Protein AF-A0A931IY36-F1 (afdb_monomer)

Structure (mmCIF, N/CA/C/O backbone):
data_AF-A0A931IY36-F1
#
_entry.id   AF-A0A931IY36-F1
#
loop_
_atom_site.group_PDB
_atom_site.id
_atom_site.type_symbol
_atom_site.label_atom_id
_atom_site.label_alt_id
_atom_site.label_comp_id
_atom_site.label_asym_id
_atom_site.label_entity_id
_atom_site.label_seq_id
_atom_site.pdbx_PDB_ins_code
_atom_site.Cartn_x
_atom_site.Cartn_y
_atom_site.Cartn_z
_atom_site.occupancy
_atom_site.B_iso_or_equiv
_atom_site.auth_seq_id
_atom_site.auth_comp_id
_atom_site.auth_asym_id
_atom_site.auth_atom_id
_atom_site.pdbx_PDB_model_num
ATOM 1 N N . MET A 1 1 ? 1.930 -11.551 24.998 1.00 86.06 1 MET A N 1
ATOM 2 C CA . MET A 1 1 ? 1.217 -11.387 26.288 1.00 86.06 1 MET A CA 1
ATOM 3 C C . MET A 1 1 ? 1.631 -10.145 27.059 1.00 86.06 1 MET A C 1
ATOM 5 O O . MET A 1 1 ? 0.762 -9.327 27.312 1.00 86.06 1 MET A O 1
ATOM 9 N N . GLN A 1 2 ? 2.910 -9.960 27.401 1.00 84.38 2 GLN A N 1
ATOM 10 C CA . GLN A 1 2 ? 3.352 -8.804 28.203 1.00 84.38 2 GLN A CA 1
ATOM 11 C C . GLN A 1 2 ? 2.932 -7.448 27.606 1.00 84.38 2 GLN A C 1
ATOM 13 O O . GLN A 1 2 ? 2.372 -6.623 28.321 1.00 84.38 2 GLN A O 1
ATOM 18 N N . ALA A 1 3 ? 3.101 -7.261 26.290 1.00 82.69 3 ALA A N 1
ATOM 19 C CA . ALA A 1 3 ? 2.641 -6.059 25.587 1.00 82.69 3 ALA A CA 1
ATOM 20 C C . ALA A 1 3 ? 1.123 -5.827 25.735 1.00 82.69 3 ALA A C 1
ATOM 22 O O . ALA A 1 3 ? 0.700 -4.741 26.111 1.00 82.69 3 ALA A O 1
ATOM 23 N N . LEU A 1 4 ? 0.304 -6.871 25.544 1.00 90.25 4 LEU A N 1
ATOM 24 C CA . LEU A 1 4 ? -1.153 -6.802 25.729 1.00 90.25 4 LEU A CA 1
ATOM 25 C C . LEU A 1 4 ? -1.534 -6.402 27.160 1.00 90.25 4 LEU A C 1
ATOM 27 O O . LEU A 1 4 ? -2.413 -5.572 27.355 1.00 90.25 4 LEU A O 1
ATOM 31 N N . GLN A 1 5 ? -0.862 -6.960 28.168 1.00 92.50 5 GLN A N 1
ATOM 32 C CA . GLN A 1 5 ? -1.118 -6.607 29.567 1.00 92.50 5 GLN A CA 1
ATOM 33 C C . GLN A 1 5 ? -0.722 -5.158 29.870 1.00 92.50 5 GLN A C 1
ATOM 35 O O . GLN A 1 5 ? -1.440 -4.475 30.594 1.00 92.50 5 GLN A O 1
ATOM 40 N N . ALA A 1 6 ? 0.383 -4.668 29.302 1.00 89.62 6 ALA A N 1
ATOM 41 C CA . ALA A 1 6 ? 0.779 -3.268 29.431 1.00 89.62 6 ALA A CA 1
ATOM 42 C C . ALA A 1 6 ? -0.280 -2.330 28.828 1.00 89.62 6 ALA A C 1
ATOM 44 O O . ALA A 1 6 ? -0.739 -1.418 29.513 1.00 89.62 6 ALA A O 1
ATOM 45 N N . THR A 1 7 ? -0.752 -2.620 27.611 1.00 89.38 7 THR A N 1
ATOM 46 C CA . THR A 1 7 ? -1.846 -1.869 26.978 1.00 89.38 7 THR A CA 1
ATOM 47 C C . THR A 1 7 ? -3.131 -1.930 27.809 1.00 89.38 7 THR A C 1
ATOM 49 O O . THR A 1 7 ? -3.784 -0.908 28.002 1.00 89.38 7 THR A O 1
ATOM 52 N N . ALA A 1 8 ? -3.492 -3.096 28.353 1.00 93.56 8 ALA A N 1
ATOM 53 C CA . ALA A 1 8 ? -4.685 -3.231 29.187 1.00 93.56 8 ALA A CA 1
ATOM 54 C C . ALA A 1 8 ? -4.579 -2.431 30.496 1.00 93.56 8 ALA A C 1
ATOM 56 O O . ALA A 1 8 ? -5.562 -1.819 30.905 1.00 93.56 8 ALA A O 1
ATOM 57 N N . ARG A 1 9 ? -3.397 -2.372 31.121 1.00 92.81 9 ARG A N 1
ATOM 58 C CA . ARG A 1 9 ? -3.153 -1.532 32.305 1.00 92.81 9 ARG A CA 1
ATOM 59 C C . ARG A 1 9 ? -3.235 -0.042 31.989 1.00 92.81 9 ARG A C 1
ATOM 61 O O . ARG A 1 9 ? -3.779 0.717 32.783 1.00 92.81 9 ARG A O 1
ATOM 68 N N . GLU A 1 10 ? -2.721 0.375 30.835 1.00 88.56 10 GLU A N 1
ATOM 69 C CA . GLU A 1 10 ? -2.720 1.785 30.440 1.00 88.56 10 GLU A CA 1
ATOM 70 C C . GLU A 1 10 ? -4.099 2.281 29.973 1.00 88.56 10 GLU A C 1
ATOM 72 O O . GLU A 1 10 ? -4.519 3.387 30.323 1.00 88.56 10 GLU A O 1
ATOM 77 N N . HIS A 1 11 ? -4.826 1.473 29.198 1.00 88.25 11 HIS A N 1
ATOM 78 C CA . HIS A 1 11 ? -6.069 1.892 28.539 1.00 88.25 11 HIS A CA 1
ATOM 79 C C . HIS A 1 11 ? -7.332 1.233 29.120 1.00 88.25 11 HIS A C 1
ATOM 81 O O . HIS A 1 11 ? -8.439 1.503 28.651 1.00 88.25 11 HIS A O 1
ATOM 87 N N . GLY A 1 12 ? -7.199 0.375 30.132 1.00 91.75 12 GLY A N 1
ATOM 88 C CA . GLY A 1 12 ? -8.285 -0.409 30.735 1.00 91.75 12 GLY A CA 1
ATOM 89 C C . GLY A 1 12 ? -8.627 -1.697 29.975 1.00 91.75 12 GLY A C 1
ATOM 90 O O . GLY A 1 12 ? -9.158 -2.633 30.568 1.00 91.75 12 GLY A O 1
ATOM 91 N N . ALA A 1 13 ? -8.308 -1.770 28.682 1.00 94.44 13 ALA A N 1
ATOM 92 C CA . ALA A 1 13 ? -8.359 -2.988 27.881 1.00 94.44 13 ALA A CA 1
ATOM 93 C C . ALA A 1 13 ? -7.389 -2.909 26.700 1.00 94.44 13 ALA A C 1
ATOM 95 O O . ALA A 1 13 ? -7.064 -1.822 26.221 1.00 94.44 13 ALA A O 1
ATOM 96 N N . ALA A 1 14 ? -6.960 -4.069 26.215 1.00 93.56 14 ALA A N 1
ATOM 97 C CA . ALA A 1 14 ? -6.135 -4.198 25.024 1.00 93.56 14 ALA A CA 1
ATOM 98 C C . ALA A 1 14 ? -6.942 -4.804 23.867 1.00 93.56 14 ALA A C 1
ATOM 100 O O . ALA A 1 14 ? -7.705 -5.744 24.105 1.00 93.56 14 ALA A O 1
ATOM 101 N N . PRO A 1 15 ? -6.768 -4.314 22.626 1.00 93.62 15 PRO A N 1
ATOM 102 C CA . PRO A 1 15 ? -7.291 -4.992 21.451 1.00 93.62 15 PRO A CA 1
ATOM 103 C C . PRO A 1 15 ? -6.542 -6.315 21.249 1.00 93.62 15 PRO A C 1
ATOM 105 O O . PRO A 1 15 ? -5.308 -6.360 21.248 1.00 93.62 15 PRO A O 1
ATOM 108 N N . VAL A 1 16 ? -7.285 -7.398 21.058 1.00 93.94 16 VAL A N 1
ATOM 109 C CA . VAL A 1 16 ? -6.766 -8.750 20.857 1.00 93.94 16 VAL A CA 1
ATOM 110 C C . VAL A 1 16 ? -7.484 -9.375 19.678 1.00 93.94 16 VAL A C 1
ATOM 112 O O . VAL A 1 16 ? -8.707 -9.496 19.679 1.00 93.94 16 VAL A O 1
ATOM 115 N N . MET A 1 17 ? -6.714 -9.810 18.690 1.00 93.50 17 MET A N 1
ATOM 116 C CA . MET A 1 17 ? -7.212 -10.661 17.621 1.00 93.50 17 MET A CA 1
ATOM 117 C C . MET A 1 17 ? -7.191 -12.113 18.085 1.00 93.50 17 MET A C 1
ATOM 119 O O . MET A 1 17 ? -6.152 -12.604 18.524 1.00 93.50 17 MET A O 1
ATOM 123 N N . VAL A 1 18 ? -8.327 -12.796 17.972 1.00 95.25 18 VAL A N 1
ATOM 124 C CA . VAL A 1 18 ? -8.530 -14.179 18.404 1.00 95.25 18 VAL A CA 1
ATOM 125 C C . VAL A 1 18 ? -8.911 -15.041 17.208 1.00 95.25 18 VAL A C 1
ATOM 127 O O . VAL A 1 18 ? -9.833 -14.722 16.455 1.00 95.25 18 VAL A O 1
ATOM 130 N N . HIS A 1 19 ? -8.207 -16.157 17.051 1.00 94.38 19 HIS A N 1
ATOM 131 C CA . HIS A 1 19 ? -8.507 -17.193 16.076 1.00 94.38 19 HIS A CA 1
ATOM 132 C C . HIS A 1 19 ? -9.405 -18.263 16.704 1.00 94.38 19 HIS A C 1
ATOM 134 O O . HIS A 1 19 ? -8.989 -18.952 17.638 1.00 94.38 19 HIS A O 1
ATOM 140 N N . LEU A 1 20 ? -10.636 -18.389 16.205 1.00 94.38 20 LEU A N 1
ATOM 141 C CA . LEU A 1 20 ? -11.669 -19.227 16.824 1.00 94.38 20 LEU A CA 1
ATOM 142 C C . LEU A 1 20 ? -11.763 -20.635 16.210 1.00 94.38 20 LEU A C 1
ATOM 144 O O . LEU A 1 20 ? -12.078 -21.596 16.915 1.00 94.38 20 LEU A O 1
ATOM 148 N N . LEU A 1 21 ? -11.511 -20.777 14.908 1.00 88.81 21 LEU A N 1
ATOM 149 C CA . LEU A 1 21 ? -11.613 -22.046 14.181 1.00 88.81 21 LEU A CA 1
ATOM 150 C C . LEU A 1 21 ? -10.526 -22.145 13.111 1.00 88.81 21 LEU A C 1
ATOM 152 O O . LEU A 1 21 ? -10.347 -21.172 12.379 1.00 88.81 21 LEU A O 1
ATOM 156 N N . PRO A 1 22 ? -9.848 -23.301 12.971 1.00 84.62 22 PRO A N 1
ATOM 157 C CA . PRO A 1 22 ? -8.908 -23.480 11.878 1.00 84.62 22 PRO A CA 1
ATOM 158 C C . PRO A 1 22 ? -9.720 -23.461 10.587 1.00 84.62 22 PRO A C 1
ATOM 160 O O . PRO A 1 22 ? -10.681 -24.216 10.455 1.00 84.62 22 PRO A O 1
ATOM 163 N N . THR A 1 23 ? -9.382 -22.553 9.679 1.00 82.06 23 THR A N 1
ATOM 164 C CA . THR A 1 23 ? -10.173 -22.356 8.466 1.00 82.06 23 THR A CA 1
ATOM 165 C C . THR A 1 23 ? -9.251 -22.372 7.264 1.00 82.06 23 THR A C 1
ATOM 167 O O . THR A 1 23 ? -8.383 -21.510 7.111 1.00 82.06 23 THR A O 1
ATOM 170 N N . SER A 1 24 ? -9.445 -23.353 6.391 1.00 77.81 24 SER A N 1
ATOM 171 C CA . SER A 1 24 ? -8.778 -23.383 5.094 1.00 77.81 24 SER A CA 1
ATOM 172 C C . SER A 1 24 ? -9.480 -22.453 4.100 1.00 77.81 24 SER A C 1
ATOM 174 O O . SER A 1 24 ? -10.674 -22.164 4.206 1.00 77.81 24 SER A O 1
ATOM 176 N N . LEU A 1 25 ? -8.750 -22.011 3.076 1.00 74.19 25 LEU A N 1
ATOM 177 C CA . LEU A 1 25 ? -9.370 -21.303 1.955 1.00 74.19 25 LEU A CA 1
ATOM 178 C C . LEU A 1 25 ? -10.415 -22.186 1.233 1.00 74.19 25 LEU A C 1
ATOM 180 O O . LEU A 1 25 ? -11.388 -21.658 0.697 1.00 74.19 25 LEU A O 1
ATOM 184 N N . GLU A 1 26 ? -10.247 -23.518 1.241 1.00 75.50 26 GLU A N 1
ATOM 185 C CA . GLU A 1 26 ? -11.150 -24.456 0.548 1.00 75.50 26 GLU A CA 1
ATOM 186 C C . GLU A 1 26 ? -12.514 -24.503 1.227 1.00 75.50 26 GLU A C 1
ATOM 188 O O . GLU A 1 26 ? -13.553 -24.420 0.571 1.00 75.50 26 GLU A O 1
ATOM 193 N N . GLU A 1 27 ? -12.517 -24.550 2.557 1.00 80.38 27 GLU A N 1
ATOM 194 C CA . GLU A 1 27 ? -13.740 -24.468 3.348 1.00 80.38 27 GLU A CA 1
ATOM 195 C C . GLU A 1 27 ? -14.454 -23.133 3.144 1.00 80.38 27 GLU A C 1
ATOM 197 O O . GLU A 1 27 ? -15.676 -23.123 2.993 1.00 80.38 27 GLU A O 1
ATOM 202 N N . LEU A 1 28 ? -13.704 -22.028 3.065 1.00 80.25 28 LEU A N 1
ATOM 203 C CA . LEU A 1 28 ? -14.266 -20.700 2.809 1.00 80.25 28 LEU A CA 1
ATOM 204 C C . LEU A 1 28 ? -14.925 -20.594 1.438 1.00 80.25 28 LEU A C 1
ATOM 206 O O . LEU A 1 28 ? -16.004 -20.011 1.321 1.00 80.25 28 LEU A O 1
ATOM 210 N N . ARG A 1 29 ? -14.310 -21.189 0.415 1.00 77.44 29 ARG A N 1
ATOM 211 C CA . ARG A 1 29 ? -14.878 -21.249 -0.933 1.00 77.44 29 ARG A CA 1
ATOM 212 C C . ARG A 1 29 ? -16.110 -22.151 -0.991 1.00 77.44 29 ARG A C 1
ATOM 214 O O . ARG A 1 29 ? -17.067 -21.824 -1.688 1.00 77.44 29 ARG A O 1
ATOM 221 N N . ARG A 1 30 ? -16.079 -23.286 -0.287 1.00 84.38 30 ARG A N 1
ATOM 222 C CA . ARG A 1 30 ? -17.150 -24.289 -0.314 1.00 84.38 30 ARG A CA 1
ATOM 223 C C . ARG A 1 30 ? -18.398 -23.833 0.437 1.00 84.38 30 ARG A C 1
ATOM 225 O O . ARG A 1 30 ? -19.494 -23.992 -0.087 1.00 84.38 30 ARG A O 1
ATOM 232 N N . ASP A 1 31 ? -18.246 -23.321 1.660 1.00 87.19 31 ASP A N 1
ATOM 233 C CA . ASP A 1 31 ? -19.378 -22.966 2.525 1.00 87.19 31 ASP A CA 1
ATOM 234 C C . ASP A 1 31 ? -19.022 -21.858 3.533 1.00 87.19 31 ASP A C 1
ATOM 236 O O . ASP A 1 31 ? -18.888 -22.063 4.744 1.00 87.19 31 ASP A O 1
ATOM 240 N N . ARG A 1 32 ? -18.886 -20.634 3.018 1.00 85.38 32 ARG A N 1
ATOM 241 C CA . ARG A 1 32 ? -18.613 -19.430 3.819 1.00 85.38 32 ARG A CA 1
ATOM 242 C C . ARG A 1 32 ? -19.673 -19.168 4.891 1.00 85.38 32 ARG A C 1
ATOM 244 O O . ARG A 1 32 ? -19.354 -18.657 5.964 1.00 85.38 32 ARG A O 1
ATOM 251 N N . ALA A 1 33 ? -20.935 -19.487 4.599 1.00 89.75 33 ALA A N 1
ATOM 252 C CA . ALA A 1 33 ? -22.044 -19.260 5.521 1.00 89.75 33 ALA A CA 1
ATOM 253 C C . ALA A 1 33 ? -21.899 -20.134 6.771 1.00 89.75 33 ALA A C 1
ATOM 255 O O . ALA A 1 33 ? -22.046 -19.630 7.888 1.00 89.75 33 ALA A O 1
ATOM 256 N N . LYS A 1 34 ? -21.523 -21.404 6.590 1.00 91.75 34 LYS A N 1
ATOM 257 C CA . LYS A 1 34 ? -21.212 -22.305 7.698 1.00 91.75 34 LYS A CA 1
ATOM 258 C C . LYS A 1 34 ? -20.018 -21.830 8.517 1.00 91.75 34 LYS A C 1
ATOM 260 O O . LYS A 1 34 ? -20.145 -21.731 9.732 1.00 91.75 34 LYS A O 1
ATOM 265 N N . VAL A 1 35 ? -18.902 -21.460 7.880 1.00 90.12 35 VAL A N 1
ATOM 266 C CA . VAL A 1 35 ? -17.720 -20.933 8.599 1.00 90.12 35 VAL A CA 1
ATOM 267 C C . VAL A 1 35 ? -18.107 -19.737 9.472 1.00 90.12 35 VAL A C 1
ATOM 269 O O . VAL A 1 35 ? -17.724 -19.660 10.639 1.00 90.12 35 VAL A O 1
ATOM 272 N N . LYS A 1 36 ? -18.920 -18.821 8.935 1.00 90.31 36 LYS A N 1
ATOM 273 C CA . LYS A 1 36 ? -19.423 -17.651 9.666 1.00 90.31 36 LYS A CA 1
ATOM 274 C C . LYS A 1 36 ? -20.323 -18.035 10.844 1.00 90.31 36 LYS A C 1
ATOM 276 O O . LYS A 1 36 ? -20.204 -17.433 11.910 1.00 90.31 36 LYS A O 1
ATOM 281 N N . ALA A 1 37 ? -21.205 -19.017 10.667 1.00 92.94 37 ALA A N 1
ATOM 282 C CA . ALA A 1 37 ? -22.076 -19.511 11.732 1.00 92.94 37 ALA A CA 1
ATOM 283 C C . ALA A 1 37 ? -21.271 -20.188 12.856 1.00 92.94 37 ALA A C 1
ATOM 285 O O . ALA A 1 37 ? -21.448 -19.848 14.029 1.00 92.94 37 ALA A O 1
ATOM 286 N N . ASP A 1 38 ? -20.326 -21.058 12.498 1.00 93.88 38 ASP A N 1
ATOM 287 C CA . ASP A 1 38 ? -19.446 -21.753 13.441 1.00 93.88 38 ASP A CA 1
ATOM 288 C C . ASP A 1 38 ? -18.559 -20.752 14.207 1.00 93.88 38 ASP A C 1
ATOM 290 O O . ASP A 1 38 ? -18.387 -20.862 15.426 1.00 93.88 38 ASP A O 1
ATOM 294 N N . ALA A 1 39 ? -18.044 -19.727 13.516 1.00 93.00 39 ALA A N 1
ATOM 295 C CA . ALA A 1 39 ? -17.310 -18.618 14.125 1.00 93.00 39 ALA A CA 1
ATOM 296 C C . ALA A 1 39 ? -18.153 -17.872 15.159 1.00 93.00 39 ALA A C 1
ATOM 298 O O . ALA A 1 39 ? -17.703 -17.672 16.287 1.00 93.00 39 ALA A O 1
ATOM 299 N N . ALA A 1 40 ? -19.384 -17.501 14.798 1.00 93.44 40 ALA A N 1
ATOM 300 C CA . ALA A 1 40 ? -20.288 -16.778 15.683 1.00 93.44 40 ALA A CA 1
ATOM 301 C C . ALA A 1 40 ? -20.650 -17.599 16.931 1.00 93.44 40 ALA A C 1
ATOM 303 O O . ALA A 1 40 ? -20.688 -17.058 18.038 1.00 93.44 40 ALA A O 1
ATOM 304 N N . GLN A 1 41 ? -20.857 -18.912 16.782 1.00 95.19 41 GLN A N 1
ATOM 305 C CA . GLN A 1 41 ? -21.121 -19.803 17.913 1.00 95.19 41 GLN A CA 1
ATOM 306 C C . GLN A 1 41 ? -19.921 -19.878 18.869 1.00 95.19 41 GLN A C 1
ATOM 308 O O . GLN A 1 41 ? -20.085 -19.781 20.089 1.00 95.19 41 GLN A O 1
ATOM 313 N N . ARG A 1 42 ? -18.706 -20.032 18.330 1.00 95.31 42 ARG A N 1
ATOM 314 C CA . ARG A 1 42 ? -17.473 -20.088 19.132 1.00 95.31 42 ARG A CA 1
ATOM 315 C C . ARG A 1 42 ? -17.177 -18.765 19.822 1.00 95.31 42 ARG A C 1
ATOM 317 O O . ARG A 1 42 ? -16.797 -18.768 20.991 1.00 95.31 42 ARG A O 1
ATOM 324 N N . GLU A 1 43 ? -17.403 -17.653 19.132 1.00 95.62 43 GLU A N 1
ATOM 325 C CA . GLU A 1 43 ? -17.293 -16.318 19.710 1.00 95.62 43 GLU A CA 1
ATOM 326 C C . GLU A 1 43 ? -18.266 -16.142 20.877 1.00 95.62 43 GLU A C 1
ATOM 328 O O . GLU A 1 43 ? -17.848 -15.711 21.948 1.00 95.62 43 GLU A O 1
ATOM 333 N N . ALA A 1 44 ? -19.544 -16.499 20.706 1.00 95.88 44 ALA A N 1
ATOM 334 C CA . ALA A 1 44 ? -20.542 -16.377 21.767 1.00 95.88 44 ALA A CA 1
ATOM 335 C C . ALA A 1 44 ? -20.135 -17.168 23.019 1.00 95.88 44 ALA A C 1
ATOM 337 O O . ALA A 1 44 ? -20.262 -16.673 24.140 1.00 95.88 44 ALA A O 1
ATOM 338 N N . ALA A 1 45 ? -19.586 -18.369 22.831 1.00 96.62 45 ALA A N 1
ATOM 339 C CA . ALA A 1 45 ? -19.106 -19.188 23.934 1.00 96.62 45 ALA A CA 1
ATOM 340 C C . ALA A 1 45 ? -17.844 -18.614 24.605 1.00 96.62 45 ALA A C 1
ATOM 342 O O . ALA A 1 45 ? -17.734 -18.662 25.829 1.00 96.62 45 ALA A O 1
ATOM 343 N N . LEU A 1 46 ? -16.915 -18.041 23.831 1.00 97.19 46 LEU A N 1
ATOM 344 C CA . LEU A 1 46 ? -15.745 -17.340 24.369 1.00 97.19 46 LEU A CA 1
ATOM 345 C C . LEU A 1 46 ? -16.153 -16.076 25.143 1.00 97.19 46 LEU A C 1
ATOM 347 O O . LEU A 1 46 ? -15.631 -15.819 26.221 1.00 97.19 46 LEU A O 1
ATOM 351 N N . LEU A 1 47 ? -17.114 -15.302 24.637 1.00 97.06 47 LEU A N 1
ATOM 352 C CA . LEU A 1 47 ? -17.641 -14.125 25.332 1.00 97.06 47 LEU A CA 1
ATOM 353 C C . LEU A 1 47 ? -18.334 -14.499 26.648 1.00 97.06 47 LEU A C 1
ATOM 355 O O . LEU A 1 47 ? -18.191 -13.774 27.629 1.00 97.06 47 LEU A O 1
ATOM 359 N N . ALA A 1 48 ? -19.043 -15.630 26.693 1.00 97.25 48 ALA A N 1
ATOM 360 C CA . ALA A 1 48 ? -19.630 -16.139 27.930 1.00 97.25 48 ALA A CA 1
ATOM 361 C C . ALA A 1 48 ? -18.560 -16.514 28.972 1.00 97.25 48 ALA A C 1
ATOM 363 O O . ALA A 1 48 ? -18.754 -16.260 30.157 1.00 97.25 48 ALA A O 1
ATOM 364 N N . GLU A 1 49 ? -17.427 -17.072 28.533 1.00 97.38 49 GLU A N 1
ATOM 365 C CA . GLU A 1 49 ? -16.278 -17.387 29.394 1.00 97.38 49 GLU A CA 1
ATOM 366 C C . GLU A 1 49 ? -15.570 -16.123 29.907 1.00 97.38 49 GLU A C 1
ATOM 368 O O . GLU A 1 49 ? -15.226 -16.035 31.083 1.00 97.38 49 GLU A O 1
ATOM 373 N N . LEU A 1 50 ? -15.381 -15.125 29.039 1.00 97.94 50 LEU A N 1
ATOM 374 C CA . LEU A 1 50 ? -14.745 -13.851 29.389 1.00 97.94 50 LEU A CA 1
ATOM 375 C C . LEU A 1 50 ? -15.630 -12.976 30.292 1.00 97.94 50 LEU A C 1
ATOM 377 O O . LEU A 1 50 ? -15.116 -12.177 31.076 1.00 97.94 50 LEU A O 1
ATOM 381 N N . GLY A 1 51 ? -16.954 -13.098 30.180 1.00 97.19 51 GLY A N 1
ATOM 382 C CA . GLY A 1 51 ? -17.913 -12.351 30.987 1.00 97.19 51 GLY A CA 1
ATOM 383 C C . GLY A 1 51 ? -17.716 -10.835 30.885 1.00 97.19 51 GLY A C 1
ATOM 384 O O . GLY A 1 51 ? -17.659 -10.267 29.795 1.00 97.19 51 GLY A O 1
ATOM 385 N N . ALA A 1 52 ? -17.617 -10.166 32.037 1.00 95.56 52 ALA A N 1
ATOM 386 C CA . ALA A 1 52 ? -17.438 -8.713 32.120 1.00 95.56 52 ALA A CA 1
ATOM 387 C C . ALA A 1 52 ? -16.036 -8.229 31.699 1.00 95.56 52 ALA A C 1
ATOM 389 O O . ALA A 1 52 ? -15.841 -7.031 31.490 1.00 95.56 52 ALA A O 1
ATOM 390 N N . GLU A 1 53 ? -15.073 -9.142 31.550 1.00 97.62 53 GLU A N 1
ATOM 391 C CA . GLU A 1 53 ? -13.688 -8.806 31.212 1.00 97.62 53 GLU A CA 1
ATOM 392 C C . GLU A 1 53 ? -13.463 -8.570 29.710 1.00 97.62 53 GLU A C 1
ATOM 394 O O . GLU A 1 53 ? -12.387 -8.126 29.299 1.00 97.62 53 GLU A O 1
ATOM 399 N N . ALA A 1 54 ? -14.483 -8.831 28.888 1.00 96.88 54 ALA A N 1
ATOM 400 C CA . ALA A 1 54 ? -14.557 -8.388 27.504 1.00 96.88 54 ALA A CA 1
ATOM 401 C C . ALA A 1 54 ? -15.443 -7.140 27.399 1.00 96.88 54 ALA A C 1
ATOM 403 O O . ALA A 1 54 ? -16.605 -7.136 27.812 1.00 96.88 54 ALA A O 1
ATOM 404 N N . TRP A 1 55 ? -14.914 -6.067 26.810 1.00 94.19 55 TRP A N 1
ATOM 405 C CA . TRP A 1 55 ? -15.711 -4.872 26.543 1.00 94.19 55 TRP A CA 1
ATOM 406 C C . TRP A 1 55 ? -16.859 -5.175 25.570 1.00 94.19 55 TRP A C 1
ATOM 408 O O . TRP A 1 55 ? -16.727 -5.962 24.632 1.00 94.19 55 TRP A O 1
ATOM 418 N N . ARG A 1 56 ? -18.001 -4.503 25.773 1.00 88.88 56 ARG A N 1
ATOM 419 C CA . ARG A 1 56 ? -19.213 -4.695 24.950 1.00 88.88 56 ARG A CA 1
ATOM 420 C C . ARG A 1 56 ? -19.093 -4.095 23.544 1.00 88.88 56 ARG A C 1
ATOM 422 O O . ARG A 1 56 ? -19.766 -4.554 22.621 1.00 88.88 56 ARG A O 1
ATOM 429 N N . SER A 1 57 ? -18.265 -3.058 23.411 1.00 87.38 57 SER A N 1
ATOM 430 C CA . SER A 1 57 ? -17.922 -2.370 22.156 1.00 87.38 57 SER A CA 1
ATOM 431 C C . SER A 1 57 ? -16.466 -2.661 21.801 1.00 87.38 57 SER A C 1
ATOM 433 O O . SER A 1 57 ? -15.700 -3.070 22.674 1.00 87.38 57 SER A O 1
ATOM 435 N N . GLY A 1 58 ? -16.056 -2.411 20.561 1.00 83.31 58 GLY A N 1
ATOM 436 C CA . GLY A 1 58 ? -14.697 -2.737 20.123 1.00 83.31 58 GLY A CA 1
ATOM 437 C C . GLY A 1 58 ? -14.620 -4.006 19.280 1.00 83.31 58 GLY A C 1
ATOM 438 O O . GLY A 1 58 ? -13.517 -4.492 19.051 1.00 83.31 58 GLY A O 1
ATOM 439 N N . ARG A 1 59 ? -15.754 -4.562 18.841 1.00 88.00 59 ARG A N 1
ATOM 440 C CA . ARG A 1 59 ? -15.794 -5.867 18.178 1.00 88.00 59 ARG A CA 1
ATOM 441 C C . ARG A 1 59 ? -15.632 -5.724 16.674 1.00 88.00 59 ARG A C 1
ATOM 443 O O . ARG A 1 59 ? -16.362 -4.984 16.022 1.00 88.00 59 ARG A O 1
ATOM 450 N N . TRP A 1 60 ? -14.717 -6.500 16.110 1.00 89.62 60 TRP A N 1
ATOM 451 C CA . TRP A 1 60 ? -14.580 -6.662 14.666 1.00 89.62 60 TRP A CA 1
ATOM 452 C C . TRP A 1 60 ? -14.519 -8.147 14.328 1.00 89.62 60 TRP A C 1
ATOM 454 O O . TRP A 1 60 ? -13.948 -8.929 15.077 1.00 89.62 60 TRP A O 1
ATOM 464 N N . ARG A 1 61 ? -15.124 -8.552 13.214 1.00 88.62 61 ARG A N 1
ATOM 465 C CA . ARG A 1 61 ? -15.149 -9.945 12.754 1.00 88.62 61 ARG A CA 1
ATOM 466 C C . ARG A 1 61 ? -14.794 -9.962 11.285 1.00 88.62 61 ARG A C 1
ATOM 468 O O . ARG A 1 61 ? -15.309 -9.134 10.531 1.00 88.62 61 ARG A O 1
ATOM 475 N N . ASN A 1 62 ? -13.979 -10.920 10.876 1.00 86.62 62 ASN A N 1
ATOM 476 C CA . ASN A 1 62 ? -13.896 -11.267 9.466 1.00 86.62 62 ASN A CA 1
ATOM 477 C C . ASN A 1 62 ? -14.775 -12.481 9.162 1.00 86.62 62 ASN A C 1
ATOM 479 O O . ASN A 1 62 ? -15.338 -13.120 10.051 1.00 86.62 62 ASN A O 1
ATOM 483 N N . GLU A 1 63 ? -14.894 -12.805 7.881 1.00 83.94 63 GLU A N 1
ATOM 484 C CA . GLU A 1 63 ? -15.686 -13.958 7.444 1.00 83.94 63 GLU A CA 1
ATOM 485 C C . GLU A 1 63 ? -14.871 -15.256 7.414 1.00 83.94 63 GLU A C 1
ATOM 487 O O . GLU A 1 63 ? -15.300 -16.229 6.805 1.00 83.94 63 GLU A O 1
ATOM 492 N N . ALA A 1 64 ? -13.712 -15.265 8.084 1.00 82.88 64 ALA A N 1
ATOM 493 C CA . ALA A 1 64 ? -12.755 -16.364 8.090 1.00 82.88 64 ALA A CA 1
ATOM 494 C C . ALA A 1 64 ? -12.459 -16.935 9.483 1.00 82.88 64 ALA A C 1
ATOM 496 O O . ALA A 1 64 ? -11.487 -17.666 9.659 1.00 82.88 64 ALA A O 1
ATOM 497 N N . GLY A 1 65 ? -13.297 -16.614 10.473 1.00 88.50 65 GLY A N 1
ATOM 498 C CA . GLY A 1 65 ? -13.222 -17.212 11.805 1.00 88.50 65 GLY A CA 1
ATOM 499 C C . GLY A 1 65 ? -12.283 -16.510 12.783 1.00 88.50 65 GLY A C 1
ATOM 500 O O . GLY A 1 65 ? -11.853 -17.119 13.768 1.00 88.50 65 GLY A O 1
ATOM 501 N N . GLN A 1 66 ? -11.953 -15.241 12.535 1.00 92.50 66 GLN A N 1
ATOM 502 C CA . GLN A 1 66 ? -11.222 -14.405 13.480 1.00 92.50 66 GLN A CA 1
ATOM 503 C C . GLN A 1 66 ? -12.095 -13.252 14.003 1.00 92.50 66 GLN A C 1
ATOM 505 O O . GLN A 1 66 ? -12.882 -12.650 13.265 1.00 92.50 66 GLN A O 1
ATOM 510 N N . VAL A 1 67 ? -11.923 -12.932 15.288 1.00 93.75 67 VAL A N 1
ATOM 511 C CA . VAL A 1 67 ? -12.606 -11.829 15.979 1.00 93.75 67 VAL A CA 1
ATOM 512 C C . VAL A 1 67 ? -11.589 -10.940 16.693 1.00 93.75 67 VAL A C 1
ATOM 514 O O . VAL A 1 67 ? -10.641 -11.434 17.295 1.00 93.75 67 VAL A O 1
ATOM 517 N N . GLU A 1 68 ? -11.780 -9.628 16.635 1.00 93.69 68 GLU A N 1
ATOM 518 C CA . GLU A 1 68 ? -11.091 -8.661 17.487 1.00 93.69 68 GLU A CA 1
ATOM 519 C C . GLU A 1 68 ? -11.960 -8.358 18.708 1.00 93.69 68 GLU A C 1
ATOM 521 O O . GLU A 1 68 ? -13.138 -8.017 18.566 1.00 93.69 68 GLU A O 1
ATOM 526 N N . LEU A 1 69 ? -11.372 -8.467 19.896 1.00 94.75 69 LEU A N 1
ATOM 527 C CA . LEU A 1 69 ? -12.000 -8.177 21.183 1.00 94.75 69 LEU A CA 1
ATOM 528 C C . LEU A 1 69 ? -11.146 -7.179 21.968 1.00 94.75 69 LEU A C 1
ATOM 530 O O . LEU A 1 69 ? -9.926 -7.168 21.835 1.00 94.75 69 LEU A O 1
ATOM 534 N N . TYR A 1 70 ? -11.769 -6.382 22.835 1.00 95.44 70 TYR A N 1
ATOM 535 C CA . TYR A 1 70 ? -11.054 -5.548 23.805 1.00 95.44 70 TYR A CA 1
ATOM 536 C C . TYR A 1 70 ? -11.150 -6.194 25.181 1.00 95.44 70 TYR A C 1
ATOM 538 O O . TYR A 1 70 ? -12.242 -6.283 25.744 1.00 95.44 70 TYR A O 1
ATOM 546 N N . LEU A 1 71 ? -10.016 -6.663 25.704 1.00 97.19 71 LEU A N 1
ATOM 547 C CA . LEU A 1 71 ? -9.953 -7.445 26.940 1.00 97.19 71 LEU A CA 1
ATOM 548 C C . LEU A 1 71 ? -9.190 -6.705 28.037 1.00 97.19 71 LEU A C 1
ATOM 550 O O . LEU A 1 71 ? -8.125 -6.136 27.784 1.00 97.19 71 LEU A O 1
ATOM 554 N N . THR A 1 72 ? -9.709 -6.749 29.261 1.00 97.38 72 THR A N 1
ATOM 555 C CA . THR A 1 72 ? -8.988 -6.282 30.455 1.00 97.38 72 THR A CA 1
ATOM 556 C C . THR A 1 72 ? -7.784 -7.186 30.756 1.00 97.38 72 THR A C 1
ATOM 558 O O . THR A 1 72 ? -7.607 -8.254 30.167 1.00 97.38 72 THR A O 1
ATOM 561 N N . GLU A 1 73 ? -6.956 -6.816 31.735 1.00 96.75 73 GLU A N 1
ATOM 562 C CA . GLU A 1 73 ? -5.865 -7.685 32.197 1.00 96.75 73 GLU A CA 1
ATOM 563 C C . GLU A 1 73 ? -6.366 -9.021 32.786 1.00 96.75 73 GLU A C 1
ATOM 565 O O . GLU A 1 73 ? -5.704 -10.053 32.651 1.00 96.75 73 GLU A O 1
ATOM 570 N N . ALA A 1 74 ? -7.544 -9.040 33.417 1.00 97.44 74 ALA A N 1
ATOM 571 C CA . ALA A 1 74 ? -8.186 -10.283 33.844 1.00 97.44 74 ALA A CA 1
ATOM 572 C C . ALA A 1 74 ? -8.700 -11.092 32.645 1.00 97.44 74 ALA A C 1
ATOM 574 O O . ALA A 1 74 ? -8.422 -12.288 32.568 1.00 97.44 74 ALA A O 1
ATOM 575 N N . GLY A 1 75 ? -9.323 -10.440 31.662 1.00 97.69 75 GLY A N 1
ATOM 576 C CA . GLY A 1 75 ? -9.781 -11.080 30.425 1.00 97.69 75 GLY A CA 1
ATOM 577 C C . GLY A 1 75 ? -8.642 -11.720 29.633 1.00 97.69 75 GLY A C 1
ATOM 578 O O . GLY A 1 75 ? -8.786 -12.830 29.133 1.00 97.69 75 GLY A O 1
ATOM 579 N N . LEU A 1 76 ? -7.471 -11.080 29.592 1.00 97.56 76 LEU A N 1
ATOM 580 C CA . LEU A 1 76 ? -6.259 -11.641 28.987 1.00 97.56 76 LEU A CA 1
ATOM 581 C C . LEU A 1 76 ? -5.775 -12.918 29.693 1.00 97.56 76 LEU A C 1
ATOM 583 O O . LEU A 1 76 ? -5.304 -13.835 29.023 1.00 97.56 76 LEU A O 1
ATOM 587 N N . ARG A 1 77 ? -5.895 -12.990 31.027 1.00 95.88 77 ARG A N 1
ATOM 588 C CA . ARG A 1 77 ? -5.560 -14.196 31.808 1.00 95.88 77 ARG A CA 1
ATOM 589 C C . ARG A 1 77 ? -6.572 -15.320 31.588 1.00 95.88 77 ARG A C 1
ATOM 591 O O . ARG A 1 77 ? -6.177 -16.483 31.540 1.00 95.88 77 ARG A O 1
ATOM 598 N N . ILE A 1 78 ? -7.854 -14.984 31.438 1.00 97.25 78 ILE A N 1
ATOM 599 C CA . ILE A 1 78 ? -8.894 -15.951 31.061 1.00 97.25 78 ILE A CA 1
ATOM 600 C C . ILE A 1 78 ? -8.588 -16.491 29.659 1.00 97.25 78 ILE A C 1
ATOM 602 O O . ILE A 1 78 ? -8.414 -17.694 29.493 1.00 97.25 78 ILE A O 1
ATOM 606 N N . LEU A 1 79 ? -8.390 -15.603 28.676 1.00 97.31 79 LEU A N 1
ATOM 607 C CA . LEU A 1 79 ? -8.093 -15.976 27.292 1.00 97.31 79 LEU A CA 1
ATOM 608 C C . LEU A 1 79 ? -6.858 -16.880 27.179 1.00 97.31 79 LEU A C 1
ATOM 610 O O . LEU A 1 79 ? -6.895 -17.850 26.429 1.00 97.31 79 LEU A O 1
ATOM 614 N N . SER A 1 80 ? -5.781 -16.604 27.926 1.00 95.00 80 SER A N 1
ATOM 615 C CA . SER A 1 80 ? -4.559 -17.422 27.873 1.00 95.00 80 SER A CA 1
ATOM 616 C C . SER A 1 80 ? -4.744 -18.862 28.354 1.00 95.00 80 SER A C 1
ATOM 618 O O . SER A 1 80 ? -3.932 -19.713 28.004 1.00 95.00 80 SER A O 1
ATOM 620 N N . ASN A 1 81 ? -5.783 -19.123 29.150 1.00 94.56 81 ASN A N 1
ATOM 621 C CA . ASN A 1 81 ? -6.124 -20.455 29.649 1.00 94.56 81 ASN A CA 1
ATOM 622 C C . ASN A 1 81 ? -7.334 -21.064 28.919 1.00 94.56 81 ASN A C 1
ATOM 624 O O . ASN A 1 81 ? -7.700 -22.207 29.192 1.00 94.56 81 ASN A O 1
ATOM 628 N N . SER A 1 82 ? -7.962 -20.316 28.009 1.00 94.44 82 SER A N 1
ATOM 629 C CA . SER A 1 82 ? -9.148 -20.763 27.289 1.00 94.44 82 SER A CA 1
ATOM 630 C C . SER A 1 82 ? -8.770 -21.757 26.197 1.00 94.44 82 SER A C 1
ATOM 632 O O . SER A 1 82 ? -7.908 -21.493 25.361 1.00 94.44 82 SER A O 1
ATOM 634 N N . ASN A 1 83 ? -9.486 -22.877 26.133 1.00 93.12 83 ASN A N 1
ATOM 635 C CA . ASN A 1 83 ? -9.408 -23.816 25.011 1.00 93.12 83 ASN A CA 1
ATOM 636 C C . ASN A 1 83 ? -10.287 -23.397 23.815 1.00 93.12 83 ASN A C 1
ATOM 638 O O . ASN A 1 83 ? -10.357 -24.115 22.816 1.00 93.12 83 ASN A O 1
ATOM 642 N N . ARG A 1 84 ? -10.985 -22.256 23.916 1.00 92.31 84 ARG A N 1
ATOM 643 C CA . ARG A 1 84 ? -11.861 -21.724 22.861 1.00 92.31 84 ARG A CA 1
ATOM 644 C C . ARG A 1 84 ? -11.128 -20.812 21.883 1.00 92.31 84 ARG A C 1
ATOM 646 O O . ARG A 1 84 ? -11.627 -20.589 20.782 1.00 92.31 84 ARG A O 1
ATOM 653 N N . ALA A 1 85 ? -9.963 -20.302 22.272 1.00 92.75 85 ALA A N 1
ATOM 654 C CA . ALA A 1 85 ? -9.057 -19.563 21.406 1.00 92.75 85 ALA A CA 1
ATOM 655 C C . ALA A 1 85 ? -7.927 -20.490 20.949 1.00 92.75 85 ALA A C 1
ATOM 657 O O . ALA A 1 85 ? -7.169 -20.995 21.771 1.00 92.75 85 ALA A O 1
ATOM 658 N N . LEU A 1 86 ? -7.792 -20.703 19.640 1.00 91.56 86 LEU A N 1
ATOM 659 C CA . LEU A 1 86 ? -6.703 -21.526 19.099 1.00 91.56 86 LEU A CA 1
ATOM 660 C C . LEU A 1 86 ? -5.372 -20.794 19.231 1.00 91.56 86 LEU A C 1
ATOM 662 O O . LEU A 1 86 ? -4.389 -21.330 19.733 1.00 91.56 86 LEU A O 1
ATOM 666 N N . HIS A 1 87 ? -5.376 -19.539 18.789 1.00 89.31 87 HIS A N 1
ATOM 667 C CA . HIS A 1 87 ? -4.260 -18.611 18.857 1.00 89.31 87 HIS A CA 1
ATOM 668 C C . HIS A 1 87 ? -4.810 -17.194 19.007 1.00 89.31 87 HIS A C 1
ATOM 670 O O . HIS A 1 87 ? -5.937 -16.903 18.601 1.00 89.31 87 HIS A O 1
ATOM 676 N N . PHE A 1 88 ? -4.003 -16.292 19.549 1.00 92.00 88 PHE A N 1
ATOM 677 C CA . PHE A 1 88 ? -4.336 -14.877 19.601 1.00 92.00 88 PHE A CA 1
ATOM 678 C C . PHE A 1 88 ? -3.067 -14.028 19.513 1.00 92.00 88 PHE A C 1
ATOM 680 O O . PHE A 1 88 ? -1.966 -14.476 19.841 1.00 92.00 88 PHE A O 1
ATOM 687 N N . TRP A 1 89 ? -3.216 -12.789 19.063 1.00 89.19 89 TRP A N 1
ATOM 688 C CA . TRP A 1 89 ? -2.123 -11.826 18.924 1.00 89.19 89 TRP A CA 1
ATOM 689 C C . TRP A 1 89 ? -2.638 -10.404 19.185 1.00 89.19 89 TRP A C 1
ATOM 691 O O . TRP A 1 89 ? -3.854 -10.200 19.267 1.00 89.19 89 TRP A O 1
ATOM 701 N N . PRO A 1 90 ? -1.745 -9.408 19.350 1.00 88.56 90 PRO A N 1
ATOM 702 C CA . PRO A 1 90 ? -2.163 -8.018 19.466 1.00 88.56 90 PRO A CA 1
ATOM 703 C C . PRO A 1 90 ? -3.093 -7.603 18.328 1.00 88.56 90 PRO A C 1
ATOM 705 O O . PRO A 1 90 ? -2.774 -7.801 17.154 1.00 88.56 90 PRO A O 1
ATOM 708 N N . GLY A 1 91 ? -4.256 -7.067 18.690 1.00 87.44 91 GLY A N 1
ATOM 709 C CA . GLY A 1 91 ? -5.186 -6.485 17.735 1.00 87.44 91 GLY A CA 1
ATOM 710 C C . GLY A 1 91 ? -4.708 -5.129 17.240 1.00 87.44 91 GLY A C 1
ATOM 711 O O . GLY A 1 91 ? -3.644 -4.632 17.623 1.00 87.44 91 GLY A O 1
ATOM 712 N N . ARG A 1 92 ? -5.491 -4.529 16.352 1.00 82.62 92 ARG A N 1
ATOM 713 C CA . ARG A 1 92 ? -5.127 -3.250 15.751 1.00 82.62 92 ARG A CA 1
ATOM 714 C C . ARG A 1 92 ? -5.389 -2.114 16.723 1.00 82.62 92 ARG A C 1
ATOM 716 O O . ARG A 1 92 ? -6.302 -2.151 17.549 1.00 82.62 92 ARG A O 1
ATOM 723 N N . HIS A 1 93 ? -4.603 -1.053 16.583 1.00 85.81 93 HIS A N 1
ATOM 724 C CA . HIS A 1 93 ? -4.936 0.201 17.233 1.00 85.81 93 HIS A CA 1
ATOM 725 C C . HIS A 1 93 ? -6.293 0.701 16.713 1.00 85.81 93 HIS A C 1
ATOM 727 O O . HIS A 1 93 ? -6.604 0.557 15.529 1.00 85.81 93 HIS A O 1
ATOM 733 N N . TRP A 1 94 ? -7.114 1.306 17.576 1.00 86.75 94 TRP A N 1
ATOM 734 C CA . TRP A 1 94 ? -8.473 1.723 17.200 1.00 86.75 94 TRP A CA 1
ATOM 735 C C . TRP A 1 94 ? -8.483 2.702 16.015 1.00 86.75 94 TRP A C 1
ATOM 737 O O . TRP A 1 94 ? -9.438 2.716 15.242 1.00 86.75 94 TRP A O 1
ATOM 747 N N . SER A 1 95 ? -7.417 3.497 15.860 1.00 87.38 95 SER A N 1
ATOM 748 C CA . SER A 1 95 ? -7.261 4.473 14.776 1.00 87.38 95 SER A CA 1
ATOM 749 C C . SER A 1 95 ? -7.221 3.820 13.395 1.00 87.38 95 SER A C 1
ATOM 751 O O . SER A 1 95 ? -7.626 4.441 12.412 1.00 87.38 95 SER A O 1
ATOM 753 N N . ALA A 1 96 ? -6.830 2.543 13.312 1.00 81.38 96 ALA A N 1
ATOM 754 C CA . ALA A 1 96 ? -6.832 1.792 12.064 1.00 81.38 96 ALA A CA 1
ATOM 755 C C . ALA A 1 96 ? -8.242 1.693 11.458 1.00 81.38 96 ALA A C 1
ATOM 757 O O . ALA A 1 96 ? -8.363 1.728 10.232 1.00 81.38 96 ALA A O 1
ATOM 758 N N . LYS A 1 97 ? -9.300 1.672 12.293 1.00 80.94 97 LYS A N 1
ATOM 759 C CA . LYS A 1 97 ? -10.716 1.701 11.864 1.00 80.94 97 LYS A CA 1
ATOM 760 C C . LYS A 1 97 ? -11.085 2.981 11.097 1.00 80.94 97 LYS A C 1
ATOM 762 O O . LYS A 1 97 ? -12.072 2.986 10.377 1.00 80.94 97 LYS A O 1
ATOM 767 N N . LEU A 1 98 ? -10.288 4.040 11.246 1.00 82.00 98 LEU A N 1
ATOM 768 C CA . LEU A 1 98 ? -10.433 5.331 10.566 1.00 82.00 98 LEU A CA 1
ATOM 769 C C . LEU A 1 98 ? -9.372 5.584 9.491 1.00 82.00 98 LEU A C 1
ATOM 771 O O . LEU A 1 98 ? -9.271 6.700 8.987 1.00 82.00 98 LEU A O 1
ATOM 775 N N . SER A 1 99 ? -8.533 4.590 9.196 1.00 81.06 99 SER A N 1
ATOM 776 C CA . SER A 1 99 ? -7.411 4.765 8.257 1.00 81.06 99 SER A CA 1
ATOM 777 C C . SER A 1 99 ? -6.355 5.746 8.748 1.00 81.06 99 SER A C 1
ATOM 779 O O . SER A 1 99 ? -5.567 6.267 7.962 1.00 81.06 99 SER A O 1
ATOM 781 N N . LEU A 1 100 ? -6.309 5.962 10.065 1.00 85.62 100 LEU A N 1
ATOM 782 C CA . LEU A 1 100 ? -5.372 6.867 10.706 1.00 85.62 100 LEU A CA 1
ATOM 783 C C . LEU A 1 100 ? -4.199 6.111 11.307 1.00 85.62 100 LEU A C 1
ATOM 785 O O . LEU A 1 100 ? -4.375 5.144 12.059 1.00 85.62 100 LEU A O 1
ATOM 789 N N . ASP A 1 101 ? -3.008 6.618 11.008 1.00 84.19 101 ASP A N 1
ATOM 790 C CA . ASP A 1 101 ? -1.788 6.209 11.684 1.00 84.19 101 ASP A CA 1
ATOM 791 C C . ASP A 1 101 ? -1.899 6.508 13.195 1.00 84.19 101 ASP A C 1
ATOM 793 O O . ASP A 1 101 ? -2.465 7.542 13.570 1.00 84.19 101 ASP A O 1
ATOM 797 N N . PRO A 1 102 ? -1.398 5.633 14.084 1.00 85.19 102 PRO A N 1
ATOM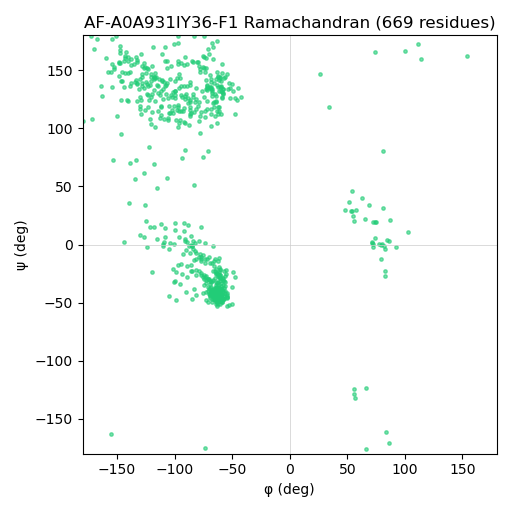 798 C CA . PRO A 1 102 ? -1.387 5.889 15.524 1.00 85.19 102 PRO A CA 1
ATOM 799 C C . PRO A 1 102 ? -0.701 7.205 15.931 1.00 85.19 102 PRO A C 1
ATOM 801 O O . PRO A 1 102 ? -1.043 7.768 16.971 1.00 85.19 102 PRO A O 1
ATOM 804 N N . SER A 1 103 ? 0.224 7.718 15.115 1.00 84.75 103 SER A N 1
ATOM 805 C CA . SER A 1 103 ? 0.904 8.998 15.312 1.00 84.75 103 SER A CA 1
ATOM 806 C C . SER A 1 103 ? 0.127 10.207 14.765 1.00 84.75 103 SER A C 1
ATOM 808 O O . SER A 1 103 ? 0.622 11.333 14.867 1.00 84.75 103 SER A O 1
ATOM 810 N N . ASP A 1 104 ? -1.052 10.027 14.154 1.00 86.69 104 ASP A N 1
ATOM 811 C CA . ASP A 1 104 ? -1.885 11.144 13.694 1.00 86.69 104 ASP A CA 1
ATOM 812 C C . ASP A 1 104 ? -2.255 12.042 14.886 1.00 86.69 104 ASP A C 1
ATOM 814 O O . ASP A 1 104 ? -2.647 11.575 15.958 1.00 86.69 104 ASP A O 1
ATOM 818 N N . TYR A 1 105 ? -2.149 13.358 14.703 1.00 86.69 105 TYR A N 1
ATOM 819 C CA . TYR A 1 105 ? -2.353 14.327 15.782 1.00 86.69 105 TYR A CA 1
ATOM 820 C C . TYR A 1 105 ? -3.735 14.211 16.449 1.00 86.69 105 TYR A C 1
ATOM 822 O O . TYR A 1 105 ? -3.852 14.450 17.652 1.00 86.69 105 TYR A O 1
ATOM 830 N N . ARG A 1 106 ? -4.778 13.811 15.703 1.00 88.88 106 ARG A N 1
ATOM 831 C CA . ARG A 1 106 ? -6.130 13.591 16.245 1.00 88.88 106 ARG A CA 1
ATOM 832 C C . ARG A 1 106 ? -6.150 12.385 17.168 1.00 88.88 106 ARG A C 1
ATOM 834 O O . ARG A 1 106 ? -6.768 12.431 18.228 1.00 88.88 106 ARG A O 1
ATOM 841 N N . VAL A 1 107 ? -5.455 11.321 16.773 1.00 91.31 107 VAL A N 1
ATOM 842 C CA . VAL A 1 107 ? -5.330 10.084 17.546 1.00 91.31 107 VAL A CA 1
ATOM 843 C C . VAL A 1 107 ? -4.589 10.364 18.849 1.00 91.31 107 VAL A C 1
ATOM 845 O O . VAL A 1 107 ? -5.104 10.049 19.922 1.00 91.31 107 VAL A O 1
ATOM 848 N N . VAL A 1 108 ? -3.445 11.048 18.764 1.00 91.62 108 VAL A N 1
ATOM 849 C CA . VAL A 1 108 ? -2.645 11.457 19.927 1.00 91.62 108 VAL A CA 1
ATOM 850 C C . VAL A 1 108 ? -3.453 12.355 20.869 1.00 91.62 108 VAL A C 1
ATOM 852 O O . VAL A 1 108 ? -3.433 12.149 22.083 1.00 91.62 108 VAL A O 1
ATOM 855 N N . ALA A 1 109 ? -4.200 13.328 20.336 1.00 92.44 109 ALA A N 1
ATOM 856 C CA . ALA A 1 109 ? -5.038 14.217 21.140 1.00 92.44 109 ALA A CA 1
ATOM 857 C C . ALA A 1 109 ? -6.175 13.464 21.855 1.00 92.44 109 ALA A C 1
ATOM 859 O O . ALA A 1 109 ? -6.421 13.714 23.037 1.00 92.44 109 ALA A O 1
ATOM 860 N N . ILE A 1 110 ? -6.820 12.507 21.178 1.00 92.81 110 ILE A N 1
ATOM 861 C CA . ILE A 1 110 ? -7.857 11.649 21.768 1.00 92.81 110 ILE A CA 1
ATOM 862 C C . ILE A 1 110 ? -7.284 10.784 22.888 1.00 92.81 110 ILE A C 1
ATOM 864 O O . ILE A 1 110 ? -7.852 10.753 23.980 1.00 92.81 110 ILE A O 1
ATOM 868 N N . GLU A 1 111 ? -6.165 10.099 22.646 1.00 92.19 111 GLU A N 1
ATOM 869 C CA . GLU A 1 111 ? -5.530 9.255 23.665 1.00 92.19 111 GLU A CA 1
ATOM 870 C C . GLU A 1 111 ? -5.091 10.076 24.877 1.00 92.19 111 GLU A C 1
ATOM 872 O O . GLU A 1 111 ? -5.357 9.691 26.017 1.00 92.19 111 GLU A O 1
ATOM 877 N N . LYS A 1 112 ? -4.503 11.255 24.647 1.00 92.75 112 LYS A N 1
ATOM 878 C CA . LYS A 1 112 ? -4.119 12.176 25.720 1.00 92.75 112 LYS A CA 1
ATOM 879 C C . LYS A 1 112 ? -5.324 12.595 26.565 1.00 92.75 112 LYS A C 1
ATOM 881 O O . LYS A 1 112 ? -5.255 12.493 27.788 1.00 92.75 112 LYS A O 1
ATOM 886 N N . ALA A 1 113 ? -6.419 13.026 25.938 1.00 92.81 113 ALA A N 1
ATOM 887 C CA . ALA A 1 113 ? -7.626 13.444 26.650 1.00 92.81 113 ALA A CA 1
ATOM 888 C C . ALA A 1 113 ? -8.238 12.287 27.461 1.00 92.81 113 ALA A C 1
ATOM 890 O O . ALA A 1 113 ? -8.461 12.418 28.664 1.00 92.81 113 ALA A O 1
ATOM 891 N N . LEU A 1 114 ? -8.393 11.109 26.846 1.00 91.62 114 LEU A N 1
ATOM 892 C CA . LEU A 1 114 ? -8.925 9.918 27.516 1.00 91.62 114 LEU A CA 1
ATOM 893 C C . LEU A 1 114 ? -8.033 9.438 28.670 1.00 91.62 114 LEU A C 1
ATOM 895 O O . LEU A 1 114 ? -8.547 8.933 29.671 1.00 91.62 114 LEU A O 1
ATOM 899 N N . LYS A 1 115 ? -6.710 9.595 28.560 1.00 91.12 115 LYS A N 1
ATOM 900 C CA . LYS A 1 115 ? -5.763 9.300 29.644 1.00 91.12 115 LYS A CA 1
ATOM 901 C C . LYS A 1 115 ? -5.889 10.285 30.806 1.00 91.12 115 LYS A C 1
ATOM 903 O O . LYS A 1 115 ? -5.784 9.862 31.950 1.00 91.12 115 LYS A O 1
ATOM 908 N N . GLN A 1 116 ? -6.131 11.565 30.525 1.00 91.88 116 GLN A N 1
ATOM 909 C CA . GLN A 1 116 ? -6.176 12.626 31.536 1.00 91.88 116 GLN A CA 1
ATOM 910 C C . GLN A 1 116 ? -7.511 12.715 32.283 1.00 91.88 116 GLN A C 1
ATOM 912 O O . GLN A 1 116 ? -7.510 12.886 33.498 1.00 91.88 116 GLN A O 1
ATOM 917 N N . SER A 1 117 ? -8.641 12.613 31.582 1.00 90.31 117 SER A N 1
ATOM 918 C CA . SER A 1 117 ? -9.974 12.861 32.159 1.00 90.31 117 SER A CA 1
ATOM 919 C C . SER A 1 117 ? -10.948 11.690 31.995 1.00 90.31 117 SER A C 1
ATOM 921 O O . SER A 1 117 ? -12.091 11.768 32.439 1.00 90.31 117 SER A O 1
ATOM 923 N N . GLY A 1 118 ? -10.536 10.606 31.327 1.00 89.75 118 GLY A N 1
ATOM 924 C CA . GLY A 1 118 ? -11.421 9.489 30.979 1.00 89.75 118 GLY A CA 1
ATOM 925 C C . GLY A 1 118 ? -12.422 9.808 29.862 1.00 89.75 118 GLY A C 1
ATOM 926 O O . GLY A 1 118 ? -13.168 8.915 29.447 1.00 89.75 118 GLY A O 1
ATOM 927 N N . GLN A 1 119 ? -12.433 11.048 29.361 1.00 90.06 119 GLN A N 1
ATOM 928 C CA . GLN A 1 119 ? -13.359 11.535 28.344 1.00 90.06 119 GLN A CA 1
ATOM 929 C C . GLN A 1 119 ? -12.661 12.459 27.337 1.00 90.06 119 GLN A C 1
ATOM 931 O O . GLN A 1 119 ? -11.622 13.049 27.616 1.00 90.06 119 GLN A O 1
ATOM 936 N N . VAL A 1 120 ? -13.239 12.601 26.150 1.00 89.75 120 VAL A N 1
ATOM 937 C CA . VAL A 1 120 ? -12.769 13.525 25.115 1.00 89.75 120 VAL A CA 1
ATOM 938 C C . VAL A 1 120 ? -13.956 14.211 24.459 1.00 89.75 120 VAL A C 1
ATOM 940 O O . VAL A 1 120 ? -14.949 13.554 24.149 1.00 89.75 120 VAL A O 1
ATOM 943 N N . SER A 1 121 ? -13.848 15.519 24.243 1.00 88.25 121 SER A N 1
ATOM 944 C CA . SER A 1 121 ? -14.799 16.266 23.422 1.00 88.25 121 SER A CA 1
ATOM 945 C C . SER A 1 121 ? -14.284 16.333 21.988 1.00 88.25 121 SER A C 1
ATOM 947 O O . SER A 1 121 ? -13.124 16.679 21.742 1.00 88.25 121 SER A O 1
ATOM 949 N N . ILE A 1 122 ? -15.131 15.931 21.050 1.00 86.44 122 ILE A N 1
ATOM 950 C CA . ILE A 1 122 ? -14.823 15.876 19.625 1.00 86.44 122 ILE A CA 1
ATOM 951 C C . ILE A 1 122 ? -15.944 16.521 18.817 1.00 86.44 122 ILE A C 1
ATOM 953 O O . ILE A 1 122 ? -17.095 16.505 19.238 1.00 86.44 122 ILE A O 1
ATOM 957 N N . ALA A 1 123 ? -15.632 16.969 17.606 1.00 82.94 123 ALA A N 1
ATOM 958 C CA . ALA A 1 123 ? -16.613 17.126 16.544 1.00 82.94 123 ALA A CA 1
ATOM 959 C C . ALA A 1 123 ? -16.512 15.919 15.600 1.00 82.94 123 ALA A C 1
ATOM 961 O O . ALA A 1 123 ? -15.424 15.577 15.128 1.00 82.94 123 ALA A O 1
ATOM 962 N N . ALA A 1 124 ? -17.639 15.267 15.328 1.00 83.31 124 ALA A N 1
ATOM 963 C CA . ALA A 1 124 ? -17.722 14.080 14.485 1.00 83.31 124 ALA A CA 1
ATOM 964 C C . ALA A 1 124 ? -18.668 14.315 13.304 1.00 83.31 124 ALA A C 1
ATOM 966 O O . ALA A 1 124 ? -19.762 14.855 13.464 1.00 83.31 124 ALA A O 1
ATOM 967 N N . LEU A 1 125 ? -18.272 13.875 12.115 1.00 82.12 125 LEU A N 1
ATOM 968 C CA . LEU A 1 125 ? -19.136 13.830 10.939 1.00 82.12 125 LEU A CA 1
ATOM 969 C C . LEU A 1 125 ? -19.242 12.371 10.480 1.00 82.12 125 LEU A C 1
ATOM 971 O O . LEU A 1 125 ? -18.223 11.807 10.072 1.00 82.12 125 LEU A O 1
ATOM 975 N N . PRO A 1 126 ? -20.420 11.727 10.554 1.00 82.06 126 PRO A N 1
ATOM 976 C CA . PRO A 1 126 ? -20.589 10.370 10.052 1.00 82.06 126 PRO A CA 1
ATOM 977 C C . PRO A 1 126 ? -20.631 10.365 8.518 1.00 82.06 126 PRO A C 1
ATOM 979 O O . PRO A 1 126 ? -20.927 11.378 7.889 1.00 82.06 126 PRO A O 1
ATOM 982 N N . HIS A 1 127 ? -20.399 9.210 7.896 1.00 77.94 127 HIS A N 1
ATOM 983 C CA . HIS A 1 127 ? -20.729 9.039 6.479 1.00 77.94 127 HIS A CA 1
ATOM 984 C C . HIS A 1 127 ? -22.233 9.220 6.242 1.00 77.94 127 HIS A C 1
ATOM 986 O O . HIS A 1 127 ? -23.047 8.589 6.926 1.00 77.94 127 HIS A O 1
ATOM 992 N N . LEU A 1 128 ? -22.587 10.016 5.234 1.00 74.69 128 LEU A N 1
ATOM 993 C CA . LEU A 1 128 ? -23.956 10.279 4.798 1.00 74.69 128 LEU A CA 1
ATOM 994 C C . LEU A 1 128 ? -24.107 9.940 3.312 1.00 74.69 128 LEU A C 1
ATOM 996 O O . LEU A 1 128 ? -23.141 10.012 2.555 1.00 74.69 128 LEU A O 1
ATOM 1000 N N . ASP A 1 129 ? -25.320 9.571 2.906 1.00 65.62 129 ASP A N 1
ATOM 1001 C CA . ASP A 1 129 ? -25.618 9.161 1.527 1.00 65.62 129 ASP A CA 1
ATOM 1002 C C . ASP A 1 129 ? -26.019 10.342 0.611 1.00 65.62 129 ASP A C 1
ATOM 1004 O O . ASP A 1 129 ? -26.306 10.126 -0.561 1.00 65.62 129 ASP A O 1
ATOM 1008 N N . GLN A 1 130 ? -26.021 11.582 1.120 1.00 64.25 130 GLN A N 1
ATOM 1009 C CA . GLN A 1 130 ? -26.518 12.788 0.433 1.00 64.25 130 GLN A CA 1
ATOM 1010 C C . GLN A 1 130 ? -25.397 13.608 -0.249 1.00 64.25 130 GLN A C 1
ATOM 1012 O O . GLN A 1 130 ? -24.232 13.514 0.131 1.00 64.25 130 GLN A O 1
ATOM 1017 N N . ASP A 1 131 ? -25.750 14.433 -1.245 1.00 51.53 131 ASP A N 1
ATOM 1018 C CA . ASP A 1 131 ? -24.828 14.966 -2.272 1.00 51.53 131 ASP A CA 1
ATOM 1019 C C . ASP A 1 131 ? -24.024 16.245 -1.942 1.00 51.53 131 ASP A C 1
ATOM 1021 O O . ASP A 1 131 ? -23.288 16.754 -2.798 1.00 51.53 131 ASP A O 1
ATOM 1025 N N . ALA A 1 132 ? -24.055 16.759 -0.713 1.00 53.31 132 ALA A N 1
ATOM 1026 C CA . ALA A 1 132 ? -23.203 17.889 -0.336 1.00 53.31 132 ALA A CA 1
ATOM 1027 C C . ALA A 1 132 ? -22.835 17.865 1.150 1.00 53.31 132 ALA A C 1
ATOM 1029 O O . ALA A 1 132 ? -23.668 18.131 2.014 1.00 53.31 132 ALA A O 1
ATOM 1030 N N . ASP A 1 133 ? -21.563 17.595 1.453 1.00 55.94 133 ASP A N 1
ATOM 1031 C CA . ASP A 1 133 ? -21.086 17.664 2.836 1.00 55.94 133 ASP A CA 1
ATOM 1032 C C . ASP A 1 133 ? -20.909 19.119 3.304 1.00 55.94 133 ASP A C 1
ATOM 1034 O O . ASP A 1 133 ? -21.065 19.384 4.490 1.00 55.94 133 ASP A O 1
ATOM 1038 N N . TYR A 1 134 ? -20.624 20.072 2.399 1.00 57.47 134 TYR A N 1
ATOM 1039 C CA . TYR A 1 134 ? -20.269 21.449 2.767 1.00 57.47 134 TYR A CA 1
ATOM 1040 C C . TYR A 1 134 ? -20.765 22.520 1.783 1.00 57.47 134 TYR A C 1
ATOM 1042 O O . TYR A 1 134 ? -20.775 22.305 0.572 1.00 57.47 134 TYR A O 1
ATOM 1050 N N . GLU A 1 135 ? -21.074 23.706 2.311 1.00 57.50 135 GLU A N 1
ATOM 1051 C CA . GLU A 1 135 ? -21.367 24.939 1.569 1.00 57.50 135 GLU A CA 1
ATOM 1052 C C . GLU A 1 1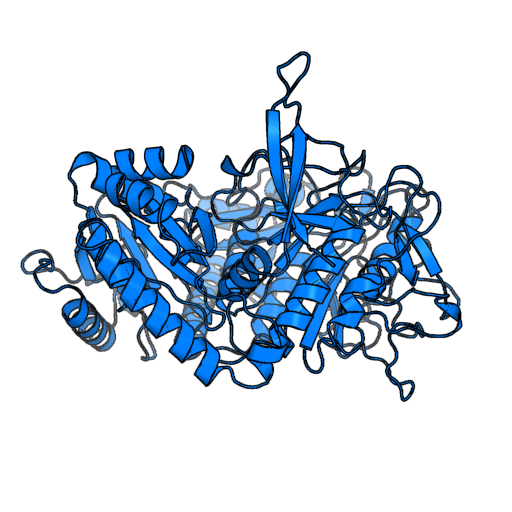35 ? -20.377 26.053 1.949 1.00 57.50 135 GLU A C 1
ATOM 1054 O O . GLU A 1 135 ? -19.949 26.146 3.107 1.00 57.50 135 GLU A O 1
ATOM 1059 N N . LEU A 1 136 ? -20.049 26.926 0.987 1.00 48.94 136 LEU A N 1
ATOM 1060 C CA . LEU A 1 136 ? -19.288 28.150 1.242 1.00 48.94 136 LEU A CA 1
ATOM 1061 C C . LEU A 1 136 ? -20.228 29.205 1.848 1.00 48.94 136 LEU A C 1
ATOM 1063 O O . LEU A 1 136 ? -21.117 29.731 1.182 1.00 48.94 136 LEU A O 1
ATOM 1067 N N . ALA A 1 137 ? -20.031 29.512 3.123 1.00 52.12 137 ALA A N 1
ATOM 1068 C CA . ALA A 1 137 ? -20.696 30.597 3.825 1.00 52.12 137 ALA A CA 1
ATOM 1069 C C . ALA A 1 137 ? -19.953 31.936 3.606 1.00 52.12 137 ALA A C 1
ATOM 1071 O O . ALA A 1 137 ? -18.751 31.945 3.307 1.00 52.12 137 ALA A O 1
ATOM 1072 N N . PRO A 1 138 ? -20.629 33.089 3.788 1.00 44.97 138 PRO A N 1
ATOM 1073 C CA . PRO A 1 138 ? -20.001 34.405 3.686 1.00 44.97 138 PRO A CA 1
ATOM 1074 C C . PRO A 1 138 ? -18.713 34.525 4.522 1.00 44.97 138 PRO A C 1
ATOM 1076 O O . PRO A 1 138 ? -18.652 34.070 5.667 1.00 44.97 138 PRO A O 1
ATOM 1079 N N . GLY A 1 139 ? -17.681 35.156 3.949 1.00 52.53 139 GLY A N 1
ATOM 1080 C CA . GLY A 1 139 ? -16.380 35.354 4.601 1.00 52.53 139 GLY A CA 1
ATOM 1081 C C . GLY A 1 139 ? -15.434 34.147 4.546 1.00 52.53 139 GLY A C 1
ATOM 1082 O O . GLY A 1 139 ? -14.660 33.957 5.482 1.00 52.53 139 GLY A O 1
ATOM 1083 N N . ASN A 1 140 ? -15.500 33.329 3.484 1.00 52.03 140 ASN A N 1
ATOM 1084 C CA . ASN A 1 140 ? -14.691 32.110 3.293 1.00 52.03 140 ASN A CA 1
ATOM 1085 C C . ASN A 1 140 ? -14.851 31.074 4.420 1.00 52.03 140 ASN A C 1
ATOM 1087 O O . ASN A 1 140 ? -13.929 30.316 4.726 1.00 52.03 140 ASN A O 1
ATOM 1091 N N . LYS A 1 141 ? -16.026 31.048 5.053 1.00 55.50 141 LYS A N 1
ATOM 1092 C CA . LYS A 1 141 ? -16.360 30.061 6.079 1.00 55.50 141 LYS A CA 1
ATOM 1093 C C . LYS A 1 141 ? -17.045 28.867 5.432 1.00 55.50 141 LYS A C 1
ATOM 1095 O O . LYS A 1 141 ? -17.670 29.006 4.390 1.00 55.50 141 LYS A O 1
ATOM 1100 N N . TRP A 1 142 ? -16.962 27.706 6.060 1.00 57.88 142 TRP A N 1
ATOM 1101 C CA . TRP A 1 142 ? -17.635 26.500 5.583 1.00 57.88 142 TRP A CA 1
ATOM 1102 C C . TRP A 1 142 ? -18.653 26.028 6.615 1.00 57.88 142 TRP A C 1
ATOM 1104 O O . TRP A 1 142 ? -18.412 26.136 7.824 1.00 57.88 142 TRP A O 1
ATOM 1114 N N . LYS A 1 143 ? -19.794 25.527 6.135 1.00 65.94 143 LYS A N 1
ATOM 1115 C CA . LYS A 1 143 ? -20.866 24.953 6.960 1.00 65.94 143 LYS A CA 1
ATOM 1116 C C . LYS A 1 143 ? -21.375 23.646 6.359 1.00 65.94 143 LYS A C 1
ATOM 1118 O O . LYS A 1 143 ? -21.251 23.460 5.151 1.00 65.94 143 LYS A O 1
ATOM 1123 N N . LEU A 1 144 ? -21.951 22.763 7.179 1.00 69.44 144 LEU A N 1
ATOM 1124 C CA . LEU A 1 144 ? -22.766 21.661 6.652 1.00 69.44 144 LEU A CA 1
ATOM 1125 C C . LEU A 1 144 ? -24.039 22.256 6.044 1.00 69.44 144 LEU A C 1
ATOM 1127 O O . LEU A 1 144 ? -24.623 23.165 6.635 1.00 69.44 144 LEU A O 1
ATOM 1131 N N . ALA A 1 145 ? -24.480 21.732 4.902 1.00 72.44 145 ALA A N 1
ATOM 1132 C CA . ALA A 1 145 ? -25.835 21.991 4.424 1.00 72.44 145 ALA A CA 1
ATOM 1133 C C . ALA A 1 145 ? -26.859 21.511 5.473 1.00 72.44 145 ALA A C 1
ATOM 1135 O O . ALA A 1 145 ? -26.615 20.520 6.168 1.00 72.44 145 ALA A O 1
ATOM 1136 N N . ASP A 1 146 ? -28.009 22.178 5.587 1.00 74.00 146 ASP A N 1
ATOM 1137 C CA . ASP A 1 146 ? -28.974 21.911 6.668 1.00 74.00 146 ASP A CA 1
ATOM 1138 C C . ASP A 1 146 ? -29.484 20.457 6.649 1.00 74.00 146 ASP A C 1
ATOM 1140 O O . ASP A 1 146 ? -29.561 19.802 7.689 1.00 74.00 146 ASP A O 1
ATOM 1144 N N . ALA A 1 147 ? -29.732 19.902 5.458 1.00 75.81 147 ALA A N 1
ATOM 1145 C CA . ALA A 1 147 ? -30.122 18.500 5.289 1.00 75.81 147 ALA A CA 1
ATOM 1146 C C . ALA A 1 147 ? -29.035 17.521 5.779 1.00 75.81 147 ALA A C 1
ATOM 1148 O O . ALA A 1 147 ? -29.326 16.538 6.467 1.00 75.81 147 ALA A O 1
ATOM 1149 N N . THR A 1 148 ? -27.771 17.825 5.477 1.00 76.19 148 THR A N 1
ATOM 1150 C CA . THR A 1 148 ? -26.593 17.064 5.915 1.00 76.19 148 THR A CA 1
ATOM 1151 C C . THR A 1 148 ? -26.442 17.121 7.434 1.00 76.19 148 THR A C 1
ATOM 1153 O O . THR A 1 148 ? -26.178 16.098 8.068 1.00 76.19 148 THR A O 1
ATOM 1156 N N . LEU A 1 149 ? -26.667 18.291 8.038 1.00 77.00 149 LEU A N 1
ATOM 1157 C CA . LEU A 1 149 ? -26.640 18.473 9.488 1.00 77.00 149 LEU A CA 1
ATOM 1158 C C . LEU A 1 149 ? -27.693 17.598 10.182 1.00 77.00 149 LEU A C 1
ATOM 1160 O O . LEU A 1 149 ? -27.346 16.838 11.089 1.00 77.00 149 LEU A O 1
ATOM 1164 N N . SER A 1 150 ? -28.954 17.659 9.742 1.00 78.94 150 SER A N 1
ATOM 1165 C CA . SER A 1 150 ? -30.036 16.855 10.328 1.00 78.94 150 SER A CA 1
ATOM 1166 C C . SER A 1 150 ? -29.770 15.353 10.200 1.00 78.94 150 SER A C 1
ATOM 1168 O O . SER A 1 150 ? -29.943 14.606 11.167 1.00 78.94 150 SER A O 1
ATOM 1170 N N . ALA A 1 151 ? -29.278 14.903 9.043 1.00 81.44 151 ALA A N 1
ATOM 1171 C CA . ALA A 1 151 ? -28.936 13.500 8.828 1.00 81.44 151 ALA A CA 1
ATOM 1172 C C . ALA A 1 151 ? -27.760 13.038 9.712 1.00 81.44 151 ALA A C 1
ATOM 1174 O O . ALA A 1 151 ? -27.802 11.941 10.278 1.00 81.44 151 ALA A O 1
ATOM 1175 N N . ALA A 1 152 ? -26.729 13.876 9.884 1.00 81.75 152 ALA A N 1
ATOM 1176 C CA . ALA A 1 152 ? -25.609 13.596 10.783 1.00 81.75 152 ALA A CA 1
ATOM 1177 C C . ALA A 1 152 ? -26.066 13.458 12.241 1.00 81.75 152 ALA A C 1
ATOM 1179 O O . ALA A 1 152 ? -25.675 12.505 12.919 1.00 81.75 152 ALA A O 1
ATOM 1180 N N . GLN A 1 153 ? -26.914 14.381 12.707 1.00 81.06 153 GLN A N 1
ATOM 1181 C CA . GLN A 1 153 ? -27.466 14.361 14.063 1.00 81.06 153 GLN A CA 1
ATOM 1182 C C . GLN A 1 153 ? -28.272 13.088 14.320 1.00 81.06 153 GLN A C 1
ATOM 1184 O O . GLN A 1 153 ? -28.026 12.405 15.313 1.00 81.06 153 GLN A O 1
ATOM 1189 N N . GLN A 1 154 ? -29.178 12.728 13.406 1.00 81.56 154 GLN A N 1
ATOM 1190 C CA . GLN A 1 154 ? -30.001 11.526 13.538 1.00 81.56 154 GLN A CA 1
ATOM 1191 C C . GLN A 1 154 ? -29.143 10.254 13.608 1.00 81.56 154 GLN A C 1
ATOM 1193 O O . GLN A 1 154 ? -29.367 9.398 14.467 1.00 81.56 154 GLN A O 1
ATOM 1198 N N . LYS A 1 155 ? -28.132 10.141 12.738 1.00 83.69 155 LYS A N 1
ATOM 1199 C CA . LYS A 1 155 ? -27.250 8.970 12.688 1.00 83.69 155 LYS A CA 1
ATOM 1200 C C . LYS A 1 155 ? -26.390 8.824 13.945 1.00 83.69 155 LYS A C 1
ATOM 1202 O O . LYS A 1 155 ? -26.239 7.713 14.444 1.00 83.69 155 LYS A O 1
ATOM 1207 N N . LEU A 1 156 ? -25.845 9.922 14.472 1.00 82.75 156 LEU A N 1
ATOM 1208 C CA . LEU A 1 156 ? -25.027 9.884 15.689 1.00 82.75 156 LEU A CA 1
ATOM 1209 C C . LEU A 1 156 ? -25.866 9.693 16.960 1.00 82.75 156 LEU A C 1
ATOM 1211 O O . LEU A 1 156 ? -25.430 8.974 17.860 1.00 82.75 156 LEU A O 1
ATOM 1215 N N . ALA A 1 157 ? -27.076 10.258 17.025 1.00 77.44 157 ALA A N 1
ATOM 1216 C CA . ALA A 1 157 ? -27.986 10.079 18.160 1.00 77.44 157 ALA A CA 1
ATOM 1217 C C . ALA A 1 157 ? -28.363 8.603 18.380 1.00 77.44 157 ALA A C 1
ATOM 1219 O O . ALA A 1 157 ? -28.402 8.143 19.520 1.00 77.44 157 ALA A O 1
ATOM 1220 N N . ALA A 1 158 ? -28.557 7.838 17.298 1.00 73.44 158 ALA A N 1
ATOM 1221 C CA . ALA A 1 158 ? -28.850 6.404 17.372 1.00 73.44 158 ALA A CA 1
ATOM 1222 C C . ALA A 1 158 ? -27.725 5.582 18.037 1.00 73.44 158 ALA A C 1
ATOM 1224 O O . ALA A 1 158 ? -27.991 4.543 18.641 1.00 73.44 158 ALA A O 1
ATOM 1225 N N . VAL A 1 159 ? -26.475 6.051 17.957 1.00 73.81 159 VAL A N 1
ATOM 1226 C CA . VAL A 1 159 ? -25.293 5.324 18.448 1.00 73.81 159 VAL A CA 1
ATOM 1227 C C . VAL A 1 159 ? -24.831 5.822 19.824 1.00 73.81 159 VAL A C 1
ATOM 1229 O O . VAL A 1 159 ? -24.346 5.025 20.635 1.00 73.81 159 VAL A O 1
ATOM 1232 N N . ALA A 1 160 ? -25.024 7.111 20.124 1.00 65.19 160 ALA A N 1
ATOM 1233 C CA . ALA A 1 160 ? -24.513 7.773 21.326 1.00 65.19 160 ALA A CA 1
ATOM 1234 C C . ALA A 1 160 ? -25.175 7.322 22.650 1.00 65.19 160 ALA A C 1
ATOM 1236 O O . ALA A 1 160 ? -24.492 7.260 23.671 1.00 65.19 160 ALA A O 1
ATOM 1237 N N . GLY A 1 161 ? -26.458 6.938 22.666 1.00 64.94 161 GLY A N 1
ATOM 1238 C CA . GLY A 1 161 ? -27.145 6.528 23.908 1.00 64.94 161 GLY A CA 1
ATOM 1239 C C . GLY A 1 161 ? -27.106 7.610 25.007 1.00 64.94 161 GLY A C 1
ATOM 1240 O O . GLY A 1 161 ? -27.371 8.770 24.720 1.00 64.94 161 GLY A O 1
ATOM 1241 N N . GLU A 1 162 ? -26.739 7.249 26.250 1.00 51.50 162 GLU A N 1
ATOM 1242 C CA . GLU A 1 162 ? -26.544 8.173 27.399 1.00 51.50 162 GLU A CA 1
ATOM 1243 C C . GLU A 1 162 ? -25.354 9.146 27.240 1.00 51.50 162 GLU A C 1
ATOM 1245 O O . GLU A 1 162 ? -25.078 9.961 28.124 1.00 51.50 162 GLU A O 1
ATOM 1250 N N . GLN A 1 163 ? -24.604 9.069 26.137 1.00 55.88 163 GLN A N 1
ATOM 1251 C CA . GLN A 1 163 ? -23.547 10.033 25.861 1.00 55.88 163 GLN A CA 1
ATOM 1252 C C . GLN A 1 163 ? -24.146 11.334 25.358 1.00 55.88 163 GLN A C 1
ATOM 1254 O O . GLN A 1 163 ? -24.734 11.409 24.283 1.00 55.88 163 GLN A O 1
ATOM 1259 N N . VAL A 1 164 ? -23.975 12.362 26.179 1.00 53.50 164 VAL A N 1
ATOM 1260 C CA . VAL A 1 164 ? -24.525 13.692 25.959 1.00 53.50 164 VAL A CA 1
ATOM 1261 C C . VAL A 1 164 ? -23.884 14.283 24.699 1.00 53.50 164 VAL A C 1
ATOM 1263 O O . VAL A 1 164 ? -22.689 14.599 24.691 1.00 53.50 164 VAL A O 1
ATOM 1266 N N . LEU A 1 165 ? -24.681 14.433 23.630 1.00 57.03 165 LEU A N 1
ATOM 1267 C CA . LEU A 1 165 ? -24.483 15.520 22.667 1.00 57.03 165 LEU A CA 1
ATOM 1268 C C . LEU A 1 165 ? -24.323 16.770 23.525 1.00 57.03 165 LEU A C 1
ATOM 1270 O O . LEU A 1 165 ? -25.264 17.088 24.247 1.00 57.03 165 LEU A O 1
ATOM 1274 N N . ALA A 1 166 ? -23.126 17.367 23.549 1.00 55.44 166 ALA A N 1
ATOM 1275 C CA . ALA A 1 166 ? -22.808 18.453 24.475 1.00 55.44 166 ALA A CA 1
ATOM 1276 C C . ALA A 1 166 ? -23.965 19.463 24.485 1.00 55.44 166 ALA A C 1
ATOM 1278 O O . ALA A 1 166 ? -24.406 19.875 23.411 1.00 55.44 166 ALA A O 1
ATOM 1279 N N . ASP A 1 167 ? -24.503 19.731 25.682 1.00 44.72 167 ASP A N 1
ATOM 1280 C CA . ASP A 1 167 ? -25.785 20.404 25.890 1.00 44.72 167 ASP A CA 1
ATOM 1281 C C . ASP A 1 167 ? -25.965 21.593 24.943 1.00 44.72 167 ASP A C 1
ATOM 1283 O O . ASP A 1 167 ? -25.102 22.460 24.876 1.00 44.72 167 ASP A O 1
ATOM 1287 N N . GLY A 1 168 ? -27.092 21.587 24.220 1.00 46.09 168 GLY A N 1
ATOM 1288 C CA . GLY A 1 168 ? -27.737 22.722 23.560 1.00 46.09 168 GLY A CA 1
ATOM 1289 C C . GLY A 1 168 ? -26.847 23.827 22.973 1.00 46.09 168 GLY A C 1
ATOM 1290 O O . GLY A 1 168 ? -26.276 24.630 23.693 1.00 46.09 168 GLY A O 1
ATOM 1291 N N . GLN A 1 169 ? -26.947 24.008 21.652 1.00 43.84 169 GLN A N 1
ATOM 1292 C CA . GLN A 1 169 ? -26.500 25.199 20.911 1.00 43.84 169 GLN A CA 1
ATOM 1293 C C . GLN A 1 169 ? -25.000 25.274 20.587 1.00 43.84 169 GLN A C 1
ATOM 1295 O O . GLN A 1 169 ? -24.242 26.042 21.161 1.00 43.84 169 GLN A O 1
ATOM 1300 N N . ALA A 1 170 ? -24.603 24.562 19.536 1.00 41.59 170 ALA A N 1
ATOM 1301 C CA . ALA A 1 170 ? -24.062 25.182 18.325 1.00 41.59 170 ALA A CA 1
ATOM 1302 C C . ALA A 1 170 ? -23.721 24.062 17.339 1.00 41.59 170 ALA A C 1
ATOM 1304 O O . ALA A 1 170 ? -22.708 23.377 17.462 1.00 41.59 170 ALA A O 1
ATOM 1305 N N . SER A 1 171 ? -24.538 23.914 16.295 1.00 45.25 171 SER A N 1
ATOM 1306 C CA . SER A 1 171 ? -23.970 23.551 15.000 1.00 45.25 171 SER A CA 1
ATOM 1307 C C . SER A 1 171 ? -22.744 24.434 14.788 1.00 45.25 171 SER A C 1
ATOM 1309 O O . SER A 1 171 ? -22.837 25.649 15.000 1.00 45.25 171 SER A O 1
ATOM 1311 N N .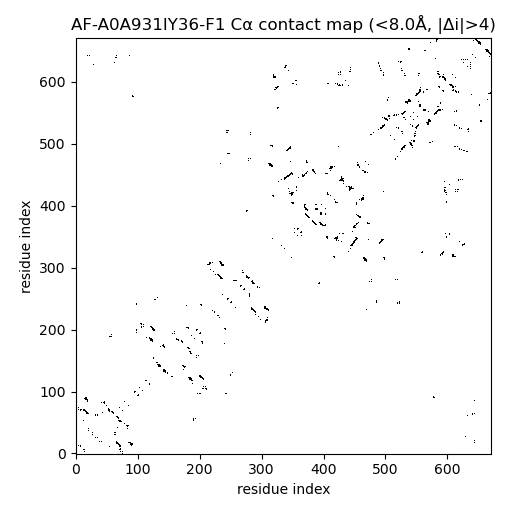 ILE A 1 172 ? -21.622 23.887 14.339 1.00 49.81 172 ILE A N 1
ATOM 1312 C CA . ILE A 1 172 ? -20.574 24.738 13.778 1.00 49.81 172 ILE A CA 1
ATOM 1313 C C . ILE A 1 172 ? -21.131 25.230 12.431 1.00 49.81 172 ILE A C 1
ATOM 1315 O O . ILE A 1 172 ? -20.910 24.641 11.379 1.00 49.81 172 ILE A O 1
ATOM 1319 N N . ALA A 1 173 ? -21.985 26.257 12.517 1.00 46.59 173 ALA A N 1
ATOM 1320 C CA . ALA A 1 173 ? -22.849 26.775 11.456 1.00 46.59 173 ALA A CA 1
ATOM 1321 C C . ALA A 1 173 ? -22.078 27.633 10.448 1.00 46.59 173 ALA A C 1
ATOM 1323 O O . ALA A 1 173 ? -22.605 27.975 9.397 1.00 46.59 173 ALA A O 1
ATOM 1324 N N . ALA A 1 174 ? -20.842 28.006 10.786 1.00 48.28 174 ALA A N 1
ATOM 1325 C CA . ALA A 1 174 ? -19.871 28.644 9.912 1.00 48.28 174 ALA A CA 1
ATOM 1326 C C . ALA A 1 174 ? -18.525 28.697 10.652 1.00 48.28 174 ALA A C 1
ATOM 1328 O O . ALA A 1 174 ? -18.358 29.484 11.586 1.00 48.28 174 ALA A O 1
ATOM 1329 N N . SER A 1 175 ? -17.552 27.888 10.239 1.00 53.34 175 SER A N 1
ATOM 1330 C CA . SER A 1 175 ? -16.171 27.994 10.728 1.00 53.34 175 SER A CA 1
ATOM 1331 C C . SER A 1 175 ? -15.280 28.571 9.634 1.00 53.34 175 SER A C 1
ATOM 1333 O O . SER A 1 175 ? -15.388 28.169 8.478 1.00 53.34 175 SER A O 1
ATOM 1335 N N . SER A 1 176 ? -14.384 29.498 9.989 1.00 50.50 176 SER A N 1
ATOM 1336 C CA . SER A 1 176 ? -13.267 29.891 9.109 1.00 50.50 176 SER A CA 1
ATOM 1337 C C . SER A 1 176 ? -12.256 28.757 8.935 1.00 50.50 176 SER A C 1
ATOM 1339 O O . SER A 1 176 ? -11.446 28.773 8.016 1.00 50.50 176 SER A O 1
ATOM 1341 N N . ASP A 1 177 ? -12.327 27.759 9.812 1.00 55.31 177 ASP A N 1
ATOM 1342 C CA . ASP A 1 177 ? -11.555 26.539 9.747 1.00 55.31 177 ASP A CA 1
ATOM 1343 C C . ASP A 1 177 ? -12.444 25.372 9.292 1.00 55.31 177 ASP A C 1
ATOM 1345 O O . ASP A 1 177 ? -13.266 24.871 10.069 1.00 55.31 177 ASP A O 1
ATOM 1349 N N . LEU A 1 178 ? -12.251 24.915 8.049 1.00 50.91 178 LEU A N 1
ATOM 1350 C CA . LEU A 1 178 ? -12.849 23.682 7.504 1.00 50.91 178 LEU A CA 1
ATOM 1351 C C . LEU A 1 178 ? -12.699 22.486 8.457 1.00 50.91 178 LEU A C 1
ATOM 1353 O O . LEU A 1 178 ? -13.540 21.590 8.473 1.00 50.91 178 LEU A O 1
ATOM 1357 N N . ARG A 1 179 ? -11.649 22.491 9.287 1.00 53.00 179 ARG A N 1
ATOM 1358 C CA . ARG A 1 179 ? -11.318 21.448 10.260 1.00 53.00 179 ARG A CA 1
ATOM 1359 C C . ARG A 1 179 ? -12.185 21.483 11.524 1.00 53.00 179 ARG A C 1
ATOM 1361 O O . ARG A 1 179 ? -11.787 20.921 12.531 1.00 53.00 179 ARG A O 1
ATOM 1368 N N . LYS A 1 180 ? -13.313 22.188 11.560 1.00 59.94 180 LYS A N 1
ATOM 1369 C CA . LYS A 1 180 ? -14.193 22.183 12.744 1.00 59.94 180 LYS A CA 1
ATOM 1370 C C . LYS A 1 180 ? -15.632 21.824 12.419 1.00 59.94 180 LYS A C 1
ATOM 1372 O O . LYS A 1 180 ? -16.488 21.914 13.277 1.00 59.94 180 LYS A O 1
ATOM 1377 N N . VAL A 1 181 ? -15.945 21.426 11.195 1.00 66.88 181 VAL A N 1
ATOM 1378 C CA . VAL A 1 181 ? -17.339 21.221 10.805 1.00 66.88 181 VAL A CA 1
ATOM 1379 C C . VAL A 1 181 ? -17.794 19.794 11.150 1.00 66.88 181 VAL A C 1
ATOM 1381 O O . VAL A 1 181 ? -17.479 18.852 10.430 1.00 66.88 181 VAL A O 1
ATOM 1384 N N . GLY A 1 182 ? -18.554 19.630 12.238 1.00 76.75 182 GLY A N 1
ATOM 1385 C CA . GLY A 1 182 ? -19.113 18.345 12.679 1.00 76.75 182 GLY A CA 1
ATOM 1386 C C . GLY A 1 182 ? -20.095 18.489 13.848 1.00 76.75 182 GLY A C 1
ATOM 1387 O O . GLY A 1 182 ? -20.339 19.596 14.329 1.00 76.75 182 GLY A O 1
ATOM 1388 N N . ILE A 1 183 ? -20.664 17.370 14.300 1.00 79.75 183 ILE A N 1
ATOM 1389 C CA . ILE A 1 183 ? -21.550 17.302 15.468 1.00 79.75 183 ILE A CA 1
ATOM 1390 C C . ILE A 1 183 ? -20.697 17.136 16.733 1.00 79.75 183 ILE A C 1
ATOM 1392 O O . ILE A 1 183 ? -19.931 16.171 16.804 1.00 79.75 183 ILE A O 1
ATOM 1396 N N . PRO A 1 184 ? -20.801 18.040 17.722 1.00 81.25 184 PRO A N 1
ATOM 1397 C CA . PRO A 1 184 ? -20.046 17.929 18.961 1.00 81.25 184 PRO A CA 1
ATOM 1398 C C . PRO A 1 184 ? -20.535 16.752 19.814 1.00 81.25 184 PRO A C 1
ATOM 1400 O O . PRO A 1 184 ? -21.736 16.542 19.997 1.00 81.25 184 PRO A O 1
ATOM 1403 N N . MET A 1 185 ? -19.594 15.978 20.347 1.00 82.44 185 MET A N 1
ATOM 1404 C CA . MET A 1 185 ? -19.840 14.788 21.160 1.00 82.44 185 MET A CA 1
ATOM 1405 C C . MET A 1 185 ? -18.808 14.686 22.279 1.00 82.44 185 MET A C 1
ATOM 1407 O O . MET A 1 185 ? -17.641 15.023 22.085 1.00 82.44 185 MET A O 1
ATOM 1411 N N . ARG A 1 186 ? -19.211 14.137 23.429 1.00 87.00 186 ARG A N 1
ATOM 1412 C CA . ARG A 1 186 ? -18.294 13.806 24.525 1.00 87.00 186 ARG A CA 1
ATOM 1413 C C . ARG A 1 186 ? -18.243 12.300 24.736 1.00 87.00 186 ARG A C 1
ATOM 1415 O O . ARG A 1 186 ? -19.238 11.691 25.118 1.00 87.00 186 ARG A O 1
ATOM 1422 N N . LEU A 1 187 ? -17.077 11.709 24.489 1.00 87.12 187 LEU A N 1
ATOM 1423 C CA . LEU A 1 187 ? -16.896 10.262 24.418 1.00 87.12 187 LEU A CA 1
ATOM 1424 C C . LEU A 1 187 ? -15.956 9.746 25.502 1.00 87.12 187 LEU A C 1
ATOM 1426 O O . LEU A 1 187 ? -14.933 10.357 25.793 1.00 87.12 187 LEU A O 1
ATOM 1430 N N . ASN A 1 188 ? -16.257 8.566 26.038 1.00 88.69 188 ASN A N 1
ATOM 1431 C CA . ASN A 1 188 ? -15.302 7.749 26.792 1.00 88.69 188 ASN A CA 1
ATOM 1432 C C . ASN A 1 188 ? -14.676 6.671 25.879 1.00 88.69 188 ASN A C 1
ATOM 1434 O O . ASN A 1 188 ? -15.019 6.556 24.699 1.00 88.69 188 ASN A O 1
ATOM 1438 N N . ARG A 1 189 ? -13.772 5.843 26.423 1.00 88.62 189 ARG A N 1
ATOM 1439 C CA . ARG A 1 189 ? -13.042 4.820 25.645 1.00 88.62 189 ARG A CA 1
ATOM 1440 C C . ARG A 1 189 ? -13.952 3.824 24.911 1.00 88.62 189 ARG A C 1
ATOM 1442 O O . ARG A 1 189 ? -13.721 3.563 23.732 1.00 88.62 189 ARG A O 1
ATOM 1449 N N . GLN A 1 190 ? -14.970 3.274 25.579 1.00 88.00 190 GLN A N 1
ATOM 1450 C CA . GLN A 1 190 ? -15.858 2.269 24.974 1.00 88.00 190 GLN A CA 1
ATOM 1451 C C . GLN A 1 190 ? -16.801 2.880 23.939 1.00 88.00 190 GLN A C 1
ATOM 1453 O O . GLN A 1 190 ? -16.990 2.309 22.868 1.00 88.00 190 GLN A O 1
ATOM 1458 N N . ALA A 1 191 ? -17.356 4.058 24.209 1.00 86.56 191 ALA A N 1
ATOM 1459 C CA . ALA A 1 191 ? -18.285 4.675 23.275 1.00 86.56 191 ALA A CA 1
ATOM 1460 C C . ALA A 1 191 ? -17.612 5.252 22.032 1.00 86.56 191 ALA A C 1
ATOM 1462 O O . ALA A 1 191 ? -18.214 5.229 20.961 1.00 86.56 191 ALA A O 1
ATOM 1463 N N . ARG A 1 192 ? -16.340 5.666 22.130 1.00 89.94 192 ARG A N 1
ATOM 1464 C CA . ARG A 1 192 ? -15.513 5.897 20.941 1.00 89.94 192 ARG A CA 1
ATOM 1465 C C . ARG A 1 192 ? -15.537 4.670 20.036 1.00 89.94 192 ARG A C 1
ATOM 1467 O O . ARG A 1 192 ? -15.835 4.803 18.860 1.00 89.94 192 ARG A O 1
ATOM 1474 N N . LEU A 1 193 ? -15.258 3.481 20.573 1.00 88.06 193 LEU A N 1
ATOM 1475 C CA . LEU A 1 193 ? -15.262 2.251 19.775 1.00 88.06 193 LEU A CA 1
ATOM 1476 C C . LEU A 1 193 ? -16.647 1.949 19.191 1.00 88.06 193 LEU A C 1
ATOM 1478 O O . LEU A 1 193 ? -16.734 1.598 18.019 1.00 88.06 193 LEU A O 1
ATOM 1482 N N . LYS A 1 194 ? -17.712 2.162 19.972 1.00 86.00 194 LYS A N 1
ATOM 1483 C CA . LYS A 1 194 ? -19.094 1.988 19.511 1.00 86.00 194 LYS A CA 1
ATOM 1484 C C . LYS A 1 194 ? -19.426 2.884 18.312 1.00 86.00 194 LYS A C 1
ATOM 1486 O O . LYS A 1 194 ? -19.964 2.405 17.321 1.00 86.00 194 LYS A O 1
ATOM 1491 N N . ILE A 1 195 ? -19.056 4.166 18.367 1.00 86.00 195 ILE A N 1
ATOM 1492 C CA . ILE A 1 195 ? -19.261 5.104 17.251 1.00 86.00 195 ILE A CA 1
ATOM 1493 C C . ILE A 1 195 ? -18.491 4.664 16.013 1.00 86.00 195 ILE A C 1
ATOM 1495 O O . ILE A 1 195 ? -19.052 4.661 14.924 1.00 86.00 195 ILE A O 1
ATOM 1499 N N . LEU A 1 196 ? -17.240 4.235 16.172 1.00 84.81 196 LEU A N 1
ATOM 1500 C CA . LEU A 1 196 ? -16.438 3.738 15.051 1.00 84.81 196 LEU A CA 1
ATOM 1501 C C . LEU A 1 196 ? -17.034 2.486 14.392 1.00 84.81 196 LEU A C 1
ATOM 1503 O O . LEU A 1 196 ? -16.796 2.255 13.210 1.00 84.81 196 LEU A O 1
ATOM 1507 N N . GLU A 1 197 ? -17.789 1.686 15.144 1.00 82.19 197 GLU A N 1
ATOM 1508 C CA . GLU A 1 197 ? -18.447 0.467 14.666 1.00 82.19 197 GLU A CA 1
ATOM 1509 C C . GLU A 1 197 ? -19.802 0.732 14.006 1.00 82.19 197 GLU A C 1
ATOM 1511 O O . GLU A 1 197 ? -20.071 0.209 12.926 1.00 82.19 197 GLU A O 1
ATOM 1516 N N . GLU A 1 198 ? -20.656 1.535 14.638 1.00 84.00 198 GLU A N 1
ATOM 1517 C CA . GLU A 1 198 ? -22.059 1.696 14.233 1.00 84.00 198 GLU A CA 1
ATOM 1518 C C . GLU A 1 198 ? -22.300 2.960 13.387 1.00 84.00 198 GLU A C 1
ATOM 1520 O O . GLU A 1 198 ? -23.233 3.009 12.583 1.00 84.00 198 GLU A O 1
ATOM 1525 N N . ALA A 1 199 ? -21.440 3.975 13.508 1.00 81.88 199 ALA A N 1
ATOM 1526 C CA . ALA A 1 199 ? -21.499 5.213 12.731 1.00 81.88 199 ALA A CA 1
ATOM 1527 C C . ALA A 1 199 ? -20.111 5.590 12.178 1.00 81.88 199 ALA A C 1
ATOM 1529 O O . ALA A 1 199 ? -19.516 6.565 12.643 1.00 81.88 199 ALA A O 1
ATOM 1530 N N . PRO A 1 200 ? -19.605 4.865 11.156 1.00 79.38 200 PRO A N 1
ATOM 1531 C CA . PRO A 1 200 ? -18.315 5.150 10.538 1.00 79.38 200 PRO A CA 1
ATOM 1532 C C . PRO A 1 200 ? -18.158 6.637 10.224 1.00 79.38 200 PRO A C 1
ATOM 1534 O O . PRO A 1 200 ? -19.020 7.248 9.575 1.00 79.38 200 PRO A O 1
ATOM 1537 N N . LEU A 1 201 ? -17.067 7.212 10.722 1.00 83.19 201 LEU A N 1
ATOM 1538 C CA . LEU A 1 201 ? -16.817 8.641 10.651 1.00 83.19 201 LEU A CA 1
ATOM 1539 C C . LEU A 1 201 ? -16.076 8.995 9.372 1.00 83.19 201 LEU A C 1
ATOM 1541 O O . LEU A 1 201 ? -15.089 8.359 9.013 1.00 83.19 201 LEU A O 1
ATOM 1545 N N . ARG A 1 202 ? -16.538 10.069 8.744 1.00 79.75 202 ARG A N 1
ATOM 1546 C CA . ARG A 1 202 ? -15.898 10.720 7.608 1.00 79.75 202 ARG A CA 1
ATOM 1547 C C . ARG A 1 202 ? -15.134 11.977 8.021 1.00 79.75 202 ARG A C 1
ATOM 1549 O O . ARG A 1 202 ? -14.222 12.386 7.320 1.00 79.75 202 ARG A O 1
ATOM 1556 N N . GLY A 1 203 ? -15.463 12.572 9.163 1.00 81.31 203 GLY A N 1
ATOM 1557 C CA . GLY A 1 203 ? -14.730 13.689 9.753 1.00 81.31 203 GLY A CA 1
ATOM 1558 C C . GLY A 1 203 ? -14.598 13.509 11.259 1.00 81.31 203 GLY A C 1
ATOM 1559 O O . GLY A 1 203 ? -15.535 13.057 11.920 1.00 81.31 203 GLY A O 1
ATOM 1560 N N . LEU A 1 204 ? -13.423 13.832 11.793 1.00 84.06 204 LEU A N 1
ATOM 1561 C CA . LEU A 1 204 ? -13.122 13.717 13.215 1.00 84.06 204 LEU A CA 1
ATOM 1562 C C . LEU A 1 204 ? -12.162 14.825 13.635 1.00 84.06 204 LEU A C 1
ATOM 1564 O O . LEU A 1 204 ? -11.058 14.931 13.095 1.00 84.06 204 LEU A O 1
ATOM 1568 N N . TRP A 1 205 ? -12.568 15.596 14.638 1.00 83.19 205 TRP A N 1
ATOM 1569 C CA . TRP A 1 205 ? -11.788 16.693 15.200 1.00 83.19 205 TRP A CA 1
ATOM 1570 C C . TRP A 1 205 ? -11.892 16.699 16.711 1.00 83.19 205 TRP A C 1
ATOM 1572 O O . TRP A 1 205 ? -12.912 16.306 17.260 1.00 83.19 205 TRP A O 1
ATOM 1582 N N . VAL A 1 206 ? -10.832 17.135 17.381 1.00 86.38 206 VAL A N 1
ATOM 1583 C CA . VAL A 1 206 ? -10.757 17.157 18.844 1.00 86.38 206 VAL A CA 1
ATOM 1584 C C . VAL A 1 206 ? -10.867 18.600 19.306 1.00 86.38 206 VAL A C 1
ATOM 1586 O O . VAL A 1 206 ? -10.140 19.460 18.803 1.00 86.38 206 VAL A O 1
ATOM 1589 N N . ASP A 1 207 ? -11.762 18.874 20.251 1.00 80.75 207 ASP A N 1
ATOM 1590 C CA . ASP A 1 207 ? -11.978 20.235 20.736 1.00 80.75 207 ASP A CA 1
ATOM 1591 C C . ASP A 1 207 ? -10.699 20.803 21.359 1.00 80.75 207 ASP A C 1
ATOM 1593 O O . ASP A 1 207 ? -9.976 20.130 22.093 1.00 80.75 207 ASP A O 1
ATOM 1597 N N . GLY A 1 208 ? -10.386 22.056 21.018 1.00 76.50 208 GLY A N 1
ATOM 1598 C CA . GLY A 1 208 ? -9.148 22.714 21.448 1.00 76.50 208 GLY A CA 1
ATOM 1599 C C . GLY A 1 208 ? -7.867 22.193 20.778 1.00 76.50 208 GLY A C 1
ATOM 1600 O O . GLY A 1 208 ? -6.791 22.710 21.070 1.00 76.50 208 GLY A O 1
ATOM 1601 N N . SER A 1 209 ? -7.954 21.222 19.862 1.00 78.75 209 SER A N 1
ATOM 1602 C CA . SER A 1 209 ? -6.815 20.721 19.086 1.00 78.75 209 SER A CA 1
ATOM 1603 C C . SER A 1 209 ? -6.809 21.312 17.674 1.00 78.75 209 SER A C 1
ATOM 1605 O O . SER A 1 209 ? -7.820 21.301 16.972 1.00 78.75 209 SER A O 1
ATOM 1607 N N . ALA A 1 210 ? -5.658 21.821 17.241 1.00 74.00 210 ALA A N 1
ATOM 1608 C CA . ALA A 1 210 ? -5.413 22.207 15.855 1.00 74.00 210 ALA A CA 1
ATOM 1609 C C . ALA A 1 210 ? -4.486 21.181 15.192 1.00 74.00 210 ALA A C 1
ATOM 1611 O O . ALA A 1 210 ? -3.666 20.574 15.878 1.00 74.00 210 ALA A O 1
ATOM 1612 N N . ASP A 1 211 ? -4.588 21.015 13.867 1.00 78.50 211 ASP A N 1
ATOM 1613 C CA . ASP A 1 211 ? -3.567 20.282 13.104 1.00 78.50 211 ASP A CA 1
ATOM 1614 C C . ASP A 1 211 ? -2.220 20.998 13.296 1.00 78.50 211 ASP A C 1
ATOM 1616 O O . ASP A 1 211 ? -2.089 22.140 12.842 1.00 78.50 211 ASP A O 1
ATOM 1620 N N . PRO A 1 212 ? -1.246 20.378 13.987 1.00 81.56 212 PRO A N 1
ATOM 1621 C CA . PRO A 1 212 ? -0.001 21.038 14.355 1.00 81.56 212 PRO A CA 1
ATOM 1622 C C . PRO A 1 212 ? 0.966 21.140 13.175 1.00 81.56 212 PRO A C 1
ATOM 1624 O O . PRO A 1 212 ? 1.991 21.807 13.288 1.00 81.56 212 PRO A O 1
ATOM 1627 N N . ARG A 1 213 ? 0.684 20.461 12.055 1.00 83.69 213 ARG A N 1
ATOM 1628 C CA . ARG A 1 213 ? 1.583 20.431 10.901 1.00 83.69 213 ARG A CA 1
ATOM 1629 C C . ARG A 1 213 ? 1.543 21.798 10.215 1.00 83.69 213 ARG A C 1
ATOM 1631 O O . ARG A 1 213 ? 0.481 22.148 9.696 1.00 83.69 213 ARG A O 1
ATOM 1638 N N . PRO A 1 214 ? 2.640 22.569 10.154 1.00 84.75 214 PRO A N 1
ATOM 1639 C CA . PRO A 1 214 ? 2.678 23.782 9.341 1.00 84.75 214 PRO A CA 1
ATOM 1640 C C . PRO A 1 214 ? 2.584 23.433 7.848 1.00 84.75 214 PRO A C 1
ATOM 1642 O O . PRO A 1 214 ? 2.647 22.262 7.471 1.00 84.75 214 PRO A O 1
ATOM 1645 N N . LEU A 1 215 ? 2.394 24.438 6.989 1.00 88.75 215 LEU A N 1
ATOM 1646 C CA . LEU A 1 215 ? 2.639 24.261 5.557 1.00 88.75 215 LEU A CA 1
ATOM 1647 C C . LEU A 1 215 ? 4.126 23.932 5.372 1.00 88.75 215 LEU A C 1
ATOM 1649 O O . LEU A 1 215 ? 4.979 24.741 5.735 1.00 88.75 215 LEU A O 1
ATOM 1653 N N . HIS A 1 216 ? 4.431 22.752 4.839 1.00 91.56 216 HIS A N 1
ATOM 1654 C CA . HIS A 1 216 ? 5.803 22.371 4.517 1.00 91.56 216 HIS A CA 1
ATOM 1655 C C . HIS A 1 216 ? 6.136 22.764 3.078 1.00 91.56 216 HIS A C 1
ATOM 1657 O O . HIS A 1 216 ? 5.410 22.412 2.154 1.00 91.56 216 HIS A O 1
ATOM 1663 N N . ILE A 1 217 ? 7.233 23.484 2.878 1.00 92.06 217 ILE A N 1
ATOM 1664 C CA . ILE A 1 217 ? 7.712 23.858 1.548 1.00 92.06 217 ILE A CA 1
ATOM 1665 C C . ILE A 1 217 ? 9.120 23.312 1.429 1.00 92.06 217 ILE A C 1
ATOM 1667 O O . ILE A 1 217 ? 9.972 23.625 2.262 1.00 92.06 217 ILE A O 1
ATOM 1671 N N . ASP A 1 218 ? 9.348 22.508 0.402 1.00 93.06 218 ASP A N 1
ATOM 1672 C CA . ASP A 1 218 ? 10.673 22.007 0.092 1.00 93.06 218 ASP A CA 1
ATOM 1673 C C . ASP A 1 218 ? 11.564 23.172 -0.388 1.00 93.06 218 ASP A C 1
ATOM 1675 O O . ASP A 1 218 ? 11.256 23.799 -1.411 1.00 93.06 218 ASP A O 1
ATOM 1679 N N . PRO A 1 219 ? 12.651 23.510 0.331 1.00 90.19 219 PRO A N 1
ATOM 1680 C CA . PRO A 1 219 ? 13.537 24.604 -0.064 1.00 90.19 219 PRO A CA 1
ATOM 1681 C C . PRO A 1 219 ? 14.243 24.343 -1.405 1.00 90.19 219 PRO A C 1
ATOM 1683 O O . PRO A 1 219 ? 14.604 25.296 -2.109 1.00 90.19 219 PRO A O 1
ATOM 1686 N N . GLU A 1 220 ? 14.410 23.078 -1.799 1.00 91.38 220 GLU A N 1
ATOM 1687 C CA . GLU A 1 220 ? 15.019 22.718 -3.081 1.00 91.38 220 GLU A CA 1
ATOM 1688 C C . GLU A 1 220 ? 14.096 23.069 -4.252 1.00 91.38 220 GLU A C 1
ATOM 1690 O O . GLU A 1 220 ? 14.590 23.456 -5.309 1.00 91.38 220 GLU A O 1
ATOM 1695 N N . ALA A 1 221 ? 12.770 23.050 -4.061 1.00 92.81 221 ALA A N 1
ATOM 1696 C CA . ALA A 1 221 ? 11.816 23.415 -5.109 1.00 92.81 221 ALA A CA 1
ATOM 1697 C C . ALA A 1 221 ? 11.994 24.868 -5.574 1.00 92.81 221 ALA A C 1
ATOM 1699 O O . ALA A 1 221 ? 12.034 25.147 -6.773 1.00 92.81 221 ALA A O 1
ATOM 1700 N N . LEU A 1 222 ? 12.141 25.801 -4.627 1.00 91.44 222 LEU A N 1
ATOM 1701 C CA . LEU A 1 222 ? 12.396 27.211 -4.938 1.00 91.44 222 LEU A CA 1
ATOM 1702 C C . LEU A 1 222 ? 13.771 27.398 -5.582 1.00 91.44 222 LEU A C 1
ATOM 1704 O O . LEU A 1 222 ? 13.884 28.087 -6.593 1.00 91.44 222 LEU A O 1
ATOM 1708 N N . THR A 1 223 ? 14.789 26.736 -5.028 1.00 91.38 223 THR A N 1
ATOM 1709 C CA . THR A 1 223 ? 16.161 26.789 -5.547 1.00 91.38 223 THR A CA 1
ATOM 1710 C C . THR A 1 223 ? 16.221 26.319 -7.000 1.00 91.38 223 THR A C 1
ATOM 1712 O O . THR A 1 223 ? 16.790 27.004 -7.850 1.00 91.38 223 THR A O 1
ATOM 1715 N N . GLN A 1 224 ? 15.585 25.188 -7.309 1.00 90.00 224 GLN A N 1
ATOM 1716 C CA . GLN A 1 224 ? 15.531 24.650 -8.662 1.00 90.00 224 GLN A CA 1
ATOM 1717 C C . GLN A 1 224 ? 14.772 25.581 -9.608 1.00 90.00 224 GLN A C 1
ATOM 1719 O O . GLN A 1 224 ? 15.259 25.852 -10.703 1.00 90.00 224 GLN A O 1
ATOM 1724 N N . ALA A 1 225 ? 13.620 26.114 -9.195 1.00 92.50 225 ALA A N 1
ATOM 1725 C CA . ALA A 1 225 ? 12.843 27.008 -10.046 1.00 92.50 225 ALA A CA 1
ATOM 1726 C C . ALA A 1 225 ? 13.583 28.317 -10.359 1.00 92.50 225 ALA A C 1
ATOM 1728 O O . ALA A 1 225 ? 13.467 28.828 -11.471 1.00 92.50 225 ALA A O 1
ATOM 1729 N N . ASP A 1 226 ? 14.363 28.846 -9.413 1.00 90.88 226 ASP A N 1
ATOM 1730 C CA . ASP A 1 226 ? 15.172 30.049 -9.630 1.00 90.88 226 ASP A CA 1
ATOM 1731 C C . ASP A 1 226 ? 16.394 29.775 -10.529 1.00 90.88 226 ASP A C 1
ATOM 1733 O O . ASP A 1 226 ? 16.778 30.638 -11.316 1.00 90.88 226 ASP A O 1
ATOM 1737 N N . GLN A 1 227 ? 16.985 28.575 -10.463 1.00 89.62 227 GLN A N 1
ATOM 1738 C CA . GLN A 1 227 ? 18.151 28.199 -11.278 1.00 89.62 227 GLN A CA 1
ATOM 1739 C C . GLN A 1 227 ? 17.792 27.722 -12.692 1.00 89.62 227 GLN A C 1
ATOM 1741 O O . GLN A 1 227 ? 18.522 28.002 -13.641 1.00 89.62 227 GLN A O 1
ATOM 1746 N N . GLN A 1 228 ? 16.695 26.977 -12.835 1.00 88.25 228 GLN A N 1
ATOM 1747 C CA . GLN A 1 228 ? 16.303 26.288 -14.073 1.00 88.25 228 GLN A CA 1
ATOM 1748 C C . GLN A 1 228 ? 15.058 26.910 -14.731 1.00 88.25 228 GLN A C 1
ATOM 1750 O O . GLN A 1 228 ? 14.601 26.442 -15.771 1.00 88.25 228 GLN A O 1
ATOM 1755 N N . GLY A 1 229 ? 14.479 27.951 -14.127 1.00 91.06 229 GLY A N 1
ATOM 1756 C CA . GLY A 1 229 ? 13.267 28.638 -14.585 1.00 91.06 229 GLY A CA 1
ATOM 1757 C C . GLY A 1 229 ? 11.957 27.956 -14.172 1.00 91.06 229 GLY A C 1
ATOM 1758 O O . GLY A 1 229 ? 10.941 28.635 -14.000 1.00 91.06 229 GLY A O 1
ATOM 1759 N N . LEU A 1 230 ? 11.970 26.635 -13.975 1.00 92.06 230 LEU A N 1
ATOM 1760 C CA . LEU A 1 230 ? 10.829 25.829 -13.540 1.00 92.06 230 LEU A CA 1
ATOM 1761 C C . LEU A 1 230 ? 11.276 24.759 -12.534 1.00 92.06 230 LEU A C 1
ATOM 1763 O O . LEU A 1 230 ? 12.369 24.210 -12.654 1.00 92.06 230 LEU A O 1
ATOM 1767 N N . ALA A 1 231 ? 10.402 24.414 -11.591 1.00 92.25 231 ALA A N 1
ATOM 1768 C CA . ALA A 1 231 ? 10.509 23.195 -10.794 1.00 92.25 231 ALA A CA 1
ATOM 1769 C C . ALA A 1 231 ? 9.203 22.408 -10.870 1.00 92.25 231 ALA A C 1
ATOM 1771 O O . ALA A 1 231 ? 8.113 22.972 -10.754 1.00 92.25 231 ALA A O 1
ATOM 1772 N N . GLU A 1 232 ? 9.314 21.102 -11.075 1.00 93.19 232 GLU A N 1
ATOM 1773 C CA . GLU A 1 232 ? 8.179 20.195 -10.975 1.00 93.19 232 GLU A CA 1
ATOM 1774 C C . GLU A 1 232 ? 7.906 19.901 -9.504 1.00 93.19 232 GLU A C 1
ATOM 1776 O O . GLU A 1 232 ? 8.798 19.467 -8.779 1.00 93.19 232 GLU A O 1
ATOM 1781 N N . VAL A 1 233 ? 6.690 20.180 -9.046 1.00 95.00 233 VAL A N 1
ATOM 1782 C CA . VAL A 1 233 ? 6.317 20.047 -7.638 1.00 95.00 233 VAL A CA 1
ATOM 1783 C C . VAL A 1 233 ? 5.058 19.221 -7.459 1.00 95.00 233 VAL A C 1
ATOM 1785 O O . VAL A 1 233 ? 4.185 19.186 -8.326 1.00 95.00 233 VAL A O 1
ATOM 1788 N N . VAL A 1 234 ? 4.954 18.611 -6.283 1.00 96.00 234 VAL A N 1
ATOM 1789 C CA . VAL A 1 234 ? 3.766 17.937 -5.769 1.00 96.00 234 VAL A CA 1
ATOM 1790 C C . VAL A 1 234 ? 3.145 18.830 -4.696 1.00 96.00 234 VAL A C 1
ATOM 1792 O O . VAL A 1 234 ? 3.688 18.979 -3.597 1.00 96.00 234 VAL A O 1
ATOM 1795 N N . VAL A 1 235 ? 1.994 19.430 -4.997 1.00 95.25 235 VAL A N 1
ATOM 1796 C CA . VAL A 1 235 ? 1.233 20.241 -4.039 1.00 95.25 235 VAL A CA 1
ATOM 1797 C C . VAL A 1 235 ? 0.142 19.380 -3.420 1.00 95.25 235 VAL A C 1
ATOM 1799 O O . VAL A 1 235 ? -0.722 18.856 -4.118 1.00 95.25 235 VAL A O 1
ATOM 1802 N N . THR A 1 236 ? 0.180 19.230 -2.099 1.00 94.25 236 THR A N 1
ATOM 1803 C CA . THR A 1 236 ? -0.737 18.373 -1.336 1.00 94.25 236 THR A CA 1
ATOM 1804 C C . THR A 1 236 ? -1.652 19.219 -0.462 1.00 94.25 236 THR A C 1
ATOM 1806 O O . THR A 1 236 ? -1.186 20.051 0.324 1.00 94.25 236 THR A O 1
ATOM 1809 N N . LEU A 1 237 ? -2.958 18.987 -0.561 1.00 88.31 237 LEU A N 1
ATOM 1810 C CA . LEU A 1 237 ? -3.953 19.562 0.336 1.00 88.31 237 LEU A CA 1
ATOM 1811 C C . LEU A 1 237 ? -3.993 18.804 1.663 1.00 88.31 237 LEU A C 1
ATOM 1813 O O . LEU A 1 237 ? -3.735 17.605 1.753 1.00 88.31 237 LEU A O 1
ATOM 1817 N N . ARG A 1 238 ? -4.412 19.500 2.713 1.00 84.31 238 ARG A N 1
ATOM 1818 C CA . ARG A 1 238 ? -4.908 18.870 3.930 1.00 84.31 238 ARG A CA 1
ATOM 1819 C C . ARG A 1 238 ? -6.228 18.207 3.583 1.00 84.31 238 ARG A C 1
ATOM 1821 O O . ARG A 1 238 ? -7.205 18.904 3.327 1.00 84.31 238 ARG A O 1
ATOM 1828 N N . ASN A 1 239 ? -6.262 16.879 3.604 1.00 74.25 239 ASN A N 1
ATOM 1829 C CA . ASN A 1 239 ? -7.510 16.141 3.494 1.00 74.25 239 ASN A CA 1
ATOM 1830 C C . ASN A 1 239 ? -8.068 15.864 4.903 1.00 74.25 239 ASN A C 1
ATOM 1832 O O . ASN A 1 239 ? -7.519 15.022 5.619 1.00 74.25 239 ASN A O 1
ATOM 1836 N N . PRO A 1 240 ? -9.122 16.574 5.351 1.00 63.72 240 PRO A N 1
ATOM 1837 C CA . PRO A 1 240 ? -9.734 16.299 6.645 1.00 63.72 240 PRO A CA 1
ATOM 1838 C C . PRO A 1 240 ? -10.634 15.055 6.616 1.00 63.72 240 PRO A C 1
ATOM 1840 O O . PRO A 1 240 ? -11.017 14.574 7.685 1.00 63.72 240 PRO A O 1
ATOM 1843 N N . MET A 1 241 ? -10.996 14.561 5.425 1.00 71.62 241 MET A N 1
ATOM 1844 C CA . MET A 1 241 ? -11.972 13.493 5.244 1.00 71.62 241 MET A CA 1
ATOM 1845 C C . MET A 1 241 ? -11.336 12.105 5.348 1.00 71.62 241 MET A C 1
ATOM 1847 O O . MET A 1 241 ? -10.250 11.852 4.833 1.00 71.62 241 MET A O 1
ATOM 1851 N N . LEU A 1 242 ? -12.053 11.196 6.001 1.00 75.62 242 LEU A N 1
ATOM 1852 C CA . LEU A 1 242 ? -11.680 9.803 6.240 1.00 75.62 242 LEU A CA 1
ATOM 1853 C C . LEU A 1 242 ? -12.515 8.893 5.338 1.00 75.62 242 LEU A C 1
ATOM 1855 O O . LEU A 1 242 ? -13.705 9.146 5.161 1.00 75.62 242 LEU A O 1
ATOM 1859 N N . GLY A 1 243 ? -11.913 7.857 4.745 1.00 74.00 243 GLY A N 1
ATOM 1860 C CA . GLY A 1 243 ? -12.643 6.798 4.032 1.00 74.00 243 GLY A CA 1
ATOM 1861 C C . GLY A 1 243 ? -13.568 7.259 2.896 1.00 74.00 243 GLY A C 1
ATOM 1862 O O . GLY A 1 243 ? -14.478 6.524 2.510 1.00 74.00 243 GLY A O 1
ATOM 1863 N N . ALA A 1 244 ? -13.384 8.465 2.346 1.00 73.69 244 ALA A N 1
ATOM 1864 C CA . ALA A 1 244 ? -14.335 9.073 1.409 1.00 73.69 244 ALA A CA 1
ATOM 1865 C C . ALA A 1 244 ? -14.547 8.254 0.128 1.00 73.69 244 ALA A C 1
ATOM 1867 O O . ALA A 1 244 ? -15.605 8.338 -0.486 1.00 73.69 244 ALA A O 1
ATOM 1868 N N . LEU A 1 245 ? -13.560 7.450 -0.267 1.00 81.69 245 LEU A N 1
ATOM 1869 C CA . LEU A 1 245 ? -13.615 6.657 -1.493 1.00 81.69 245 LEU A CA 1
ATOM 1870 C C . LEU A 1 245 ? -14.394 5.346 -1.335 1.00 81.69 245 LEU A C 1
ATOM 1872 O O . LEU A 1 245 ? -14.645 4.667 -2.321 1.00 81.69 245 LEU A O 1
ATOM 1876 N N . THR A 1 246 ? -14.831 5.000 -0.122 1.00 80.62 246 THR A N 1
ATOM 1877 C CA . THR A 1 246 ? -15.617 3.780 0.131 1.00 80.62 246 THR A CA 1
ATOM 1878 C C . THR A 1 246 ? -17.065 3.876 -0.364 1.00 80.62 246 THR A C 1
ATOM 1880 O O . THR A 1 246 ? -17.728 2.850 -0.517 1.00 80.62 246 THR A O 1
ATOM 1883 N N . ARG A 1 247 ? -17.561 5.091 -0.654 1.00 79.81 247 ARG A N 1
ATOM 1884 C CA . ARG A 1 247 ? -18.913 5.359 -1.182 1.00 79.81 247 ARG A CA 1
ATOM 1885 C C . ARG A 1 247 ? -18.870 6.329 -2.355 1.00 79.81 247 ARG A C 1
ATOM 1887 O O . ARG A 1 247 ? -18.102 7.286 -2.343 1.00 79.81 247 ARG A O 1
ATOM 1894 N N . LYS A 1 248 ? -19.712 6.101 -3.369 1.00 81.50 248 LYS A N 1
ATOM 1895 C CA . LYS A 1 248 ? -19.651 6.843 -4.639 1.00 81.50 248 LYS A CA 1
ATOM 1896 C C . LYS A 1 248 ? -19.946 8.335 -4.457 1.00 81.50 248 LYS A C 1
ATOM 1898 O O . LYS A 1 248 ? -19.135 9.158 -4.872 1.00 81.50 248 LYS A O 1
ATOM 1903 N N . SER A 1 249 ? -21.050 8.672 -3.787 1.00 76.38 249 SER A N 1
ATOM 1904 C CA . SER A 1 249 ? -21.433 10.062 -3.489 1.00 76.38 249 SER A CA 1
ATOM 1905 C C . SER A 1 249 ? -20.362 10.777 -2.661 1.00 76.38 249 SER A C 1
ATOM 1907 O O . SER A 1 249 ? -19.960 11.896 -2.979 1.00 76.38 249 SER A O 1
ATOM 1909 N N . SER A 1 250 ? -19.804 10.088 -1.660 1.00 76.06 250 SER A N 1
ATOM 1910 C CA . SER A 1 250 ? -18.684 10.596 -0.867 1.00 76.06 250 SER A CA 1
ATOM 1911 C C . SER A 1 250 ? -17.447 10.883 -1.730 1.00 76.06 250 SER A C 1
ATOM 1913 O O . SER A 1 250 ? -16.882 11.979 -1.661 1.00 76.06 250 SER A O 1
ATOM 1915 N N . ALA A 1 251 ? -17.053 9.951 -2.597 1.00 81.00 251 ALA A N 1
ATOM 1916 C CA . ALA A 1 251 ? -15.908 10.123 -3.483 1.00 81.00 251 ALA A CA 1
ATOM 1917 C C . ALA A 1 251 ? -16.097 11.325 -4.426 1.00 81.00 251 ALA A C 1
ATOM 1919 O O . ALA A 1 251 ? -15.184 12.130 -4.613 1.00 81.00 251 ALA A O 1
ATOM 1920 N N . GLU A 1 252 ? -17.297 11.495 -4.982 1.00 80.00 252 GLU A N 1
ATOM 1921 C CA . GLU A 1 252 ? -17.630 12.626 -5.851 1.00 80.00 252 GLU A CA 1
ATOM 1922 C C . GLU A 1 252 ? -17.601 13.968 -5.112 1.00 80.00 252 GLU A C 1
ATOM 1924 O O . GLU A 1 252 ? -17.041 14.935 -5.639 1.00 80.00 252 GLU A O 1
ATOM 1929 N N . ALA A 1 253 ? -18.134 14.025 -3.888 1.00 74.62 253 ALA A N 1
ATOM 1930 C CA . ALA A 1 253 ? -18.076 15.214 -3.043 1.00 74.62 253 ALA A CA 1
ATOM 1931 C C . ALA A 1 253 ? -16.626 15.615 -2.724 1.00 74.62 253 ALA A C 1
ATOM 1933 O O . ALA A 1 253 ? -16.264 16.783 -2.878 1.00 74.62 253 ALA A O 1
ATOM 1934 N N . GLN A 1 254 ? -15.764 14.646 -2.387 1.00 79.94 254 GLN A N 1
ATOM 1935 C CA . GLN A 1 254 ? -14.337 14.903 -2.159 1.00 79.94 254 GLN A CA 1
ATOM 1936 C C . GLN A 1 254 ? -13.657 15.450 -3.421 1.00 79.94 254 GLN A C 1
ATOM 1938 O O . GLN A 1 254 ? -12.976 16.475 -3.364 1.00 79.94 254 GLN A O 1
ATOM 1943 N N . ARG A 1 255 ? -13.892 14.827 -4.584 1.00 84.75 255 ARG A N 1
ATOM 1944 C CA . ARG A 1 255 ? -13.329 15.304 -5.856 1.00 84.75 255 ARG A CA 1
ATOM 1945 C C . ARG A 1 255 ? -13.795 16.714 -6.213 1.00 84.75 255 ARG A C 1
ATOM 1947 O O . ARG A 1 255 ? -13.028 17.468 -6.806 1.00 84.75 255 ARG A O 1
ATOM 1954 N N . ARG A 1 256 ? -15.052 17.077 -5.922 1.00 81.50 256 ARG A N 1
ATOM 1955 C CA . ARG A 1 256 ? -15.559 18.448 -6.129 1.00 81.50 256 ARG A CA 1
ATOM 1956 C C . ARG A 1 256 ? -14.833 19.446 -5.224 1.00 81.50 256 ARG A C 1
ATOM 1958 O O . ARG A 1 256 ? -14.347 20.454 -5.730 1.00 81.50 256 ARG A O 1
ATOM 1965 N N . ALA A 1 257 ? -14.701 19.134 -3.935 1.00 76.44 257 ALA A N 1
ATOM 1966 C CA . ALA A 1 257 ? -14.022 19.997 -2.970 1.00 76.44 257 ALA A CA 1
ATOM 1967 C C . ALA A 1 257 ? -12.541 20.218 -3.327 1.00 76.44 257 ALA A C 1
ATOM 1969 O O . ALA A 1 257 ? -12.065 21.354 -3.311 1.00 76.44 257 ALA A O 1
ATOM 1970 N N . HIS A 1 258 ? -11.823 19.159 -3.718 1.00 85.50 258 HIS A N 1
ATOM 1971 C CA . HIS A 1 258 ? -10.428 19.274 -4.148 1.00 85.50 258 HIS A CA 1
ATOM 1972 C C . HIS A 1 258 ? -10.279 20.135 -5.410 1.00 85.50 258 HIS A C 1
ATOM 1974 O O . HIS A 1 258 ? -9.453 21.042 -5.412 1.00 85.50 258 HIS A O 1
ATOM 1980 N N . ARG A 1 259 ? -11.125 19.944 -6.434 1.00 87.25 259 ARG A N 1
ATOM 1981 C CA . ARG A 1 259 ? -11.105 20.783 -7.651 1.00 87.25 259 ARG A CA 1
ATOM 1982 C C . ARG A 1 259 ? -11.326 22.262 -7.351 1.00 87.25 259 ARG A C 1
ATOM 1984 O O . ARG A 1 259 ? -10.576 23.103 -7.830 1.00 87.25 259 ARG A O 1
ATOM 1991 N N . GLN A 1 260 ? -12.316 22.582 -6.519 1.00 82.75 260 GLN A N 1
ATOM 1992 C CA . GLN A 1 260 ? -12.570 23.966 -6.107 1.00 82.75 260 GLN A CA 1
ATOM 1993 C C . GLN A 1 260 ? -11.378 24.563 -5.344 1.00 82.75 260 GLN A C 1
ATOM 1995 O O . GLN A 1 260 ? -11.039 25.734 -5.528 1.00 82.75 260 GLN A O 1
ATOM 2000 N N . ALA A 1 261 ? -10.718 23.765 -4.499 1.00 83.38 261 ALA A N 1
ATOM 2001 C CA . ALA A 1 261 ? -9.520 24.202 -3.796 1.00 83.38 261 ALA A CA 1
ATOM 2002 C C . ALA A 1 261 ? -8.353 24.471 -4.754 1.00 83.38 261 ALA A C 1
ATOM 2004 O O . ALA A 1 261 ? -7.717 25.520 -4.643 1.00 83.38 261 ALA A O 1
ATOM 2005 N N . PHE A 1 262 ? -8.116 23.585 -5.723 1.00 89.25 262 PHE A N 1
ATOM 2006 C CA . PHE A 1 262 ? -7.084 23.773 -6.740 1.00 89.25 262 PHE A CA 1
ATOM 2007 C C . PHE A 1 262 ? -7.336 25.014 -7.587 1.00 89.25 262 PHE A C 1
ATOM 2009 O O . PHE A 1 262 ? -6.442 25.847 -7.692 1.00 89.25 262 PHE A O 1
ATOM 2016 N N . GLN A 1 263 ? -8.554 25.207 -8.095 1.00 88.38 263 GLN A N 1
ATOM 2017 C CA . GLN A 1 263 ? -8.921 26.398 -8.867 1.00 88.38 263 GLN A CA 1
ATOM 2018 C C . GLN A 1 263 ? -8.621 27.694 -8.099 1.00 88.38 263 GLN A C 1
ATOM 2020 O O . GLN A 1 263 ? -8.014 28.615 -8.642 1.00 88.38 263 GLN A O 1
ATOM 2025 N N . ALA A 1 264 ? -8.973 27.752 -6.810 1.00 85.81 264 ALA A N 1
ATOM 2026 C CA . ALA A 1 264 ? -8.702 28.919 -5.973 1.00 85.81 264 ALA A CA 1
ATOM 2027 C C . ALA A 1 264 ? -7.195 29.166 -5.758 1.00 85.81 264 ALA A C 1
ATOM 2029 O O . ALA A 1 264 ? -6.735 30.302 -5.879 1.00 85.81 264 ALA A O 1
ATOM 2030 N N . LEU A 1 265 ? -6.422 28.114 -5.462 1.00 90.06 265 LEU A N 1
ATOM 2031 C CA . LEU A 1 265 ? -4.968 28.211 -5.268 1.00 90.06 265 LEU A CA 1
ATOM 2032 C C . LEU A 1 265 ? -4.251 28.627 -6.558 1.00 90.06 265 LEU A C 1
ATOM 2034 O O . LEU A 1 265 ? -3.384 29.502 -6.543 1.00 90.06 265 LEU A O 1
ATOM 2038 N N . ARG A 1 266 ? -4.645 28.031 -7.684 1.00 93.50 266 ARG A N 1
ATOM 2039 C CA . ARG A 1 266 ? -4.091 28.312 -9.011 1.00 93.50 266 ARG A CA 1
ATOM 2040 C C . ARG A 1 266 ? -4.390 29.738 -9.447 1.00 93.50 266 ARG A C 1
ATOM 2042 O O . ARG A 1 266 ? -3.474 30.427 -9.890 1.00 93.50 266 ARG A O 1
ATOM 2049 N N . ALA A 1 267 ? -5.617 30.216 -9.242 1.00 91.56 267 ALA A N 1
ATOM 2050 C CA . ALA A 1 267 ? -5.983 31.602 -9.516 1.00 91.56 267 ALA A CA 1
ATOM 2051 C C . ALA A 1 267 ? -5.136 32.586 -8.690 1.00 91.56 267 ALA A C 1
ATOM 2053 O O . ALA A 1 267 ? -4.571 33.529 -9.248 1.00 91.56 267 ALA A O 1
ATOM 2054 N N . ALA A 1 268 ? -4.976 32.333 -7.385 1.00 89.56 268 ALA A N 1
ATOM 2055 C CA . ALA A 1 268 ? -4.163 33.172 -6.504 1.00 89.56 268 ALA A CA 1
ATOM 2056 C C . ALA A 1 268 ? -2.680 33.210 -6.923 1.00 89.56 268 ALA A C 1
ATOM 2058 O O . ALA A 1 268 ? -2.048 34.265 -6.876 1.00 89.56 268 ALA A O 1
ATOM 2059 N N . ALA A 1 269 ? -2.139 32.079 -7.385 1.00 94.81 269 ALA A N 1
ATOM 2060 C CA . ALA A 1 269 ? -0.754 31.962 -7.834 1.00 94.81 269 ALA A CA 1
ATOM 2061 C C . ALA A 1 269 ? -0.540 32.235 -9.334 1.00 94.81 269 ALA A C 1
ATOM 2063 O O . ALA A 1 269 ? 0.590 32.125 -9.810 1.00 94.81 269 ALA A O 1
ATOM 2064 N N . LYS A 1 270 ? -1.589 32.604 -10.084 1.00 95.62 270 LYS A N 1
ATOM 2065 C CA . LYS A 1 270 ? -1.552 32.809 -11.546 1.00 95.62 270 LYS A CA 1
ATOM 2066 C C . LYS A 1 270 ? -0.998 31.587 -12.299 1.00 95.62 270 LYS A C 1
ATOM 2068 O O . LYS A 1 270 ? -0.140 31.704 -13.177 1.00 95.62 270 LYS A O 1
ATOM 2073 N N . ILE A 1 271 ? -1.470 30.401 -11.930 1.00 95.19 271 ILE A N 1
ATOM 2074 C CA . ILE A 1 271 ? -1.146 29.129 -12.585 1.00 95.19 271 ILE A CA 1
ATOM 2075 C C . ILE A 1 271 ? -2.296 28.802 -13.551 1.00 95.19 271 ILE A C 1
ATOM 2077 O O . ILE A 1 271 ? -3.410 28.590 -13.078 1.00 95.19 271 ILE A O 1
ATOM 2081 N N . PRO A 1 272 ? -2.076 28.757 -14.880 1.00 92.00 272 PRO A N 1
ATOM 2082 C CA . PRO A 1 272 ? -3.130 28.405 -15.835 1.00 92.00 272 PRO A CA 1
ATOM 2083 C C . PRO A 1 272 ? -3.667 26.994 -15.584 1.00 92.00 272 PRO A C 1
ATOM 2085 O O . PRO A 1 272 ? -2.873 26.109 -15.270 1.00 92.00 272 PRO A O 1
ATOM 2088 N N . ASP A 1 273 ? -4.966 26.757 -15.787 1.00 86.00 273 ASP A N 1
ATOM 2089 C CA . ASP A 1 273 ? -5.620 25.449 -15.565 1.00 86.00 273 ASP A CA 1
ATOM 2090 C C . ASP A 1 273 ? -5.053 24.313 -16.436 1.00 86.00 273 ASP A C 1
ATOM 2092 O O . ASP A 1 273 ? -5.144 23.141 -16.083 1.00 86.00 273 ASP A O 1
ATOM 2096 N N . THR A 1 274 ? -4.403 24.657 -17.549 1.00 84.44 274 THR A N 1
ATOM 2097 C CA . THR A 1 274 ? -3.755 23.707 -18.465 1.00 84.44 274 THR A CA 1
ATOM 2098 C C . THR A 1 274 ? -2.400 23.189 -17.971 1.00 84.44 274 THR A C 1
ATOM 2100 O O . THR A 1 274 ? -1.815 22.326 -18.618 1.00 84.44 274 THR A O 1
ATOM 2103 N N . VAL A 1 275 ? -1.850 23.737 -16.881 1.00 85.25 275 VAL A N 1
ATOM 2104 C CA . VAL A 1 275 ? -0.510 23.384 -16.378 1.00 85.25 275 VAL A CA 1
ATOM 2105 C C . VAL A 1 275 ? -0.595 22.295 -15.309 1.00 85.25 275 VAL A C 1
ATOM 2107 O O . VAL A 1 275 ? -1.091 22.543 -14.215 1.00 85.25 275 VAL A O 1
ATOM 2110 N N . GLY A 1 276 ? -0.045 21.115 -15.577 1.00 85.94 276 GLY A N 1
ATOM 2111 C CA . GLY A 1 276 ? 0.028 20.038 -14.589 1.00 85.94 276 GLY A CA 1
ATOM 2112 C C . GLY A 1 276 ? -1.211 19.140 -14.528 1.00 85.94 276 GLY A C 1
ATOM 2113 O O . GLY A 1 276 ? -2.092 19.209 -15.385 1.00 85.94 276 GLY A O 1
ATOM 2114 N N . LEU A 1 277 ? -1.259 18.272 -13.517 1.00 90.44 277 LEU A N 1
ATOM 2115 C CA . LEU A 1 277 ? -2.258 17.216 -13.359 1.00 90.44 277 LEU A CA 1
ATOM 2116 C C . LEU A 1 277 ? -2.902 17.265 -11.973 1.00 90.44 277 LEU A C 1
ATOM 2118 O O . LEU A 1 277 ? -2.219 17.410 -10.963 1.00 90.44 277 LEU A O 1
ATOM 2122 N N . GLU A 1 278 ? -4.225 17.114 -11.915 1.00 93.12 278 GLU A N 1
ATOM 2123 C CA . GLU A 1 278 ? -4.979 17.075 -10.660 1.00 93.12 278 GLU A CA 1
ATOM 2124 C C . GLU A 1 278 ? -5.368 15.638 -10.292 1.00 93.12 278 GLU A C 1
ATOM 2126 O O . GLU A 1 278 ? -6.202 15.010 -10.944 1.00 93.12 278 GLU A O 1
ATOM 2131 N N . HIS A 1 279 ? -4.842 15.150 -9.173 1.00 93.31 279 HIS A N 1
ATOM 2132 C CA . HIS A 1 279 ? -5.197 13.871 -8.561 1.00 93.31 279 HIS A CA 1
ATOM 2133 C C . HIS A 1 279 ? -6.294 14.095 -7.523 1.00 93.31 279 HIS A C 1
ATOM 2135 O O . HIS A 1 279 ? -6.080 14.131 -6.305 1.00 93.31 279 HIS A O 1
ATOM 2141 N N . THR A 1 280 ? -7.508 14.321 -8.018 1.00 89.50 280 THR A N 1
ATOM 2142 C CA . THR A 1 280 ? -8.634 14.778 -7.189 1.00 89.50 280 THR A CA 1
ATOM 2143 C C . THR A 1 280 ? -9.097 13.754 -6.151 1.00 89.50 280 THR A C 1
ATOM 2145 O O . THR A 1 280 ? -9.724 14.155 -5.171 1.00 89.50 280 THR A O 1
ATOM 2148 N N . ASN A 1 281 ? -8.773 12.462 -6.280 1.00 88.38 281 ASN A N 1
ATOM 2149 C CA . ASN A 1 281 ? -9.023 11.511 -5.189 1.00 88.38 281 ASN A CA 1
ATOM 2150 C C . ASN A 1 281 ? -8.045 11.706 -4.027 1.00 88.38 281 ASN A C 1
ATOM 2152 O O . ASN A 1 281 ? -8.419 11.474 -2.881 1.00 88.38 281 ASN A O 1
ATOM 2156 N N . LEU A 1 282 ? -6.825 12.162 -4.310 1.00 91.00 282 LEU A N 1
ATOM 2157 C CA . LEU A 1 282 ? -5.748 12.313 -3.331 1.00 91.00 282 LEU A CA 1
ATOM 2158 C C . LEU A 1 282 ? -5.662 13.722 -2.738 1.00 91.00 282 LEU A C 1
ATOM 2160 O O . LEU A 1 282 ? -5.027 13.909 -1.706 1.00 91.00 282 LEU A O 1
ATOM 2164 N N . GLY A 1 283 ? -6.290 14.717 -3.372 1.00 91.12 283 GLY A N 1
ATOM 2165 C CA . GLY A 1 283 ? -6.099 16.116 -2.979 1.00 91.12 283 GLY A CA 1
ATOM 2166 C C . GLY A 1 283 ? -4.687 16.593 -3.308 1.00 91.12 283 GLY A C 1
ATOM 2167 O O . GLY A 1 283 ? -4.114 17.397 -2.579 1.00 91.12 283 GLY A O 1
ATOM 2168 N N . VAL A 1 284 ? -4.132 16.087 -4.409 1.00 94.12 284 VAL A N 1
ATOM 2169 C CA . VAL A 1 284 ? -2.811 16.449 -4.915 1.00 94.12 284 VAL A CA 1
ATOM 2170 C C . VAL A 1 284 ? -2.952 17.071 -6.297 1.00 94.12 284 VAL A C 1
ATOM 2172 O O . VAL A 1 284 ? -3.779 16.619 -7.088 1.00 94.12 284 VAL A O 1
ATOM 2175 N N . PHE A 1 285 ? -2.129 18.063 -6.613 1.00 94.50 285 PHE A N 1
ATOM 2176 C CA . PHE A 1 285 ? -1.829 18.380 -8.004 1.00 94.50 285 PHE A CA 1
ATOM 2177 C C . PHE A 1 285 ? -0.319 18.438 -8.219 1.00 94.50 285 PHE A C 1
ATOM 2179 O O . PHE A 1 285 ? 0.431 18.860 -7.335 1.00 94.50 285 PHE A O 1
ATOM 2186 N N . THR A 1 286 ? 0.120 17.992 -9.388 1.00 93.94 286 THR A N 1
ATOM 2187 C CA . THR A 1 286 ? 1.515 18.043 -9.823 1.00 93.94 286 THR A CA 1
ATOM 2188 C C . THR A 1 286 ? 1.645 19.090 -10.915 1.00 93.94 286 THR A C 1
ATOM 2190 O O . THR A 1 286 ? 0.772 19.200 -11.772 1.00 93.94 286 THR A O 1
ATOM 2193 N N . ALA A 1 287 ? 2.680 19.926 -10.871 1.00 92.88 287 ALA A N 1
ATOM 2194 C CA . ALA A 1 287 ? 2.857 20.982 -11.865 1.00 92.88 287 ALA A CA 1
ATOM 2195 C C . ALA A 1 287 ? 4.310 21.447 -11.958 1.00 92.88 287 ALA A C 1
ATOM 2197 O O . ALA A 1 287 ? 5.015 21.510 -10.953 1.00 92.88 287 ALA A O 1
ATOM 2198 N N . ARG A 1 288 ? 4.729 21.859 -13.158 1.00 92.31 288 ARG A N 1
ATOM 2199 C CA . ARG A 1 288 ? 5.981 22.594 -13.380 1.00 92.31 288 ARG A CA 1
ATOM 2200 C C . ARG A 1 288 ? 5.726 24.080 -13.190 1.00 92.31 288 ARG A C 1
ATOM 2202 O O . ARG A 1 288 ? 5.020 24.691 -13.989 1.00 92.31 288 ARG A O 1
ATOM 2209 N N . LEU A 1 289 ? 6.269 24.641 -12.117 1.00 94.50 289 LEU A N 1
ATOM 2210 C CA . LEU A 1 289 ? 5.987 26.002 -11.675 1.00 94.50 289 LEU A CA 1
ATOM 2211 C C . LEU A 1 289 ? 7.243 26.868 -11.700 1.00 94.50 289 LEU A C 1
ATOM 2213 O O . LEU A 1 289 ? 8.340 26.421 -11.374 1.00 94.50 289 LEU A O 1
ATOM 2217 N N . THR A 1 290 ? 7.062 28.135 -12.056 1.00 95.81 290 THR A N 1
ATOM 2218 C CA . THR A 1 290 ? 8.113 29.158 -11.965 1.00 95.81 290 THR A CA 1
ATOM 2219 C C . THR A 1 290 ? 8.370 29.555 -10.510 1.00 95.81 290 THR A C 1
ATOM 2221 O O . THR A 1 290 ? 7.489 29.420 -9.654 1.00 95.81 290 THR A O 1
ATOM 2224 N N . GLY A 1 291 ? 9.534 30.152 -10.226 1.00 94.94 291 GLY A N 1
ATOM 2225 C CA . GLY A 1 291 ? 9.844 30.669 -8.887 1.00 94.94 291 GLY A CA 1
ATOM 2226 C C . GLY A 1 291 ? 8.805 31.682 -8.379 1.00 94.94 291 GLY A C 1
ATOM 2227 O O . GLY A 1 291 ? 8.446 31.675 -7.202 1.00 94.94 291 GLY A O 1
ATOM 2228 N N . THR A 1 292 ? 8.239 32.509 -9.267 1.00 95.69 292 THR A N 1
ATOM 2229 C CA . THR A 1 292 ? 7.154 33.449 -8.927 1.00 95.69 292 THR A CA 1
ATOM 2230 C C . THR A 1 292 ? 5.869 32.731 -8.515 1.00 95.69 292 THR A C 1
ATOM 2232 O O . THR A 1 292 ? 5.261 33.108 -7.515 1.00 95.69 292 THR A O 1
ATOM 2235 N N . GLN A 1 293 ? 5.466 31.686 -9.242 1.00 96.38 293 GLN A N 1
ATOM 2236 C CA . GLN A 1 293 ? 4.271 30.899 -8.912 1.00 96.38 293 GLN A CA 1
ATOM 2237 C C . GLN A 1 293 ? 4.450 30.136 -7.593 1.00 96.38 293 GLN A C 1
ATOM 2239 O O . GLN A 1 293 ? 3.554 30.155 -6.749 1.00 96.38 293 GLN A O 1
ATOM 2244 N N . LEU A 1 294 ? 5.622 29.530 -7.370 1.00 95.50 294 LEU A N 1
ATOM 2245 C CA . LEU A 1 294 ? 5.935 28.841 -6.115 1.00 95.50 294 LEU A CA 1
ATOM 2246 C C . LEU A 1 294 ? 5.932 29.792 -4.919 1.00 95.50 294 LEU A C 1
ATOM 2248 O O . LEU A 1 294 ? 5.322 29.479 -3.899 1.00 95.50 294 LEU A O 1
ATOM 2252 N N . ARG A 1 295 ? 6.548 30.974 -5.048 1.00 94.50 295 ARG A N 1
ATOM 2253 C CA . ARG A 1 295 ? 6.508 32.008 -4.003 1.00 94.50 295 ARG A CA 1
ATOM 2254 C C . ARG A 1 295 ? 5.088 32.504 -3.740 1.00 94.50 295 ARG A C 1
ATOM 2256 O O . ARG A 1 295 ? 4.744 32.743 -2.587 1.00 94.50 295 ARG A O 1
ATOM 2263 N N . ALA A 1 296 ? 4.252 32.631 -4.771 1.00 94.94 296 ALA A N 1
ATOM 2264 C CA . ALA A 1 296 ? 2.855 33.018 -4.598 1.00 94.94 296 ALA A CA 1
ATOM 2265 C C . ALA A 1 296 ? 2.059 31.963 -3.809 1.00 94.94 296 ALA A C 1
ATOM 2267 O O . ALA A 1 296 ? 1.340 32.321 -2.876 1.00 94.94 296 ALA A O 1
ATOM 2268 N N . LEU A 1 297 ? 2.239 30.670 -4.114 1.00 93.69 297 LEU A N 1
ATOM 2269 C CA . LEU A 1 297 ? 1.653 29.588 -3.316 1.00 93.69 297 LEU A CA 1
ATOM 2270 C C . LEU A 1 297 ? 2.194 29.610 -1.879 1.00 93.69 297 LEU A C 1
ATOM 2272 O O . LEU A 1 297 ? 1.411 29.662 -0.933 1.00 93.69 297 LEU A O 1
ATOM 2276 N N . ALA A 1 298 ? 3.515 29.653 -1.705 1.00 90.31 298 ALA A N 1
ATOM 2277 C CA . ALA A 1 298 ? 4.174 29.684 -0.400 1.00 90.31 298 ALA A CA 1
ATOM 2278 C C . ALA A 1 298 ? 3.671 30.824 0.506 1.00 90.31 298 ALA A C 1
ATOM 2280 O O . ALA A 1 298 ? 3.351 30.603 1.674 1.00 90.31 298 ALA A O 1
ATOM 2281 N N . ASN A 1 299 ? 3.551 32.033 -0.048 1.00 90.25 299 ASN A N 1
ATOM 2282 C CA . ASN A 1 299 ? 3.168 33.236 0.693 1.00 90.25 299 ASN A CA 1
ATOM 2283 C C . ASN A 1 299 ? 1.656 33.368 0.908 1.00 90.25 299 ASN A C 1
ATOM 2285 O O . ASN A 1 299 ? 1.240 34.196 1.715 1.00 90.25 299 ASN A O 1
ATOM 2289 N N . SER A 1 300 ? 0.831 32.569 0.220 1.00 83.88 300 SER A N 1
ATOM 2290 C CA . SER A 1 300 ? -0.627 32.606 0.396 1.00 83.88 300 SER A CA 1
ATOM 2291 C C . SER A 1 300 ? -1.064 32.255 1.820 1.00 83.88 300 SER A C 1
ATOM 2293 O O . SER A 1 300 ? -2.138 32.673 2.244 1.00 83.88 300 SER A O 1
ATOM 2295 N N . GLN A 1 301 ? -0.249 31.465 2.538 1.00 72.44 301 GLN A N 1
ATOM 2296 C CA . GLN A 1 301 ? -0.587 30.866 3.833 1.00 72.44 301 GLN A CA 1
ATOM 2297 C C . GLN A 1 301 ? -1.970 30.190 3.840 1.00 72.44 301 GLN A C 1
ATOM 2299 O O . GLN A 1 301 ? -2.634 30.119 4.876 1.00 72.44 301 GLN A O 1
ATOM 2304 N N . ASP A 1 302 ? -2.416 29.683 2.684 1.00 79.56 302 ASP A N 1
ATOM 2305 C CA . ASP A 1 302 ? -3.718 29.042 2.568 1.00 79.56 302 ASP A CA 1
ATOM 2306 C C . ASP A 1 302 ? -3.760 27.794 3.458 1.00 79.56 302 ASP A C 1
ATOM 2308 O O . ASP A 1 302 ? -3.041 26.815 3.238 1.00 79.56 302 ASP A O 1
ATOM 2312 N N . GLY A 1 303 ? -4.625 27.831 4.475 1.00 76.31 303 GLY A N 1
ATOM 2313 C CA . GLY A 1 303 ? -4.748 26.773 5.476 1.00 76.31 303 GLY A CA 1
ATOM 2314 C C . GLY A 1 303 ? -5.165 25.415 4.907 1.00 76.31 303 GLY A C 1
ATOM 2315 O O . GLY A 1 303 ? -5.074 24.416 5.620 1.00 76.31 303 GLY A O 1
ATOM 2316 N N . ARG A 1 304 ? -5.596 25.347 3.640 1.00 81.38 304 ARG A N 1
ATOM 2317 C CA . ARG A 1 304 ? -5.889 24.092 2.938 1.00 81.38 304 ARG A CA 1
ATOM 2318 C C . ARG A 1 304 ? -4.631 23.391 2.444 1.00 81.38 304 ARG A C 1
ATOM 2320 O O . ARG A 1 304 ? -4.695 22.185 2.244 1.00 81.38 304 ARG A O 1
ATOM 2327 N N . MET A 1 305 ? -3.504 24.076 2.251 1.00 87.94 305 MET A N 1
ATOM 2328 C CA . MET A 1 305 ? -2.270 23.425 1.801 1.00 87.94 305 MET A CA 1
ATOM 2329 C C . MET A 1 305 ? -1.532 22.760 2.967 1.00 87.94 305 MET A C 1
ATOM 2331 O O . MET A 1 305 ? -1.371 23.329 4.054 1.00 87.94 305 MET A O 1
ATOM 2335 N N . LEU A 1 306 ? -1.087 21.525 2.733 1.00 89.00 306 LEU A N 1
ATOM 2336 C CA . LEU A 1 306 ? -0.257 20.758 3.657 1.00 89.00 306 LEU A CA 1
ATOM 2337 C C . LEU A 1 306 ? 1.215 20.837 3.264 1.00 89.00 306 LEU A C 1
ATOM 2339 O O . LEU A 1 306 ? 2.055 21.102 4.122 1.00 89.00 306 LEU A O 1
ATOM 2343 N N . SER A 1 307 ? 1.525 20.621 1.984 1.00 93.38 307 SER A N 1
ATOM 2344 C CA . SER A 1 307 ? 2.906 20.641 1.511 1.00 93.38 307 SER A CA 1
ATOM 2345 C C . SER A 1 307 ? 3.060 21.038 0.045 1.00 93.38 307 SER A C 1
ATOM 2347 O O . SER A 1 307 ? 2.176 20.781 -0.771 1.00 93.38 307 SER A O 1
ATOM 2349 N N . ILE A 1 308 ? 4.221 21.604 -0.280 1.00 95.06 308 ILE A N 1
ATOM 2350 C CA . ILE A 1 308 ? 4.763 21.775 -1.631 1.00 95.06 308 ILE A CA 1
ATOM 2351 C C . ILE A 1 308 ? 6.104 21.034 -1.644 1.00 95.06 308 ILE A C 1
ATOM 2353 O O . ILE A 1 308 ? 7.068 21.515 -1.051 1.00 95.06 308 ILE A O 1
ATOM 2357 N N . ALA A 1 309 ? 6.146 19.852 -2.254 1.00 95.31 309 ALA A N 1
ATOM 2358 C CA . ALA A 1 309 ? 7.348 19.021 -2.331 1.00 95.31 309 ALA A CA 1
ATOM 2359 C C . ALA A 1 309 ? 7.970 19.092 -3.729 1.00 95.31 309 ALA A C 1
ATOM 2361 O O . ALA A 1 309 ? 7.232 19.133 -4.716 1.00 95.31 309 ALA A O 1
ATOM 2362 N N . LEU A 1 310 ? 9.302 19.092 -3.826 1.00 94.62 310 LEU A N 1
ATOM 2363 C CA . LEU A 1 310 ? 9.979 18.952 -5.114 1.00 94.62 310 LEU A CA 1
ATOM 2364 C C . LEU A 1 310 ? 9.762 17.531 -5.658 1.00 94.62 310 LEU A C 1
ATOM 2366 O O . LEU A 1 310 ? 9.913 16.557 -4.921 1.00 94.62 310 LEU A O 1
ATOM 2370 N N . ASN A 1 311 ? 9.444 17.403 -6.948 1.00 93.56 311 ASN A N 1
ATOM 2371 C CA . ASN A 1 311 ? 9.426 16.107 -7.614 1.00 93.56 311 ASN A CA 1
ATOM 2372 C C . ASN A 1 311 ? 10.867 15.628 -7.843 1.00 93.56 311 ASN A C 1
ATOM 2374 O O . ASN A 1 311 ? 11.627 16.247 -8.589 1.00 93.56 311 ASN A O 1
ATOM 2378 N N . ARG A 1 312 ? 11.256 14.530 -7.194 1.00 88.88 312 ARG A N 1
ATOM 2379 C CA . ARG A 1 312 ? 12.620 13.986 -7.248 1.00 88.88 312 ARG A CA 1
ATOM 2380 C C . ARG A 1 312 ? 12.607 12.458 -7.227 1.00 88.88 312 ARG A C 1
ATOM 2382 O O . ARG A 1 312 ? 11.629 11.881 -6.745 1.00 88.88 312 ARG A O 1
ATOM 2389 N N . PRO A 1 313 ? 13.673 11.789 -7.705 1.00 88.81 313 PRO A N 1
ATOM 2390 C CA . PRO A 1 313 ? 13.757 10.341 -7.626 1.00 88.81 313 PRO A CA 1
ATOM 2391 C C . PRO A 1 313 ? 13.850 9.928 -6.155 1.00 88.81 313 PRO A C 1
ATOM 2393 O O . PRO A 1 313 ? 14.795 10.301 -5.455 1.00 88.81 313 PRO A O 1
ATOM 2396 N N . ARG A 1 314 ? 12.865 9.167 -5.677 1.00 90.19 314 ARG A N 1
ATOM 2397 C CA . ARG A 1 314 ? 12.758 8.762 -4.269 1.00 90.19 314 ARG A CA 1
ATOM 2398 C C . ARG A 1 314 ? 13.243 7.344 -4.015 1.00 90.19 314 ARG A C 1
ATOM 2400 O O . ARG A 1 314 ? 13.769 7.060 -2.941 1.00 90.19 314 ARG A O 1
ATOM 2407 N N . ALA A 1 315 ? 13.073 6.455 -4.986 1.00 91.56 315 ALA A N 1
ATOM 2408 C CA . ALA A 1 315 ? 13.381 5.043 -4.820 1.00 91.56 315 ALA A CA 1
ATOM 2409 C C . ALA A 1 315 ? 13.978 4.412 -6.077 1.00 91.56 315 ALA A C 1
ATOM 2411 O O . ALA A 1 315 ? 13.879 4.942 -7.186 1.00 91.56 315 ALA A O 1
ATOM 2412 N N . LYS A 1 316 ? 14.610 3.261 -5.862 1.00 91.81 316 LYS A N 1
ATOM 2413 C CA . LYS A 1 316 ? 15.273 2.426 -6.866 1.00 91.81 316 LYS A CA 1
ATOM 2414 C C . LYS A 1 316 ? 14.784 0.976 -6.737 1.00 91.81 316 LYS A C 1
ATOM 2416 O O .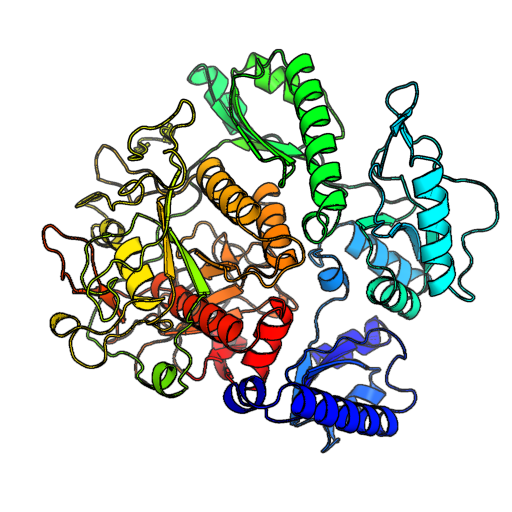 LYS A 1 316 ? 14.208 0.643 -5.695 1.00 91.81 316 LYS A O 1
ATOM 2421 N N . PRO A 1 317 ? 15.001 0.099 -7.730 1.00 84.31 317 PRO A N 1
ATOM 2422 C CA . PRO A 1 317 ? 14.725 -1.331 -7.578 1.00 84.31 317 PRO A CA 1
ATOM 2423 C C . PRO A 1 317 ? 15.512 -1.949 -6.407 1.00 84.31 317 PRO A C 1
ATOM 2425 O O . PRO A 1 317 ? 16.711 -1.712 -6.277 1.00 84.31 317 PRO A O 1
ATOM 2428 N N . MET A 1 318 ? 14.877 -2.751 -5.541 1.00 80.81 318 MET A N 1
ATOM 2429 C CA . MET A 1 318 ? 15.551 -3.338 -4.364 1.00 80.81 318 MET A CA 1
ATOM 2430 C C . MET A 1 318 ? 16.163 -4.716 -4.654 1.00 80.81 318 MET A C 1
ATOM 2432 O O . MET A 1 318 ? 15.634 -5.758 -4.250 1.00 80.81 318 MET A O 1
ATOM 2436 N N . LEU A 1 319 ? 17.350 -4.730 -5.260 1.00 78.06 319 LEU A N 1
ATOM 2437 C CA . LEU A 1 319 ? 18.070 -5.953 -5.648 1.00 78.06 319 LEU A CA 1
ATOM 2438 C C . LEU A 1 319 ? 19.293 -6.276 -4.773 1.00 78.06 319 LEU A C 1
ATOM 2440 O O . LEU A 1 319 ? 19.816 -5.411 -4.071 1.00 78.06 319 LEU A O 1
ATOM 2444 N N . ALA A 1 320 ? 19.705 -7.542 -4.771 1.00 67.69 320 ALA A N 1
ATOM 2445 C CA . ALA A 1 320 ? 20.922 -8.076 -4.162 1.00 67.69 320 ALA A CA 1
ATOM 2446 C C . ALA A 1 320 ? 21.580 -9.097 -5.118 1.00 67.69 320 ALA A C 1
ATOM 2448 O O . ALA A 1 320 ? 20.924 -9.632 -6.011 1.00 67.69 320 ALA A O 1
ATOM 2449 N N . THR A 1 321 ? 22.877 -9.372 -4.939 1.00 49.56 321 THR A N 1
ATOM 2450 C CA . THR A 1 321 ? 23.672 -10.248 -5.826 1.00 49.56 321 THR A CA 1
ATOM 2451 C C . THR A 1 321 ? 23.243 -11.728 -5.784 1.00 49.56 321 THR A C 1
ATOM 2453 O O . THR A 1 321 ? 22.585 -12.179 -4.843 1.00 49.56 321 THR A O 1
ATOM 2456 N N . SER A 1 322 ? 23.598 -12.494 -6.829 1.00 44.09 322 SER A N 1
ATOM 2457 C CA . SER A 1 322 ? 23.034 -13.824 -7.137 1.00 44.09 322 SER A CA 1
ATOM 2458 C C . SER A 1 322 ? 24.006 -15.003 -6.958 1.00 44.09 322 SER A C 1
ATOM 2460 O O . SER A 1 322 ? 25.169 -14.895 -7.335 1.00 44.09 322 SER A O 1
ATOM 2462 N N . THR A 1 323 ? 23.504 -16.142 -6.443 1.00 32.44 323 THR A N 1
ATOM 2463 C CA . THR A 1 323 ? 23.999 -17.521 -6.682 1.00 32.44 323 THR A CA 1
ATOM 2464 C C . THR A 1 323 ? 22.848 -18.546 -6.520 1.00 32.44 323 THR A C 1
ATOM 2466 O O . THR A 1 323 ? 21.904 -18.265 -5.789 1.00 32.44 323 THR A O 1
ATOM 2469 N N . ALA A 1 324 ? 22.937 -19.685 -7.237 1.00 39.41 324 ALA A N 1
ATOM 2470 C CA . ALA A 1 324 ? 22.142 -20.944 -7.268 1.00 39.41 324 ALA A CA 1
ATOM 2471 C C . ALA A 1 324 ? 20.640 -20.985 -6.855 1.00 39.41 324 ALA A C 1
ATOM 2473 O O . ALA A 1 324 ? 20.150 -20.270 -5.993 1.00 39.41 324 ALA A O 1
ATOM 2474 N N . THR A 1 325 ? 19.865 -21.859 -7.506 1.00 45.91 325 THR A N 1
ATOM 2475 C CA . THR A 1 325 ? 18.387 -21.825 -7.534 1.00 45.91 325 THR A CA 1
ATOM 2476 C C . THR A 1 325 ? 17.705 -22.764 -6.531 1.00 45.91 325 THR A C 1
ATOM 2478 O O . THR A 1 325 ? 18.097 -23.918 -6.382 1.00 45.91 325 THR A O 1
ATOM 2481 N N . LEU A 1 326 ? 16.587 -22.308 -5.964 1.00 42.84 326 LEU A N 1
ATOM 2482 C CA . LEU A 1 326 ? 15.446 -23.140 -5.557 1.00 42.84 326 LEU A CA 1
ATOM 2483 C C . LEU A 1 326 ? 14.162 -22.348 -5.871 1.00 42.84 326 LEU A C 1
ATOM 2485 O O . LEU A 1 326 ? 14.243 -21.170 -6.173 1.00 42.84 326 LEU A O 1
ATOM 2489 N N . ASN A 1 327 ? 12.981 -22.951 -5.868 1.00 49.91 327 ASN A N 1
ATOM 2490 C CA . ASN A 1 327 ? 11.687 -22.255 -5.954 1.00 49.91 327 ASN A CA 1
ATOM 2491 C C . ASN A 1 327 ? 10.702 -23.071 -5.104 1.00 49.91 327 ASN A C 1
ATOM 2493 O O . ASN A 1 327 ? 10.797 -24.298 -5.097 1.00 49.91 327 ASN A O 1
ATOM 2497 N N . MET A 1 328 ? 9.801 -22.425 -4.354 1.00 47.06 328 MET A N 1
ATOM 2498 C CA . MET A 1 328 ? 8.917 -23.113 -3.400 1.00 47.06 328 MET A CA 1
ATOM 2499 C C . MET A 1 328 ? 7.668 -23.707 -4.089 1.00 47.06 328 MET A C 1
ATOM 2501 O O . MET A 1 328 ? 6.804 -22.939 -4.507 1.00 47.06 328 MET A O 1
ATOM 2505 N N . PRO A 1 329 ? 7.496 -25.047 -4.147 1.00 48.44 329 PRO A N 1
ATOM 2506 C CA . PRO A 1 329 ? 6.356 -25.695 -4.817 1.00 48.44 329 PRO A CA 1
ATOM 2507 C C . PRO A 1 329 ? 5.013 -25.585 -4.077 1.00 48.44 329 PRO A C 1
ATOM 2509 O O . PRO A 1 329 ? 3.968 -25.950 -4.611 1.00 48.44 329 PRO A O 1
ATOM 2512 N N . VAL A 1 330 ? 5.032 -25.161 -2.814 1.00 44.53 330 VAL A N 1
ATOM 2513 C CA . VAL A 1 330 ? 3.949 -25.447 -1.865 1.00 44.53 330 VAL A CA 1
ATOM 2514 C C . VAL A 1 330 ? 2.761 -24.473 -2.025 1.00 44.53 330 VAL A C 1
ATOM 2516 O O . VAL A 1 330 ? 1.615 -24.895 -1.859 1.00 44.53 330 VAL A O 1
ATOM 2519 N N . ALA A 1 331 ? 2.982 -23.248 -2.527 1.00 44.16 331 ALA A N 1
ATOM 2520 C CA . ALA A 1 331 ? 1.908 -22.269 -2.742 1.00 44.16 331 ALA A CA 1
ATOM 2521 C C . ALA A 1 331 ? 0.885 -22.735 -3.797 1.00 44.16 331 ALA A C 1
ATOM 2523 O O . ALA A 1 331 ? -0.308 -22.448 -3.693 1.00 44.16 331 ALA A O 1
ATOM 2524 N N . TRP A 1 332 ? 1.338 -23.491 -4.804 1.00 54.62 332 TRP A N 1
ATOM 2525 C CA . TRP A 1 332 ? 0.502 -23.967 -5.915 1.00 54.62 332 TRP A CA 1
ATOM 2526 C C . TRP A 1 332 ? -0.391 -25.142 -5.520 1.00 54.62 332 TRP A C 1
ATOM 2528 O O . TRP A 1 332 ? -1.479 -25.300 -6.074 1.00 54.62 332 TRP A O 1
ATOM 2538 N N . ASN A 1 333 ? 0.023 -25.922 -4.517 1.00 55.34 333 ASN A N 1
ATOM 2539 C CA . ASN A 1 333 ? -0.743 -27.064 -4.014 1.00 55.34 333 ASN A CA 1
ATOM 2540 C C . ASN A 1 333 ? -2.018 -26.650 -3.267 1.00 55.34 333 ASN A C 1
ATOM 2542 O O . ASN A 1 333 ? -2.864 -27.497 -2.996 1.00 55.34 333 ASN A O 1
ATOM 2546 N N . LEU A 1 334 ? -2.182 -25.359 -2.954 1.00 53.94 334 LEU A N 1
ATOM 2547 C CA . LEU A 1 334 ? -3.389 -24.833 -2.320 1.00 53.94 334 LEU A CA 1
ATOM 2548 C C . LEU A 1 334 ? -4.549 -24.632 -3.311 1.00 53.94 334 LEU A C 1
ATOM 2550 O O . LEU A 1 334 ? -5.669 -24.390 -2.875 1.00 53.94 334 LEU A O 1
ATOM 2554 N N . GLY A 1 335 ? -4.316 -24.722 -4.628 1.00 60.06 335 GLY A N 1
ATOM 2555 C CA . GLY A 1 335 ? -5.372 -24.639 -5.650 1.00 60.06 335 GLY A CA 1
ATOM 2556 C C . GLY A 1 335 ? -5.894 -23.226 -5.952 1.00 60.06 335 GLY A C 1
ATOM 2557 O O . GLY A 1 335 ? -6.750 -23.064 -6.824 1.00 60.06 335 GLY A O 1
ATOM 2558 N N . TYR A 1 336 ? -5.366 -22.190 -5.294 1.00 70.94 336 TYR A N 1
ATOM 2559 C CA . TYR A 1 336 ? -5.704 -20.792 -5.576 1.00 70.94 336 TYR A CA 1
ATOM 2560 C C . TYR A 1 336 ? -4.737 -20.217 -6.587 1.00 70.94 336 TYR A C 1
ATOM 2562 O O . TYR A 1 336 ? -3.541 -20.112 -6.340 1.00 70.94 336 TYR A O 1
ATOM 2570 N N . THR A 1 337 ? -5.276 -19.832 -7.736 1.00 77.38 337 THR A N 1
ATOM 2571 C CA . THR A 1 337 ? -4.469 -19.328 -8.851 1.00 77.38 337 THR A CA 1
ATOM 2572 C C . THR A 1 337 ? -4.757 -17.862 -9.168 1.00 77.38 337 THR A C 1
ATOM 2574 O O . THR A 1 337 ? -4.176 -17.324 -10.107 1.00 77.38 337 THR A O 1
ATOM 2577 N N . ALA A 1 338 ? -5.600 -17.217 -8.346 1.00 87.38 338 ALA A N 1
ATOM 2578 C CA . ALA A 1 338 ? -6.046 -15.830 -8.458 1.00 87.38 338 ALA A CA 1
ATOM 2579 C C . ALA A 1 338 ? -6.844 -15.541 -9.741 1.00 87.38 338 ALA A C 1
ATOM 2581 O O . ALA A 1 338 ? -6.678 -14.493 -10.365 1.00 87.38 338 ALA A O 1
ATOM 2582 N N . SER A 1 339 ? -7.711 -16.469 -10.155 1.00 88.00 339 SER A N 1
ATOM 2583 C CA . SER A 1 339 ? -8.517 -16.267 -11.363 1.00 88.00 339 SER A CA 1
ATOM 2584 C C . SER A 1 339 ? -9.446 -15.058 -11.194 1.00 88.00 339 SER A C 1
ATOM 2586 O O . SER A 1 339 ? -10.040 -14.853 -10.136 1.00 88.00 339 SER A O 1
ATOM 2588 N N . GLY A 1 340 ? -9.528 -14.207 -12.221 1.00 89.12 340 GLY A N 1
ATOM 2589 C CA . GLY A 1 340 ? -10.323 -12.973 -12.179 1.00 89.12 340 GLY A CA 1
ATOM 2590 C C . GLY A 1 340 ? -9.751 -11.861 -11.290 1.00 89.12 340 GLY A C 1
ATOM 2591 O O . GLY A 1 340 ? -10.367 -10.802 -11.184 1.00 89.12 340 GLY A O 1
ATOM 2592 N N . GLN A 1 341 ? -8.582 -12.066 -10.675 1.00 93.12 341 GLN A N 1
ATOM 2593 C CA . GLN A 1 341 ? -7.875 -11.045 -9.900 1.00 93.12 341 GLN A CA 1
ATOM 2594 C C . GLN A 1 341 ? -6.838 -10.337 -10.771 1.00 93.12 341 GLN A C 1
ATOM 2596 O O . GLN A 1 341 ? -6.369 -10.895 -11.763 1.00 93.12 341 GLN A O 1
ATOM 2601 N N . ALA A 1 342 ? -6.470 -9.114 -10.400 1.00 95.38 342 ALA A N 1
ATOM 2602 C CA . ALA A 1 342 ? -5.481 -8.306 -11.096 1.00 95.38 342 ALA A CA 1
ATOM 2603 C C . ALA A 1 342 ? -4.320 -7.955 -10.160 1.00 95.38 342 ALA A C 1
ATOM 2605 O O . ALA A 1 342 ? -4.520 -7.401 -9.077 1.00 95.38 342 ALA A O 1
ATOM 2606 N N . ILE A 1 343 ? -3.098 -8.246 -10.593 1.00 97.31 343 ILE A N 1
ATOM 2607 C CA . ILE A 1 343 ? -1.880 -7.853 -9.887 1.00 97.31 343 ILE A CA 1
ATOM 2608 C C . ILE A 1 343 ? -1.249 -6.697 -10.653 1.00 97.31 343 ILE A C 1
ATOM 2610 O O . ILE A 1 343 ? -0.800 -6.859 -11.788 1.00 97.31 343 ILE A O 1
ATOM 2614 N N . VAL A 1 344 ? -1.243 -5.527 -10.024 1.00 98.56 344 VAL A N 1
ATOM 2615 C CA . VAL A 1 344 ? -0.596 -4.320 -10.526 1.00 98.56 344 VAL A CA 1
ATOM 2616 C C . VAL A 1 344 ? 0.858 -4.334 -10.075 1.00 98.56 344 VAL A C 1
ATOM 2618 O O . VAL A 1 344 ? 1.145 -4.318 -8.876 1.00 98.56 344 VAL A O 1
ATOM 2621 N N . VAL A 1 345 ? 1.774 -4.347 -11.036 1.00 98.62 345 VAL A N 1
ATOM 2622 C CA . VAL A 1 345 ? 3.216 -4.263 -10.791 1.00 98.62 345 VAL A CA 1
ATOM 2623 C C . VAL A 1 345 ? 3.688 -2.891 -11.258 1.00 98.62 345 VAL A C 1
ATOM 2625 O O . VAL A 1 345 ? 3.706 -2.629 -12.460 1.00 98.62 345 VAL A O 1
ATOM 2628 N N . MET A 1 346 ? 4.025 -2.016 -10.304 1.00 98.50 346 MET A N 1
ATOM 2629 C CA . MET A 1 346 ? 4.584 -0.687 -10.579 1.00 98.50 346 MET A CA 1
ATOM 2630 C C . MET A 1 346 ? 6.106 -0.760 -10.462 1.00 98.50 346 MET A C 1
ATOM 2632 O O . MET A 1 346 ? 6.642 -0.828 -9.356 1.00 98.50 346 MET A O 1
ATOM 2636 N N . ASP A 1 347 ? 6.794 -0.831 -11.599 1.00 98.12 347 ASP A N 1
ATOM 2637 C CA . ASP A 1 347 ? 8.212 -1.199 -11.649 1.00 98.12 347 ASP A CA 1
ATOM 2638 C C . ASP A 1 347 ? 8.919 -0.630 -12.906 1.00 98.12 347 ASP A C 1
ATOM 2640 O O . ASP A 1 347 ? 8.415 0.304 -13.528 1.00 98.12 347 ASP A O 1
ATOM 2644 N N . THR A 1 348 ? 10.093 -1.142 -13.290 1.00 96.75 348 THR A N 1
ATOM 2645 C CA . THR A 1 348 ? 10.925 -0.685 -14.423 1.00 96.75 348 THR A CA 1
ATOM 2646 C C . THR A 1 348 ? 10.382 -1.067 -15.802 1.00 96.75 348 THR A C 1
ATOM 2648 O O . THR A 1 348 ? 10.991 -0.739 -16.819 1.00 96.75 348 THR A O 1
ATOM 2651 N N . GLY A 1 349 ? 9.232 -1.739 -15.842 1.00 96.75 349 GLY A N 1
ATOM 2652 C CA . GLY A 1 349 ? 8.582 -2.235 -17.049 1.00 96.75 349 GLY A CA 1
ATOM 2653 C C . GLY A 1 349 ? 8.542 -3.763 -17.125 1.00 96.75 349 GLY A C 1
ATOM 2654 O O . GLY A 1 349 ? 9.287 -4.479 -16.451 1.00 96.75 349 GLY A O 1
ATOM 2655 N N . VAL A 1 350 ? 7.630 -4.276 -17.948 1.00 97.25 350 VAL A N 1
ATOM 2656 C CA . VAL A 1 350 ? 7.332 -5.703 -18.100 1.00 97.25 350 VAL A CA 1
ATOM 2657 C C . VAL A 1 350 ? 7.364 -6.069 -19.575 1.00 97.25 350 VAL A C 1
ATOM 2659 O O . VAL A 1 350 ? 6.651 -5.484 -20.389 1.00 97.25 350 VAL A O 1
ATOM 2662 N N . GLN A 1 351 ? 8.186 -7.054 -19.937 1.00 95.62 351 GLN A N 1
ATOM 2663 C CA . GLN A 1 351 ? 8.220 -7.563 -21.302 1.00 95.62 351 GLN A CA 1
ATOM 2664 C C . GLN A 1 351 ? 6.909 -8.298 -21.618 1.00 95.62 351 GLN A C 1
ATOM 2666 O O . GLN A 1 351 ? 6.701 -9.440 -21.206 1.00 95.62 351 GLN A O 1
ATOM 2671 N N . ARG A 1 352 ? 6.013 -7.629 -22.350 1.00 94.56 352 ARG A N 1
ATOM 2672 C CA . ARG A 1 352 ? 4.628 -8.078 -22.550 1.00 94.56 352 ARG A CA 1
ATOM 2673 C C . ARG A 1 352 ? 4.493 -9.446 -23.217 1.00 94.56 352 ARG A C 1
ATOM 2675 O O . ARG A 1 352 ? 3.575 -10.211 -22.912 1.00 94.56 352 ARG A O 1
ATOM 2682 N N . ASP A 1 353 ? 5.357 -9.714 -24.184 1.00 93.12 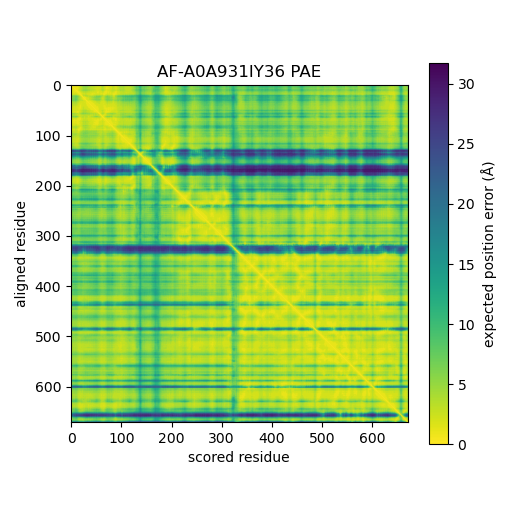353 ASP A N 1
ATOM 2683 C CA . ASP A 1 353 ? 5.291 -10.882 -25.057 1.00 93.12 353 ASP A CA 1
ATOM 2684 C C . ASP A 1 353 ? 5.954 -12.134 -24.468 1.00 93.12 353 ASP A C 1
ATOM 2686 O O . ASP A 1 353 ? 5.863 -13.204 -25.085 1.00 93.12 353 ASP A O 1
ATOM 2690 N N . HIS A 1 354 ? 6.532 -12.016 -23.266 1.00 95.31 354 HIS A N 1
ATOM 2691 C CA . HIS A 1 354 ? 7.207 -13.100 -22.572 1.00 95.31 354 HIS A CA 1
ATOM 2692 C C . HIS A 1 354 ? 6.263 -14.296 -22.340 1.00 95.31 354 HIS A C 1
ATOM 2694 O O . HIS A 1 354 ? 5.151 -14.125 -21.827 1.00 95.31 354 HIS A O 1
ATOM 2700 N N . ALA A 1 355 ? 6.682 -15.523 -22.677 1.00 93.88 355 ALA A N 1
ATOM 2701 C CA . ALA A 1 355 ? 5.789 -16.694 -22.632 1.00 93.88 355 ALA A CA 1
ATOM 2702 C C . ALA A 1 355 ? 5.220 -16.973 -21.231 1.00 93.88 355 ALA A C 1
ATOM 2704 O O . ALA A 1 355 ? 4.058 -17.353 -21.102 1.00 93.88 355 ALA A O 1
ATOM 2705 N N . PHE A 1 356 ? 5.992 -16.679 -20.181 1.00 93.38 356 PHE A N 1
ATOM 2706 C CA . PHE A 1 356 ? 5.555 -16.767 -18.780 1.00 93.38 356 PHE A CA 1
ATOM 2707 C C . PHE A 1 356 ? 4.292 -15.953 -18.449 1.00 93.38 356 PHE A C 1
ATOM 2709 O O . PHE A 1 356 ? 3.591 -16.250 -17.481 1.00 93.38 356 PHE A O 1
ATOM 2716 N N . PHE A 1 357 ? 3.962 -14.932 -19.242 1.00 95.88 357 PHE A N 1
ATOM 2717 C CA . PHE A 1 357 ? 2.772 -14.100 -19.039 1.00 95.88 357 PHE A CA 1
ATOM 2718 C C . PHE A 1 357 ? 1.609 -14.490 -19.943 1.00 95.88 357 PHE A C 1
ATOM 2720 O O . PHE A 1 357 ? 0.636 -13.744 -20.033 1.00 95.88 357 PHE A O 1
ATOM 2727 N N . ARG A 1 358 ? 1.671 -15.648 -20.603 1.00 94.44 358 ARG A N 1
ATOM 2728 C CA . ARG A 1 358 ? 0.567 -16.154 -21.420 1.00 94.44 358 ARG A CA 1
ATOM 2729 C C . ARG A 1 358 ? -0.398 -17.013 -20.604 1.00 94.44 358 ARG A C 1
ATOM 2731 O O . ARG A 1 358 ? -0.058 -17.527 -19.534 1.00 94.44 358 ARG A O 1
ATOM 2738 N N . ASP A 1 359 ? -1.637 -17.105 -21.066 1.00 92.00 359 ASP A N 1
ATOM 2739 C CA . ASP A 1 359 ? -2.622 -18.067 -20.579 1.00 92.00 359 ASP A CA 1
ATOM 2740 C C . ASP A 1 359 ? -2.441 -19.435 -21.268 1.00 92.00 359 ASP A C 1
ATOM 2742 O O . ASP A 1 359 ? -1.564 -19.620 -22.113 1.00 92.00 359 ASP A O 1
ATOM 2746 N N . GLY A 1 360 ? -3.274 -20.417 -20.910 1.00 86.94 360 GLY A N 1
ATOM 2747 C CA . GLY A 1 360 ? -3.224 -21.754 -21.518 1.00 86.94 360 GLY A CA 1
ATOM 2748 C C . GLY A 1 360 ? -3.575 -21.798 -23.012 1.00 86.94 360 GLY A C 1
ATOM 2749 O O . GLY A 1 360 ? -3.321 -22.815 -23.648 1.00 86.94 360 GLY A O 1
ATOM 2750 N N . SER A 1 361 ? -4.129 -20.715 -23.565 1.00 90.94 361 SER A N 1
ATOM 2751 C CA . SER A 1 361 ? -4.456 -20.563 -24.989 1.00 90.94 361 SER A CA 1
ATOM 2752 C C . SER A 1 361 ? -3.404 -19.739 -25.746 1.00 90.94 361 SER A C 1
ATOM 2754 O O . SER A 1 361 ? -3.549 -19.510 -26.944 1.00 90.94 361 SER A O 1
ATOM 2756 N N . GLY A 1 362 ? -2.349 -19.277 -25.065 1.00 89.81 362 GLY A N 1
ATOM 2757 C CA . GLY A 1 362 ? -1.286 -18.459 -25.644 1.00 89.81 362 GLY A CA 1
ATOM 2758 C C . GLY A 1 362 ? -1.565 -16.951 -25.671 1.00 89.81 362 GLY A C 1
ATOM 2759 O O . GLY A 1 362 ? -0.714 -16.205 -26.167 1.00 89.81 362 GLY A O 1
ATOM 2760 N N . ASN A 1 363 ? -2.685 -16.464 -25.127 1.00 93.19 363 ASN A N 1
ATOM 2761 C CA . ASN A 1 363 ? -2.977 -15.027 -25.059 1.00 93.19 363 ASN A CA 1
ATOM 2762 C C . ASN A 1 363 ? -2.199 -14.365 -23.920 1.00 93.19 363 ASN A C 1
ATOM 2764 O O . ASN A 1 363 ? -1.962 -14.986 -22.889 1.00 93.19 363 ASN A O 1
ATOM 2768 N N . SER A 1 364 ? -1.826 -13.091 -24.072 1.00 94.06 364 SER A N 1
ATOM 2769 C CA . SER A 1 364 ? -1.182 -12.346 -22.982 1.00 94.06 364 SER A CA 1
ATOM 2770 C C . SER A 1 364 ? -2.165 -12.110 -21.831 1.00 94.06 364 SER A C 1
ATOM 2772 O O . SER A 1 364 ? -3.275 -11.630 -22.047 1.00 94.06 364 SER A O 1
ATOM 2774 N N . ARG A 1 365 ? -1.726 -12.392 -20.602 1.00 96.19 365 ARG A N 1
ATOM 2775 C CA . ARG A 1 365 ? -2.430 -12.049 -19.356 1.00 96.19 365 ARG A CA 1
ATOM 2776 C C . ARG A 1 365 ? -2.121 -10.638 -18.874 1.00 96.19 365 ARG A C 1
ATOM 2778 O O . ARG A 1 365 ? -2.657 -10.224 -17.851 1.00 96.19 365 ARG A O 1
ATOM 2785 N N . ILE A 1 366 ? -1.278 -9.888 -19.585 1.00 97.19 366 ILE A N 1
ATOM 2786 C CA . ILE A 1 366 ? -1.101 -8.459 -19.324 1.00 97.19 366 ILE A CA 1
ATOM 2787 C C . ILE A 1 366 ? -2.294 -7.740 -19.944 1.00 97.19 366 ILE A C 1
ATOM 2789 O O . ILE A 1 366 ? -2.347 -7.485 -21.148 1.00 97.19 366 ILE A O 1
ATOM 2793 N N . THR A 1 367 ? -3.300 -7.465 -19.125 1.00 95.88 367 THR A N 1
ATOM 2794 C CA . THR A 1 367 ? -4.593 -6.940 -19.581 1.00 95.88 367 THR A CA 1
ATOM 2795 C C . THR A 1 367 ? -4.596 -5.426 -19.720 1.00 95.88 367 THR A C 1
ATOM 2797 O O . THR A 1 367 ? -5.419 -4.888 -20.452 1.00 95.88 367 THR A O 1
ATOM 2800 N N . LEU A 1 368 ? -3.693 -4.738 -19.019 1.00 97.00 368 LEU A N 1
ATOM 2801 C CA . LEU A 1 368 ? -3.567 -3.287 -19.067 1.00 97.00 368 LEU A CA 1
ATOM 2802 C C . LEU A 1 368 ? -2.109 -2.876 -18.858 1.00 97.00 368 LEU A C 1
ATOM 2804 O O . LEU A 1 368 ? -1.376 -3.514 -18.100 1.00 97.00 368 LEU A O 1
ATOM 2808 N N . GLU A 1 369 ? -1.712 -1.809 -19.540 1.00 97.94 369 GLU A N 1
ATOM 2809 C CA . GLU A 1 369 ? -0.390 -1.204 -19.431 1.00 97.94 369 GLU A CA 1
ATOM 2810 C C . GLU A 1 369 ? -0.515 0.292 -19.160 1.00 97.94 369 GLU A C 1
ATOM 2812 O O . GLU A 1 369 ? -1.467 0.941 -19.601 1.00 97.94 369 GLU A O 1
ATOM 2817 N N . ALA A 1 370 ? 0.433 0.832 -18.405 1.00 97.88 370 ALA A N 1
ATOM 2818 C CA . ALA A 1 370 ? 0.546 2.260 -18.168 1.00 97.88 370 ALA A CA 1
ATOM 2819 C C . ALA A 1 370 ? 2.015 2.658 -18.015 1.00 97.88 370 ALA A C 1
ATOM 2821 O O . ALA A 1 370 ? 2.862 1.832 -17.668 1.00 97.88 370 ALA A O 1
ATOM 2822 N N . CYS A 1 371 ? 2.311 3.925 -18.274 1.00 98.38 371 CYS A N 1
ATOM 2823 C CA . CYS A 1 371 ? 3.639 4.483 -18.096 1.00 98.38 371 CYS A CA 1
ATOM 2824 C C . CYS A 1 371 ? 3.531 5.892 -17.539 1.00 98.38 371 CYS A C 1
ATOM 2826 O O . CYS A 1 371 ? 2.868 6.735 -18.147 1.00 98.38 371 CYS A O 1
ATOM 2828 N N . TYR A 1 372 ? 4.189 6.109 -16.408 1.00 97.12 372 TYR A N 1
ATOM 2829 C CA . TYR A 1 372 ? 4.308 7.401 -15.749 1.00 97.12 372 TYR A CA 1
ATOM 2830 C C . TYR A 1 372 ? 5.791 7.701 -15.580 1.00 97.12 372 TYR A C 1
ATOM 2832 O O . TYR A 1 372 ? 6.540 6.827 -15.129 1.00 97.12 372 TYR A O 1
ATOM 2840 N N . GLY A 1 373 ? 6.232 8.884 -15.989 1.00 93.94 373 GLY A N 1
ATOM 2841 C CA . GLY A 1 373 ? 7.662 9.154 -16.058 1.00 93.94 373 GLY A CA 1
ATOM 2842 C C . GLY A 1 373 ? 8.019 10.630 -16.134 1.00 93.94 373 GLY A C 1
ATOM 2843 O O . GLY A 1 373 ? 7.608 11.347 -17.047 1.00 93.94 373 GLY A O 1
ATOM 2844 N N . SER A 1 374 ? 8.911 11.037 -15.239 1.00 93.31 374 SER A N 1
ATOM 2845 C CA . SER A 1 374 ? 9.465 12.385 -15.151 1.00 93.31 374 SER A CA 1
ATOM 2846 C C . SER A 1 374 ? 10.860 12.473 -15.789 1.00 93.31 374 SER A C 1
ATOM 2848 O O . SER A 1 374 ? 11.697 11.585 -15.617 1.00 93.31 374 SER A O 1
ATOM 2850 N N . SER A 1 375 ? 11.154 13.570 -16.492 1.00 91.25 375 SER A N 1
ATOM 2851 C CA . SER A 1 375 ? 12.501 13.868 -17.012 1.00 91.25 375 SER A CA 1
ATOM 2852 C C . SER A 1 375 ? 13.086 15.066 -16.274 1.00 91.25 375 SER A C 1
ATOM 2854 O O . SER A 1 375 ? 12.515 16.157 -16.330 1.00 91.25 375 SER A O 1
ATOM 2856 N N . ALA A 1 376 ? 14.216 14.879 -15.593 1.00 88.56 376 ALA A N 1
ATOM 2857 C CA . ALA A 1 376 ? 14.830 15.908 -14.758 1.00 88.56 376 ALA A CA 1
ATOM 2858 C C . ALA A 1 376 ? 16.343 15.703 -14.584 1.00 88.56 376 ALA A C 1
ATOM 2860 O O . ALA A 1 376 ? 16.841 14.577 -14.516 1.00 88.56 376 ALA A O 1
ATOM 2861 N N . GLN A 1 377 ? 17.070 16.814 -14.445 1.00 88.00 377 GLN A N 1
ATOM 2862 C CA . GLN A 1 377 ? 18.477 16.818 -14.046 1.00 88.00 377 GLN A CA 1
ATOM 2863 C C . GLN A 1 377 ? 18.574 16.815 -12.514 1.00 88.00 377 GLN A C 1
ATOM 2865 O O . GLN A 1 377 ? 18.180 17.785 -11.869 1.00 88.00 377 GLN A O 1
ATOM 2870 N N . ILE A 1 378 ? 19.138 15.752 -11.936 1.00 85.12 378 ILE A N 1
ATOM 2871 C CA . ILE A 1 378 ? 19.297 15.578 -10.486 1.00 85.12 378 ILE A CA 1
ATOM 2872 C C . ILE A 1 378 ? 20.781 15.397 -10.165 1.00 85.12 378 ILE A C 1
ATOM 2874 O O . ILE A 1 378 ? 21.393 14.373 -10.483 1.00 85.12 378 ILE A O 1
ATOM 2878 N N . GLY A 1 379 ? 21.384 16.418 -9.552 1.00 85.94 379 GLY A N 1
ATOM 2879 C CA . GLY A 1 379 ? 22.836 16.487 -9.397 1.00 85.94 379 GLY A CA 1
ATOM 2880 C C . GLY A 1 379 ? 23.530 16.370 -10.760 1.00 85.94 379 GLY A C 1
ATOM 2881 O O . GLY A 1 379 ? 23.221 17.112 -11.691 1.00 85.94 379 GLY A O 1
ATOM 2882 N N . SER A 1 380 ? 24.443 15.409 -10.902 1.00 88.00 380 SER A N 1
ATOM 2883 C CA . SER A 1 380 ? 25.135 15.120 -12.167 1.00 88.00 380 SER A CA 1
ATOM 2884 C C . SER A 1 380 ? 24.403 14.133 -13.087 1.00 88.00 380 SER A C 1
ATOM 2886 O O . SER A 1 380 ? 24.909 13.839 -14.168 1.00 88.00 380 SER A O 1
ATOM 2888 N N . THR A 1 381 ? 23.241 13.607 -12.685 1.00 91.50 381 THR A N 1
ATOM 2889 C CA . THR A 1 381 ? 22.509 12.575 -13.441 1.00 91.50 381 THR A CA 1
ATOM 2890 C C . THR A 1 381 ? 21.326 13.186 -14.186 1.00 91.50 381 THR A C 1
ATOM 2892 O O . THR A 1 381 ? 20.501 13.869 -13.579 1.00 91.50 381 THR A O 1
ATOM 2895 N N . LEU A 1 382 ? 21.228 12.915 -15.489 1.00 94.06 382 LEU A N 1
ATOM 2896 C CA . LEU A 1 382 ? 20.077 13.288 -16.308 1.00 94.06 382 LEU A CA 1
ATOM 2897 C C . LEU A 1 382 ? 19.129 12.090 -16.397 1.00 94.06 382 LEU A C 1
ATOM 2899 O O . LEU A 1 382 ? 19.417 11.136 -17.120 1.00 94.06 382 LEU A O 1
ATOM 2903 N N . TYR A 1 383 ? 18.017 12.137 -15.666 1.00 94.81 383 TYR A N 1
ATOM 2904 C CA . TYR A 1 383 ? 16.960 11.134 -15.778 1.00 94.81 383 TYR A CA 1
ATOM 2905 C C . TYR A 1 383 ? 15.988 11.515 -16.891 1.00 94.81 383 TYR A C 1
ATOM 2907 O O . TYR A 1 383 ? 15.576 12.672 -17.000 1.00 94.81 383 TYR A O 1
ATOM 2915 N N . GLU A 1 384 ? 15.589 10.528 -17.686 1.00 94.56 384 GLU A N 1
ATOM 2916 C CA . GLU A 1 384 ? 14.639 10.689 -18.780 1.00 94.56 384 GLU A CA 1
ATOM 2917 C C . GLU A 1 384 ? 13.541 9.620 -18.706 1.00 94.56 384 GLU A C 1
ATOM 2919 O O . GLU A 1 384 ? 13.821 8.427 -18.530 1.00 94.56 384 GLU A O 1
ATOM 2924 N N . SER A 1 385 ? 12.290 10.056 -18.861 1.00 94.12 385 SER A N 1
ATOM 2925 C CA . SER A 1 385 ? 11.143 9.174 -19.073 1.00 94.12 385 SER A CA 1
ATOM 2926 C C . SER A 1 385 ? 11.279 8.415 -20.393 1.00 94.12 385 SER A C 1
ATOM 2928 O O . SER A 1 385 ? 11.742 8.951 -21.402 1.00 94.12 385 SER A O 1
ATOM 2930 N N . ARG A 1 386 ? 10.848 7.152 -20.402 1.00 94.44 386 ARG A N 1
ATOM 2931 C CA . ARG A 1 386 ? 10.775 6.316 -21.612 1.00 94.44 386 ARG A CA 1
ATOM 2932 C C . ARG A 1 386 ? 9.338 5.996 -22.018 1.00 94.44 386 ARG A C 1
ATOM 2934 O O . ARG A 1 386 ? 9.118 5.106 -22.834 1.00 94.44 386 ARG A O 1
ATOM 2941 N N . CYS A 1 387 ? 8.374 6.759 -21.505 1.00 96.94 387 CYS A N 1
ATOM 2942 C CA . CYS A 1 387 ? 6.971 6.585 -21.842 1.00 96.94 387 CYS A CA 1
ATOM 2943 C C . CYS A 1 387 ? 6.684 6.924 -23.314 1.00 96.94 387 CYS A C 1
ATOM 2945 O O . CYS A 1 387 ? 6.939 8.049 -23.753 1.00 96.94 387 CYS A O 1
ATOM 2947 N N . PRO A 1 388 ? 6.140 5.984 -24.109 1.00 96.88 388 PRO A N 1
ATOM 2948 C CA . PRO A 1 388 ? 5.772 6.261 -25.491 1.00 96.88 388 PRO A CA 1
ATOM 2949 C C . PRO A 1 388 ? 4.522 7.141 -25.569 1.00 96.88 388 PRO A C 1
ATOM 2951 O O . PRO A 1 388 ? 3.652 7.093 -24.700 1.00 96.88 388 PRO A O 1
ATOM 2954 N N . SER A 1 389 ? 4.407 7.930 -26.641 1.00 95.19 389 SER A N 1
ATOM 2955 C CA . SER A 1 389 ? 3.259 8.829 -26.857 1.00 95.19 389 SER A CA 1
ATOM 2956 C C . SER A 1 389 ? 2.967 9.729 -25.648 1.00 95.19 389 SER A C 1
ATOM 2958 O O . SER A 1 389 ? 1.805 9.980 -25.327 1.00 95.19 389 SER A O 1
ATOM 2960 N N . ALA A 1 390 ? 4.027 10.177 -24.968 1.00 92.19 390 ALA A N 1
ATOM 2961 C CA . ALA A 1 390 ? 3.923 10.951 -23.745 1.00 92.19 390 ALA A CA 1
ATOM 2962 C C . ALA A 1 390 ? 3.141 12.254 -23.962 1.00 92.19 390 ALA A C 1
ATOM 2964 O O . ALA A 1 390 ? 3.398 13.012 -24.903 1.00 92.19 390 ALA A O 1
ATOM 2965 N N . GLY A 1 391 ? 2.188 12.515 -23.069 1.00 87.62 391 GLY A N 1
ATOM 2966 C CA . GLY A 1 391 ? 1.498 13.796 -22.988 1.00 87.62 391 GLY A CA 1
ATOM 2967 C C . GLY A 1 391 ? 2.383 14.897 -22.385 1.00 87.62 391 GLY A C 1
ATOM 2968 O O . GLY A 1 391 ? 3.547 14.664 -22.057 1.00 87.62 391 GLY A O 1
ATOM 2969 N N . PRO A 1 392 ? 1.828 16.101 -22.157 1.00 81.88 392 PRO A N 1
ATOM 2970 C CA . PRO A 1 392 ? 2.569 17.233 -21.589 1.00 81.88 392 PRO A CA 1
ATOM 2971 C C . PRO A 1 392 ? 3.228 16.966 -20.225 1.00 81.88 392 PRO A C 1
ATOM 2973 O O . PRO A 1 392 ? 4.187 17.648 -19.873 1.00 81.88 392 PRO A O 1
ATOM 2976 N N . ASN A 1 393 ? 2.729 15.979 -19.474 1.00 80.50 393 ASN A N 1
ATOM 2977 C CA . ASN A 1 393 ? 3.254 15.593 -18.162 1.00 80.50 393 ASN A CA 1
ATOM 2978 C C . ASN A 1 393 ? 4.346 14.508 -18.229 1.00 80.50 393 ASN A C 1
ATOM 2980 O O . ASN A 1 393 ? 4.923 14.191 -17.202 1.00 80.50 393 ASN A O 1
ATOM 2984 N N . GLY A 1 394 ? 4.652 13.960 -19.412 1.00 88.00 394 GLY A N 1
ATOM 2985 C CA . GLY A 1 394 ? 5.627 12.870 -19.564 1.00 88.00 394 GLY A CA 1
ATOM 2986 C C . GLY A 1 394 ? 5.033 11.456 -19.519 1.00 88.00 394 GLY A C 1
ATOM 2987 O O . GLY A 1 394 ? 5.759 10.494 -19.757 1.00 88.00 394 GLY A O 1
ATOM 2988 N N . ASP A 1 395 ? 3.719 11.336 -19.304 1.00 94.25 395 ASP A N 1
ATOM 2989 C CA . ASP A 1 395 ? 3.012 10.060 -19.138 1.00 94.25 395 ASP A CA 1
ATOM 2990 C C . ASP A 1 395 ? 2.373 9.558 -20.439 1.00 94.25 395 ASP A C 1
ATOM 2992 O O . ASP A 1 395 ? 1.851 10.346 -21.238 1.00 94.25 395 ASP A O 1
ATOM 2996 N N . SER A 1 396 ? 2.329 8.239 -20.626 1.00 96.81 396 SER A N 1
ATOM 2997 C CA . SER A 1 396 ? 1.552 7.615 -21.705 1.00 96.81 396 SER A CA 1
ATOM 2998 C C . SER A 1 396 ? 0.047 7.623 -21.397 1.00 96.81 396 SER A C 1
ATOM 3000 O O . SER A 1 396 ? -0.349 7.532 -20.232 1.00 96.81 396 SER A O 1
ATOM 3002 N N . PRO A 1 397 ? -0.826 7.617 -22.421 1.00 93.56 397 PRO A N 1
ATOM 3003 C CA . PRO A 1 397 ? -2.239 7.304 -22.233 1.00 93.56 397 PRO A CA 1
ATOM 3004 C C . PRO A 1 397 ? -2.433 5.961 -21.511 1.00 93.56 397 PRO A C 1
ATOM 3006 O O . PRO A 1 397 ? -1.819 4.956 -21.872 1.00 93.56 397 PRO A O 1
ATOM 3009 N N . LEU A 1 398 ? -3.316 5.932 -20.507 1.00 92.94 398 LEU A N 1
ATOM 3010 C CA . LEU A 1 398 ? -3.657 4.712 -19.771 1.00 92.94 398 LEU A CA 1
ATOM 3011 C C . LEU A 1 398 ? -4.193 3.633 -20.727 1.00 92.94 398 LEU A C 1
ATOM 3013 O O . LEU A 1 398 ? -5.122 3.889 -21.492 1.00 92.94 398 LEU A O 1
ATOM 3017 N N . GLY A 1 399 ? -3.644 2.420 -20.655 1.00 94.12 399 GLY A N 1
ATOM 3018 C CA . GLY A 1 399 ? -4.041 1.294 -21.503 1.00 94.12 399 GLY A CA 1
ATOM 3019 C C . GLY A 1 399 ? -3.352 1.247 -22.868 1.00 94.12 399 GLY A C 1
ATOM 3020 O O . GLY A 1 399 ? -3.672 0.361 -23.663 1.00 94.12 399 GLY A O 1
ATOM 3021 N N . LEU A 1 400 ? -2.412 2.155 -23.156 1.00 97.00 400 LEU A N 1
ATOM 3022 C CA . LEU A 1 400 ? -1.603 2.088 -24.370 1.00 97.00 400 LEU A CA 1
ATOM 3023 C C . LEU A 1 400 ? -0.763 0.799 -24.370 1.00 97.00 400 LEU A C 1
ATOM 3025 O O . LEU A 1 400 ? 0.155 0.636 -23.573 1.00 97.00 400 LEU A O 1
ATOM 3029 N N . VAL A 1 401 ? -1.072 -0.123 -25.283 1.00 96.31 401 VAL A N 1
ATOM 3030 C CA . VAL A 1 401 ? -0.343 -1.394 -25.411 1.00 96.31 401 VAL A CA 1
ATOM 3031 C C . VAL A 1 401 ? 1.140 -1.129 -25.680 1.00 96.31 401 VAL A C 1
ATOM 3033 O O . VAL A 1 401 ? 1.488 -0.343 -26.560 1.00 96.31 401 VAL A O 1
ATOM 3036 N N . GLY A 1 402 ? 2.009 -1.799 -24.928 1.00 95.50 402 GLY A N 1
ATOM 3037 C CA . GLY A 1 402 ? 3.457 -1.621 -24.965 1.00 95.50 402 GLY A CA 1
ATOM 3038 C C . GLY A 1 402 ? 3.972 -0.408 -24.187 1.00 95.50 402 GLY A C 1
ATOM 3039 O O . GLY A 1 402 ? 5.184 -0.201 -24.158 1.00 95.50 402 GLY A O 1
ATOM 3040 N N . SER A 1 403 ? 3.112 0.393 -23.539 1.00 97.56 403 SER A N 1
ATOM 3041 C CA . SER A 1 403 ? 3.583 1.553 -22.771 1.00 97.56 403 SER A CA 1
ATOM 3042 C C . SER A 1 403 ? 4.435 1.160 -21.573 1.00 97.56 403 SER A C 1
ATOM 3044 O O . SER A 1 403 ? 5.302 1.923 -21.172 1.00 97.56 403 SER A O 1
ATOM 3046 N N . ALA A 1 404 ? 4.204 -0.024 -21.005 1.00 97.44 404 ALA A N 1
ATOM 3047 C CA . ALA A 1 404 ? 4.945 -0.515 -19.851 1.00 97.44 404 ALA A CA 1
ATOM 3048 C C . ALA A 1 404 ? 6.173 -1.354 -20.246 1.00 97.44 404 ALA A C 1
ATOM 3050 O O . ALA A 1 404 ? 6.658 -2.133 -19.427 1.00 97.44 404 ALA A O 1
ATOM 3051 N N . ALA A 1 405 ? 6.660 -1.249 -21.487 1.00 95.75 405 ALA A N 1
ATOM 3052 C CA . ALA A 1 405 ? 7.809 -2.020 -21.946 1.00 95.75 405 ALA A CA 1
ATOM 3053 C C . ALA A 1 405 ? 9.079 -1.699 -21.125 1.00 95.75 405 ALA A C 1
ATOM 3055 O O . ALA A 1 405 ? 9.313 -0.543 -20.771 1.00 95.75 405 ALA A O 1
ATOM 3056 N N . PRO A 1 406 ? 9.922 -2.703 -20.824 1.00 95.00 406 PRO A N 1
ATOM 3057 C CA . PRO A 1 406 ? 11.165 -2.490 -20.102 1.00 95.00 406 PRO A CA 1
ATOM 3058 C C . PRO A 1 406 ? 12.211 -1.839 -21.010 1.00 95.00 406 PRO A C 1
ATOM 3060 O O . PRO A 1 406 ? 12.251 -2.064 -22.222 1.00 95.00 406 PRO A O 1
ATOM 3063 N N . VAL A 1 407 ? 13.125 -1.085 -20.405 1.00 94.19 407 VAL A N 1
ATOM 3064 C CA . VAL A 1 407 ? 14.252 -0.476 -21.118 1.00 94.19 407 VAL A CA 1
ATOM 3065 C C . VAL A 1 407 ? 15.442 -1.425 -21.076 1.00 94.19 407 VAL A C 1
ATOM 3067 O O . VAL A 1 407 ? 16.128 -1.552 -20.062 1.00 94.19 407 VAL A O 1
ATOM 3070 N N . LEU A 1 408 ? 15.716 -2.099 -22.192 1.00 91.06 408 LEU A N 1
ATOM 3071 C CA . LEU A 1 408 ? 16.840 -3.030 -22.279 1.00 91.06 408 LEU A CA 1
ATOM 3072 C C . LEU A 1 408 ? 18.182 -2.309 -22.094 1.00 91.06 408 LEU A C 1
ATOM 3074 O O . LEU A 1 408 ? 18.423 -1.245 -22.664 1.00 91.06 408 LEU A O 1
ATOM 3078 N N . ASN A 1 409 ? 19.081 -2.921 -21.319 1.00 90.50 409 ASN A N 1
ATOM 3079 C CA . ASN A 1 409 ? 20.411 -2.391 -21.003 1.00 90.50 409 ASN A CA 1
ATOM 3080 C C . ASN A 1 409 ? 20.403 -0.956 -20.431 1.00 90.50 409 ASN A C 1
ATOM 3082 O O . ASN A 1 409 ? 21.363 -0.208 -20.611 1.00 90.50 409 ASN A O 1
ATOM 3086 N N . CYS A 1 410 ? 19.334 -0.564 -19.748 1.00 92.62 410 CYS A N 1
ATOM 3087 C CA . CYS A 1 410 ? 19.152 0.739 -19.116 1.00 92.62 410 CYS A CA 1
ATOM 3088 C C . CYS A 1 410 ? 20.308 1.244 -18.227 1.00 92.62 410 CYS A C 1
ATOM 3090 O O . CYS A 1 410 ? 20.436 2.451 -18.050 1.00 92.62 410 CYS A O 1
ATOM 3092 N N . SER A 1 411 ? 21.149 0.358 -17.681 1.00 93.81 411 SER A N 1
ATOM 3093 C CA . SER A 1 411 ? 22.261 0.711 -16.800 1.00 93.81 411 SER A CA 1
ATOM 3094 C C . SER A 1 411 ? 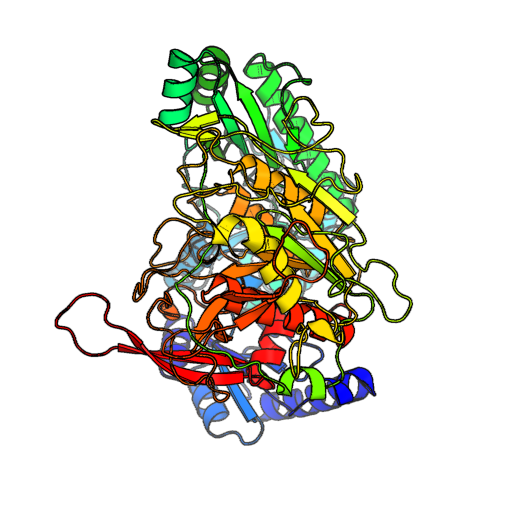23.454 -0.227 -16.985 1.00 93.81 411 SER A C 1
ATOM 3096 O O . SER A 1 411 ? 23.286 -1.434 -17.153 1.00 93.81 411 SER A O 1
ATOM 3098 N N . THR A 1 412 ? 24.663 0.328 -16.938 1.00 93.56 412 THR A N 1
ATOM 3099 C CA . THR A 1 412 ? 25.931 -0.405 -16.913 1.00 93.56 412 THR A CA 1
ATOM 3100 C C . THR A 1 412 ? 26.433 -0.649 -15.492 1.00 93.56 412 THR A C 1
ATOM 3102 O O . THR A 1 412 ? 27.182 -1.597 -15.294 1.00 93.56 412 THR A O 1
ATOM 3105 N N . GLU A 1 413 ? 26.058 0.184 -14.510 1.00 91.94 413 GLU A N 1
ATOM 3106 C CA . GLU A 1 413 ? 26.412 -0.056 -13.095 1.00 91.94 413 GLU A CA 1
ATOM 3107 C C . GLU A 1 413 ? 25.401 -0.994 -12.410 1.00 91.94 413 GLU A C 1
ATOM 3109 O O . GLU A 1 413 ? 25.765 -1.663 -11.448 1.00 91.94 413 GLU A O 1
ATOM 3114 N N . ALA A 1 414 ? 24.166 -1.097 -12.922 1.00 89.81 414 ALA A N 1
ATOM 3115 C CA . ALA A 1 414 ? 23.146 -2.020 -12.414 1.00 89.81 414 ALA A CA 1
ATOM 3116 C C . ALA A 1 414 ? 22.334 -2.705 -13.535 1.00 89.81 414 ALA A C 1
ATOM 3118 O O . ALA A 1 414 ? 21.147 -2.413 -13.706 1.00 89.81 414 ALA A O 1
ATOM 3119 N N . PRO A 1 415 ? 22.940 -3.627 -14.308 1.00 88.56 415 PRO A N 1
ATOM 3120 C CA . PRO A 1 415 ? 22.274 -4.287 -15.436 1.00 88.56 415 PRO A CA 1
ATOM 3121 C C . PRO A 1 415 ? 20.976 -5.017 -15.056 1.00 88.56 415 PRO A C 1
ATOM 3123 O O . PRO A 1 415 ? 19.988 -4.942 -15.789 1.00 88.56 415 PRO A O 1
ATOM 3126 N N . ASP A 1 416 ? 20.941 -5.652 -13.880 1.00 87.06 416 ASP A N 1
ATOM 3127 C CA . ASP A 1 416 ? 19.780 -6.416 -13.397 1.00 87.06 416 ASP A CA 1
ATOM 3128 C C . ASP A 1 416 ? 18.540 -5.535 -13.161 1.00 87.06 416 ASP A C 1
ATOM 3130 O O . ASP A 1 416 ? 17.404 -6.002 -13.278 1.00 87.06 416 ASP A O 1
ATOM 3134 N N . ALA A 1 417 ? 18.730 -4.234 -12.899 1.00 90.50 417 ALA A N 1
ATOM 3135 C CA . ALA A 1 417 ? 17.634 -3.281 -12.718 1.00 90.50 417 ALA A CA 1
ATOM 3136 C C . ALA A 1 417 ? 16.763 -3.142 -13.983 1.00 90.50 417 ALA A C 1
ATOM 3138 O O . ALA A 1 417 ? 15.576 -2.822 -13.902 1.00 90.50 417 ALA A O 1
ATOM 3139 N N . CYS A 1 418 ? 17.330 -3.422 -15.156 1.00 90.69 418 CYS A N 1
ATOM 3140 C CA . CYS A 1 418 ? 16.656 -3.259 -16.444 1.00 90.69 418 CYS A CA 1
ATOM 3141 C C . CYS A 1 418 ? 15.614 -4.343 -16.724 1.00 90.69 418 CYS A C 1
ATOM 3143 O O . CYS A 1 418 ? 14.643 -4.099 -17.435 1.00 90.69 418 CYS A O 1
ATOM 3145 N N . SER A 1 419 ? 15.795 -5.522 -16.129 1.00 92.75 419 SER A N 1
ATOM 3146 C CA . SER A 1 419 ? 14.864 -6.651 -16.230 1.00 92.75 419 SER A CA 1
ATOM 3147 C C . SER A 1 419 ? 14.019 -6.835 -14.970 1.00 92.75 419 SER A C 1
ATOM 3149 O O . SER A 1 419 ? 13.195 -7.750 -14.907 1.00 92.75 419 SER A O 1
ATOM 3151 N N . HIS A 1 420 ? 14.202 -5.958 -13.980 1.00 96.12 420 HIS A N 1
ATOM 3152 C CA . HIS A 1 420 ? 13.629 -6.072 -12.647 1.00 96.12 420 HIS A CA 1
ATOM 3153 C C . HIS A 1 420 ? 12.103 -6.226 -12.649 1.00 96.12 420 HIS A C 1
ATOM 3155 O O . HIS A 1 420 ? 11.597 -7.212 -12.112 1.00 96.12 420 HIS A O 1
ATOM 3161 N N . GLY A 1 421 ? 11.363 -5.337 -13.321 1.00 97.25 421 GLY A N 1
ATOM 3162 C CA . GLY A 1 421 ? 9.899 -5.410 -13.358 1.00 97.25 421 GLY A CA 1
ATOM 3163 C C . GLY A 1 421 ? 9.363 -6.681 -14.019 1.00 97.25 421 GLY A C 1
ATOM 3164 O O . GLY A 1 421 ? 8.378 -7.264 -13.556 1.00 97.25 421 GLY A O 1
ATOM 3165 N N . THR A 1 422 ? 10.054 -7.184 -15.045 1.00 97.56 422 THR A N 1
ATOM 3166 C CA . THR A 1 422 ? 9.729 -8.470 -15.685 1.00 97.56 422 THR A CA 1
ATOM 3167 C C . THR A 1 422 ? 9.965 -9.640 -14.723 1.00 97.56 422 THR A C 1
ATOM 3169 O O . THR A 1 422 ? 9.143 -10.555 -14.650 1.00 97.56 422 THR A O 1
ATOM 3172 N N . HIS A 1 423 ? 11.027 -9.589 -13.918 1.00 96.56 423 HIS A N 1
ATOM 3173 C CA . HIS A 1 423 ? 11.339 -10.610 -12.910 1.00 96.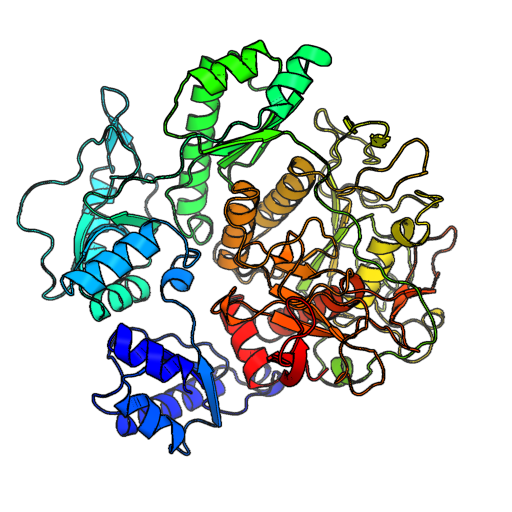56 423 HIS A CA 1
ATOM 3174 C C . HIS A 1 423 ? 10.330 -10.643 -11.772 1.00 96.56 423 HIS A C 1
ATOM 3176 O O . HIS A 1 423 ? 9.747 -11.697 -11.490 1.00 96.56 423 HIS A O 1
ATOM 3182 N N . VAL A 1 424 ? 10.031 -9.475 -11.207 1.00 97.75 424 VAL A N 1
ATOM 3183 C CA . VAL A 1 424 ? 9.018 -9.280 -10.162 1.00 97.75 424 VAL A CA 1
ATOM 3184 C C . VAL A 1 424 ? 7.644 -9.770 -10.624 1.00 97.75 424 VAL A C 1
ATOM 3186 O O . VAL A 1 424 ? 6.964 -10.494 -9.891 1.00 97.75 424 VAL A O 1
ATOM 3189 N N . THR A 1 425 ? 7.252 -9.448 -11.859 1.00 97.81 425 THR A N 1
ATOM 3190 C CA . THR A 1 425 ? 5.973 -9.893 -12.436 1.00 97.81 425 THR A CA 1
ATOM 3191 C C . THR A 1 425 ? 5.900 -11.414 -12.559 1.00 97.81 425 THR A C 1
ATOM 3193 O O . THR A 1 425 ? 4.867 -12.011 -12.244 1.00 97.81 425 THR A O 1
ATOM 3196 N N . GLY A 1 426 ? 6.994 -12.064 -12.966 1.00 95.38 426 GLY A N 1
ATOM 3197 C CA . GLY A 1 426 ? 7.064 -13.523 -13.051 1.00 95.38 426 GLY A CA 1
ATOM 3198 C C . GLY A 1 426 ? 6.890 -14.214 -11.700 1.00 95.38 426 GLY A C 1
ATOM 3199 O O . GLY A 1 426 ? 6.148 -15.191 -11.619 1.00 95.38 426 GLY A O 1
ATOM 3200 N N . ILE A 1 427 ? 7.463 -13.663 -10.625 1.00 94.12 427 ILE A N 1
ATOM 3201 C CA . ILE A 1 427 ? 7.287 -14.201 -9.267 1.00 94.12 427 ILE A CA 1
ATOM 3202 C C . ILE A 1 427 ? 5.834 -14.053 -8.814 1.00 94.12 427 ILE A C 1
ATOM 3204 O O . ILE A 1 427 ? 5.249 -14.979 -8.250 1.00 94.12 427 ILE A O 1
ATOM 3208 N N . ALA A 1 428 ? 5.234 -12.891 -9.069 1.00 93.75 428 ALA A N 1
ATOM 3209 C CA . ALA A 1 428 ? 3.870 -12.633 -8.638 1.00 93.75 428 ALA A CA 1
ATOM 3210 C C . ALA A 1 428 ? 2.867 -13.517 -9.387 1.00 93.75 428 ALA A C 1
ATOM 3212 O O . ALA A 1 428 ? 1.998 -14.119 -8.758 1.00 93.75 428 ALA A O 1
ATOM 3213 N N . ALA A 1 429 ? 2.985 -13.608 -10.715 1.00 93.69 429 ALA A N 1
ATOM 3214 C CA . ALA A 1 429 ? 1.901 -14.101 -11.560 1.00 93.69 429 ALA A CA 1
ATOM 3215 C C . ALA A 1 429 ? 2.337 -14.935 -12.770 1.00 93.69 429 ALA A C 1
ATOM 3217 O O . ALA A 1 429 ? 1.474 -15.316 -13.555 1.00 93.69 429 ALA A O 1
ATOM 3218 N N . GLY A 1 430 ? 3.624 -15.217 -12.982 1.00 92.44 430 GLY A N 1
ATOM 3219 C CA . GLY A 1 430 ?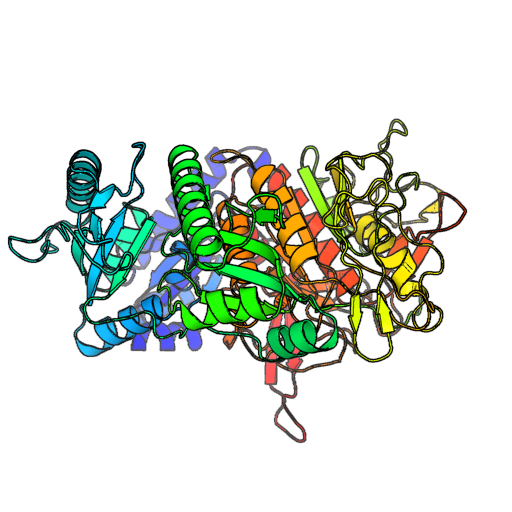 4.084 -16.018 -14.122 1.00 92.44 430 GLY A CA 1
ATOM 3220 C C . GLY A 1 430 ? 3.429 -17.400 -14.155 1.00 92.44 430 GLY A C 1
ATOM 3221 O O . GLY A 1 430 ? 3.164 -17.973 -13.108 1.00 92.44 430 GLY A O 1
ATOM 3222 N N . ARG A 1 431 ? 3.110 -17.940 -15.329 1.00 90.06 431 ARG A N 1
ATOM 3223 C CA . ARG A 1 431 ? 2.486 -19.259 -15.510 1.00 90.06 431 ARG A CA 1
ATOM 3224 C C . ARG A 1 431 ? 3.507 -20.197 -16.129 1.00 90.06 431 ARG A C 1
ATOM 3226 O O . ARG A 1 431 ? 4.053 -19.872 -17.175 1.00 90.06 431 ARG A O 1
ATOM 3233 N N . ASN A 1 432 ? 3.737 -21.335 -15.481 1.00 85.81 432 ASN A N 1
ATOM 3234 C CA . ASN A 1 432 ? 4.711 -22.340 -15.879 1.00 85.81 432 ASN A CA 1
ATOM 3235 C C . ASN A 1 432 ? 4.556 -22.683 -17.361 1.00 85.81 432 ASN A C 1
ATOM 3237 O O . ASN A 1 432 ? 3.449 -22.920 -17.852 1.00 85.81 432 ASN A O 1
ATOM 3241 N N . GLU A 1 433 ? 5.690 -22.695 -18.041 1.00 86.88 433 GLU A N 1
ATOM 3242 C CA . GLU A 1 433 ? 5.842 -23.059 -19.436 1.00 86.88 433 GLU A CA 1
ATOM 3243 C C . GLU A 1 433 ? 7.172 -23.828 -19.598 1.00 86.88 433 GLU A C 1
ATOM 3245 O O . GLU A 1 433 ? 8.028 -23.748 -18.710 1.00 86.88 433 GLU A O 1
ATOM 3250 N N . PRO A 1 434 ? 7.359 -24.610 -20.677 1.00 83.69 434 PRO A N 1
ATOM 3251 C CA . PRO A 1 434 ? 8.499 -25.520 -20.832 1.00 83.69 434 PRO A CA 1
ATOM 3252 C C . PRO A 1 434 ? 9.901 -24.928 -20.578 1.00 83.69 434 PRO A C 1
ATOM 3254 O O . PRO A 1 434 ? 10.760 -25.627 -20.037 1.00 83.69 434 PRO A O 1
ATOM 3257 N N . LEU A 1 435 ? 10.158 -23.669 -20.947 1.00 81.94 435 LEU A N 1
ATOM 3258 C CA . LEU A 1 435 ? 11.464 -23.006 -20.820 1.00 81.94 435 LEU A CA 1
ATOM 3259 C C . LEU A 1 435 ? 11.691 -22.374 -19.435 1.00 81.94 435 LEU A C 1
ATOM 3261 O O . LEU A 1 435 ? 12.840 -22.180 -19.019 1.00 81.94 435 LEU A O 1
ATOM 3265 N N . ALA A 1 436 ? 10.623 -22.171 -18.662 1.00 81.75 436 ALA A N 1
ATOM 3266 C CA . ALA A 1 436 ? 10.680 -21.703 -17.283 1.00 81.75 436 ALA A CA 1
ATOM 3267 C C . ALA A 1 436 ? 11.459 -22.671 -16.391 1.00 81.75 436 ALA A C 1
ATOM 3269 O O . ALA A 1 436 ? 12.000 -22.269 -15.364 1.00 81.75 436 ALA A O 1
ATOM 3270 N N . GLY A 1 437 ? 11.586 -23.937 -16.794 1.00 75.00 437 GLY A N 1
ATOM 3271 C CA . GLY A 1 437 ? 12.235 -25.011 -16.051 1.00 75.00 437 GLY A CA 1
ATOM 3272 C C . GLY A 1 437 ? 11.403 -25.522 -14.874 1.00 75.00 437 GLY A C 1
ATOM 3273 O O . GLY A 1 437 ? 10.410 -24.923 -14.456 1.00 75.00 437 GLY A O 1
ATOM 3274 N N . ALA A 1 438 ? 11.807 -26.681 -14.354 1.00 69.00 438 ALA A N 1
ATOM 3275 C CA . ALA A 1 438 ? 11.046 -27.401 -13.342 1.00 69.00 438 ALA A CA 1
ATOM 3276 C C . ALA A 1 438 ? 10.823 -26.547 -12.084 1.00 69.00 438 ALA A C 1
ATOM 3278 O O . ALA A 1 438 ? 11.769 -26.031 -11.492 1.00 69.00 438 ALA A O 1
ATOM 3279 N N . GLY A 1 439 ? 9.559 -26.411 -11.679 1.00 67.94 439 GLY A N 1
ATOM 3280 C CA . GLY A 1 439 ? 9.188 -25.664 -10.480 1.00 67.94 439 GLY A CA 1
ATOM 3281 C C . GLY A 1 439 ? 9.318 -24.141 -10.595 1.00 67.94 439 GLY A C 1
ATOM 3282 O O . GLY A 1 439 ? 9.386 -23.484 -9.568 1.00 67.94 439 GLY A O 1
ATOM 3283 N N . THR A 1 440 ? 9.358 -23.546 -11.790 1.00 80.31 440 THR A N 1
ATOM 3284 C CA . THR A 1 440 ? 9.274 -22.080 -11.941 1.00 80.31 440 THR A CA 1
ATOM 3285 C C . THR A 1 440 ? 7.853 -21.669 -12.302 1.00 80.31 440 THR A C 1
ATOM 3287 O O . THR A 1 440 ? 7.376 -21.901 -13.411 1.00 80.31 440 THR A O 1
ATOM 3290 N N . GLN A 1 441 ? 7.155 -21.075 -11.341 1.00 85.56 441 GLN A N 1
ATOM 3291 C CA . GLN A 1 441 ? 5.749 -20.703 -11.443 1.00 85.56 441 GLN A CA 1
ATOM 3292 C C . GLN A 1 441 ? 5.512 -19.531 -10.480 1.00 85.56 441 GLN A C 1
ATOM 3294 O O . GLN A 1 441 ? 6.018 -19.522 -9.363 1.00 85.56 441 GLN A O 1
ATOM 3299 N N . GLY A 1 442 ? 4.790 -18.503 -10.915 1.00 88.88 442 GLY A N 1
ATOM 3300 C CA . GLY A 1 442 ? 4.409 -17.399 -10.038 1.00 88.88 442 GLY A CA 1
ATOM 3301 C C . GLY A 1 442 ? 3.372 -17.841 -9.009 1.00 88.88 442 GLY A C 1
ATOM 3302 O O . GLY A 1 442 ? 2.736 -18.886 -9.173 1.00 88.88 442 GLY A O 1
ATOM 3303 N N . VAL A 1 443 ? 3.171 -17.051 -7.955 1.00 87.38 443 VAL A N 1
ATOM 3304 C CA . VAL A 1 443 ? 2.205 -17.373 -6.886 1.00 87.38 443 VAL A CA 1
ATOM 3305 C C . VAL A 1 443 ? 0.752 -17.329 -7.384 1.00 87.38 443 VAL A C 1
ATOM 3307 O O . VAL A 1 443 ? -0.070 -18.127 -6.945 1.00 87.38 443 VAL A O 1
ATOM 3310 N N . ALA A 1 444 ? 0.444 -16.464 -8.354 1.00 88.94 444 ALA A N 1
ATOM 3311 C CA . ALA A 1 444 ? -0.885 -16.279 -8.942 1.00 88.94 444 ALA A CA 1
ATOM 3312 C C . ALA A 1 444 ? -0.931 -16.607 -10.461 1.00 88.94 444 ALA A C 1
ATOM 3314 O O . ALA A 1 444 ? -1.096 -15.702 -11.285 1.00 88.94 444 ALA A O 1
ATOM 3315 N N . PRO A 1 445 ? -0.798 -17.891 -10.866 1.00 88.81 445 PRO A N 1
ATOM 3316 C CA . PRO A 1 445 ? -0.684 -18.323 -12.272 1.00 88.81 445 PRO A CA 1
ATOM 3317 C C . PRO A 1 445 ? -1.812 -17.901 -13.215 1.00 88.81 445 PRO A C 1
ATOM 3319 O O . PRO A 1 445 ? -1.626 -17.883 -14.431 1.00 88.81 445 PRO A O 1
ATOM 3322 N N . SER A 1 446 ? -3.009 -17.694 -12.671 1.00 90.69 446 SER A N 1
ATOM 3323 C CA . SER A 1 446 ? -4.234 -17.394 -13.420 1.00 90.69 446 SER A CA 1
ATOM 3324 C C . SER A 1 446 ? -4.690 -15.951 -13.218 1.00 90.69 446 SER A C 1
ATOM 3326 O O . SER A 1 446 ? -5.733 -15.574 -13.750 1.00 90.69 446 SER A O 1
ATOM 3328 N N . GLY A 1 447 ? -3.932 -15.154 -12.458 1.00 92.75 447 GLY A N 1
ATOM 3329 C CA . GLY A 1 447 ? -4.182 -13.731 -12.287 1.00 92.75 447 GLY A CA 1
ATOM 3330 C C . GLY A 1 447 ? -3.897 -12.952 -13.565 1.00 92.75 447 GLY A C 1
ATOM 3331 O O . GLY A 1 447 ? -2.979 -13.279 -14.326 1.00 92.75 447 GLY A O 1
ATOM 3332 N N . ASN A 1 448 ? -4.685 -11.905 -13.779 1.00 96.44 448 ASN A N 1
ATOM 3333 C CA . ASN A 1 448 ? -4.390 -10.873 -14.758 1.00 96.44 448 ASN A CA 1
ATOM 3334 C C . ASN A 1 448 ? -3.255 -9.990 -14.235 1.00 96.44 448 ASN A C 1
ATOM 3336 O O . ASN A 1 448 ? -3.114 -9.766 -13.030 1.00 96.44 448 ASN A O 1
ATOM 3340 N N . ILE A 1 449 ? -2.456 -9.467 -15.152 1.00 98.12 449 ILE A N 1
ATOM 3341 C CA . ILE A 1 449 ? -1.325 -8.597 -14.857 1.00 98.12 449 ILE A CA 1
ATOM 3342 C C . ILE A 1 449 ? -1.657 -7.199 -15.375 1.00 98.12 449 ILE A C 1
ATOM 3344 O O . ILE A 1 449 ? -2.088 -7.026 -16.517 1.00 98.12 449 ILE A O 1
ATOM 3348 N N . VAL A 1 450 ? -1.428 -6.196 -14.537 1.00 98.38 450 VAL A N 1
ATOM 3349 C CA . VAL A 1 450 ? -1.427 -4.789 -14.935 1.00 98.38 450 VAL A CA 1
ATOM 3350 C C . VAL A 1 450 ? 0.003 -4.286 -14.789 1.00 98.38 450 VAL A C 1
ATOM 3352 O O . VAL A 1 450 ? 0.512 -4.162 -13.676 1.00 98.38 450 VAL A O 1
ATOM 3355 N N . ALA A 1 451 ? 0.669 -4.047 -15.914 1.00 98.44 451 ALA A N 1
ATOM 3356 C CA . ALA A 1 451 ? 2.057 -3.601 -15.927 1.00 98.44 451 ALA A CA 1
ATOM 3357 C C . ALA A 1 451 ? 2.110 -2.070 -15.927 1.00 98.44 451 ALA A C 1
ATOM 3359 O O . ALA A 1 451 ? 1.500 -1.427 -16.779 1.00 98.44 451 ALA A O 1
ATOM 3360 N N . VAL A 1 452 ? 2.826 -1.478 -14.974 1.00 98.56 452 VAL A N 1
ATOM 3361 C CA . VAL A 1 452 ? 2.931 -0.021 -14.847 1.00 98.56 452 VAL A CA 1
ATOM 3362 C C . VAL A 1 452 ? 4.401 0.365 -14.738 1.00 98.56 452 VAL A C 1
ATOM 3364 O O . VAL A 1 452 ? 5.059 0.037 -13.754 1.00 98.56 452 VAL A O 1
ATOM 3367 N N . GLN A 1 453 ? 4.933 1.051 -15.749 1.00 98.06 453 GLN A N 1
ATOM 3368 C CA . GLN A 1 453 ? 6.313 1.533 -15.727 1.00 98.06 453 GLN A CA 1
ATOM 3369 C C . GLN A 1 453 ? 6.373 2.890 -15.015 1.00 98.06 453 GLN A C 1
ATOM 3371 O O . GLN A 1 453 ? 5.847 3.865 -15.542 1.00 98.06 453 GLN A O 1
ATOM 3376 N N . VAL A 1 454 ? 7.010 2.962 -13.841 1.00 97.75 454 VAL A N 1
ATOM 3377 C CA . VAL A 1 454 ? 7.084 4.183 -12.993 1.00 97.75 454 VAL A CA 1
ATOM 3378 C C . VAL A 1 454 ? 8.511 4.696 -12.778 1.00 97.75 454 VAL A C 1
ATOM 3380 O O . VAL A 1 454 ? 8.781 5.452 -11.844 1.00 97.75 454 VAL A O 1
ATOM 3383 N N . PHE A 1 455 ? 9.455 4.212 -13.584 1.00 97.25 455 PHE A N 1
ATOM 3384 C CA . PHE A 1 455 ? 10.869 4.541 -13.468 1.00 97.25 455 PHE A CA 1
ATOM 3385 C C . PHE A 1 455 ? 11.331 5.402 -14.637 1.00 97.25 455 PHE A C 1
ATOM 3387 O O . PHE A 1 455 ? 11.008 5.132 -15.792 1.00 97.25 455 PHE A O 1
ATOM 3394 N N . SER A 1 456 ? 12.175 6.373 -14.318 1.00 96.62 456 SER A N 1
ATOM 3395 C CA . SER A 1 456 ? 12.963 7.139 -15.274 1.00 96.62 456 SER A CA 1
ATOM 3396 C C . SER A 1 456 ? 14.406 6.656 -15.267 1.00 96.62 456 SER A C 1
ATOM 3398 O O . SER A 1 456 ? 14.917 6.130 -14.271 1.00 96.62 456 SER A O 1
ATOM 3400 N N . PHE A 1 457 ? 15.084 6.836 -16.394 1.00 96.25 457 PHE A N 1
ATOM 3401 C CA . PHE A 1 457 ? 16.357 6.177 -16.670 1.00 96.25 457 PHE A CA 1
ATOM 3402 C C . PHE A 1 457 ? 17.463 7.197 -16.905 1.00 96.25 457 PHE A C 1
ATOM 3404 O O . PHE A 1 457 ? 17.243 8.210 -17.565 1.00 96.25 457 PHE A O 1
ATOM 3411 N N . ASP A 1 458 ? 18.659 6.922 -16.388 1.00 95.75 458 ASP A N 1
ATOM 3412 C CA . ASP A 1 458 ? 19.833 7.750 -16.660 1.00 95.75 458 ASP A CA 1
ATOM 3413 C C . ASP A 1 458 ? 20.188 7.693 -18.152 1.00 95.75 458 ASP A C 1
ATOM 3415 O O . ASP A 1 458 ? 20.464 6.622 -18.698 1.00 95.75 458 ASP A O 1
ATOM 3419 N N . VAL A 1 459 ? 20.228 8.852 -18.808 1.00 95.44 459 VAL A N 1
ATOM 3420 C CA . VAL A 1 459 ? 20.613 8.978 -20.223 1.00 95.44 459 VAL A CA 1
ATOM 3421 C C . VAL A 1 459 ? 22.030 8.458 -20.463 1.00 95.44 459 VAL A C 1
ATOM 3423 O O . VAL A 1 459 ? 22.293 7.829 -21.489 1.00 95.44 459 VAL A O 1
ATOM 3426 N N . ALA A 1 460 ? 22.940 8.657 -19.505 1.00 95.69 460 ALA A N 1
ATOM 3427 C CA . ALA A 1 460 ? 24.301 8.135 -19.589 1.00 95.69 460 ALA A CA 1
ATOM 3428 C C . ALA A 1 460 ? 24.378 6.624 -19.319 1.00 95.69 460 ALA A C 1
ATOM 3430 O O . ALA A 1 460 ? 25.441 6.031 -19.514 1.00 95.69 460 ALA A O 1
ATOM 3431 N N . ARG A 1 461 ? 23.271 6.009 -18.872 1.00 95.19 461 ARG A N 1
ATOM 3432 C CA . ARG A 1 461 ? 23.154 4.595 -18.490 1.00 95.19 461 ARG A CA 1
ATOM 3433 C C . ARG A 1 461 ? 24.168 4.188 -17.429 1.00 95.19 461 ARG A C 1
ATOM 3435 O O . ARG A 1 461 ? 24.531 3.022 -17.344 1.00 95.19 461 ARG A O 1
ATOM 3442 N N . LYS A 1 462 ? 24.657 5.129 -16.627 1.00 94.31 462 LYS A N 1
ATOM 3443 C CA . LYS A 1 462 ? 25.597 4.835 -15.548 1.00 94.31 462 LYS A CA 1
ATOM 3444 C C . LYS A 1 462 ? 24.837 4.533 -14.276 1.00 94.31 462 LYS A C 1
ATOM 3446 O O . LYS A 1 462 ? 25.199 3.603 -13.586 1.00 94.31 462 LYS A O 1
ATOM 3451 N N . LYS A 1 463 ? 23.767 5.258 -13.969 1.00 92.88 463 LYS A N 1
ATOM 3452 C CA . LYS A 1 463 ? 23.022 5.080 -12.720 1.00 92.88 463 LYS A CA 1
ATOM 3453 C C . LYS A 1 463 ? 21.878 4.085 -12.840 1.00 92.88 463 LYS A C 1
ATOM 3455 O O . LYS A 1 463 ? 21.456 3.703 -13.929 1.00 92.88 463 LYS A O 1
ATOM 3460 N N . GLU A 1 464 ? 21.435 3.612 -11.682 1.00 91.94 464 GLU A N 1
ATOM 3461 C CA . GLU A 1 464 ? 20.210 2.829 -11.546 1.00 91.94 464 GLU A CA 1
ATOM 3462 C C . GLU A 1 464 ? 18.987 3.669 -11.944 1.00 91.94 464 GLU A C 1
ATOM 3464 O O . GLU A 1 464 ? 18.988 4.880 -11.698 1.00 91.94 464 GLU A O 1
ATOM 3469 N N . PRO A 1 465 ? 17.930 3.047 -12.496 1.00 94.69 465 PRO A N 1
ATOM 3470 C CA . PRO A 1 465 ? 16.647 3.711 -12.699 1.00 94.69 465 PRO A CA 1
ATOM 3471 C C . PRO A 1 465 ? 16.097 4.283 -11.384 1.00 94.69 465 PRO A C 1
ATOM 3473 O O . PRO A 1 465 ? 16.235 3.667 -10.323 1.00 94.69 465 PRO A O 1
ATOM 3476 N N . GLY A 1 466 ? 15.429 5.435 -11.457 1.00 94.88 466 GLY A N 1
ATOM 3477 C CA . GLY A 1 466 ? 14.799 6.091 -10.308 1.00 94.88 466 GLY A CA 1
ATOM 3478 C C . GLY A 1 466 ? 13.311 6.343 -10.534 1.00 94.88 466 GLY A C 1
ATOM 3479 O O . GLY A 1 466 ? 12.920 6.766 -11.617 1.00 94.88 466 GLY A O 1
ATOM 3480 N N . THR A 1 467 ? 12.483 6.106 -9.518 1.00 95.25 467 THR A N 1
ATOM 3481 C CA . THR A 1 467 ? 11.052 6.464 -9.538 1.00 95.25 467 THR A CA 1
ATOM 3482 C C . THR A 1 467 ? 10.824 7.805 -8.851 1.00 95.25 467 THR A C 1
ATOM 3484 O O . THR A 1 467 ? 11.394 8.053 -7.782 1.00 95.25 467 THR A O 1
ATOM 3487 N N . PHE A 1 468 ? 10.028 8.675 -9.470 1.00 95.56 468 PHE A N 1
ATOM 3488 C CA . PHE A 1 468 ? 9.723 10.013 -8.968 1.00 95.56 468 PHE A CA 1
ATOM 3489 C C . PHE A 1 468 ? 8.388 10.045 -8.216 1.00 95.56 468 PHE A C 1
ATOM 3491 O O . PHE A 1 468 ? 7.490 9.235 -8.454 1.00 95.56 468 PHE A O 1
ATOM 3498 N N . ASP A 1 469 ? 8.255 11.016 -7.313 1.00 94.50 469 ASP A N 1
ATOM 3499 C CA . ASP A 1 469 ? 7.068 11.181 -6.469 1.00 94.50 469 ASP A CA 1
ATOM 3500 C C . ASP A 1 469 ? 5.787 11.378 -7.281 1.00 94.50 469 ASP A C 1
ATOM 3502 O O . ASP A 1 469 ? 4.775 10.728 -7.007 1.00 94.50 469 ASP A O 1
ATOM 3506 N N . ALA A 1 470 ? 5.831 12.257 -8.285 1.00 94.75 470 ALA A N 1
ATOM 3507 C CA . ALA A 1 470 ? 4.696 12.536 -9.157 1.00 94.75 470 ALA A CA 1
ATOM 3508 C C . ALA A 1 470 ? 4.267 11.292 -9.952 1.00 94.75 470 ALA A C 1
ATOM 3510 O O . ALA A 1 470 ? 3.072 11.004 -10.017 1.00 94.75 470 ALA A O 1
ATOM 3511 N N . ASP A 1 471 ? 5.229 10.528 -10.478 1.00 96.44 471 ASP A N 1
ATOM 3512 C CA . ASP A 1 471 ? 4.973 9.350 -11.315 1.00 96.44 471 ASP A CA 1
ATOM 3513 C C . ASP A 1 471 ? 4.281 8.241 -10.513 1.00 96.44 471 ASP A C 1
ATOM 3515 O O . ASP A 1 471 ? 3.268 7.680 -10.942 1.00 96.44 471 ASP A O 1
ATOM 3519 N N . LEU A 1 472 ? 4.788 7.950 -9.306 1.00 96.62 472 LEU A N 1
ATOM 3520 C CA . LEU A 1 472 ? 4.182 6.931 -8.453 1.00 96.62 472 LEU A CA 1
ATOM 3521 C C . LEU A 1 472 ? 2.797 7.371 -7.955 1.00 96.62 472 LEU A C 1
ATOM 3523 O O . LEU A 1 472 ? 1.873 6.559 -7.929 1.00 96.62 472 LEU A O 1
ATOM 3527 N N . LEU A 1 473 ? 2.609 8.651 -7.608 1.00 96.12 473 LEU A N 1
ATOM 3528 C CA . LEU A 1 473 ? 1.293 9.178 -7.223 1.00 96.12 473 LEU A CA 1
ATOM 3529 C C . LEU A 1 473 ? 0.281 9.110 -8.373 1.00 96.12 473 LEU A C 1
ATOM 3531 O O . LEU A 1 473 ? -0.870 8.739 -8.135 1.00 96.12 473 LEU A O 1
ATOM 3535 N N . ALA A 1 474 ? 0.698 9.410 -9.604 1.00 95.50 474 ALA A N 1
ATOM 3536 C CA . ALA A 1 474 ? -0.152 9.307 -10.786 1.00 95.50 474 ALA A CA 1
ATOM 3537 C C . ALA A 1 474 ? -0.571 7.855 -11.062 1.00 95.50 474 ALA A C 1
ATOM 3539 O O . ALA A 1 474 ? -1.760 7.584 -11.261 1.00 95.50 474 ALA A O 1
ATOM 3540 N N . ALA A 1 475 ? 0.369 6.909 -10.969 1.00 96.94 475 ALA A N 1
ATOM 3541 C CA . ALA A 1 475 ? 0.085 5.479 -11.067 1.00 96.94 475 ALA A CA 1
ATOM 3542 C C . ALA A 1 475 ? -0.905 5.005 -9.989 1.00 96.94 475 ALA A C 1
ATOM 3544 O O . ALA A 1 475 ? -1.846 4.255 -10.270 1.00 96.94 475 ALA A O 1
ATOM 3545 N N . MET A 1 476 ? -0.726 5.462 -8.749 1.00 96.62 476 MET A N 1
ATOM 3546 C CA . MET A 1 476 ? -1.606 5.106 -7.640 1.00 96.62 476 MET A CA 1
ATOM 3547 C C . MET A 1 476 ? -3.007 5.711 -7.775 1.00 96.62 476 MET A C 1
ATOM 3549 O O . MET A 1 476 ? -3.993 5.013 -7.531 1.00 96.62 476 MET A O 1
ATOM 3553 N N . ASP A 1 477 ? -3.123 6.968 -8.205 1.00 95.00 477 ASP A N 1
ATOM 3554 C CA . ASP A 1 477 ? -4.421 7.595 -8.475 1.00 95.00 477 ASP A CA 1
ATOM 3555 C C . ASP A 1 477 ? -5.153 6.893 -9.631 1.00 95.00 477 ASP A C 1
ATOM 3557 O O . ASP A 1 477 ? -6.364 6.689 -9.560 1.00 95.00 477 ASP A O 1
ATOM 3561 N N . ALA A 1 478 ? -4.438 6.424 -10.659 1.00 95.06 478 ALA A N 1
ATOM 3562 C CA . ALA A 1 478 ? -5.029 5.618 -11.729 1.00 95.06 478 ALA A CA 1
ATOM 3563 C C . ALA A 1 478 ? -5.598 4.284 -11.214 1.00 95.06 478 ALA A C 1
ATOM 3565 O O . ALA A 1 478 ? -6.720 3.917 -11.569 1.00 95.06 478 ALA A O 1
ATOM 3566 N N . VAL A 1 479 ? -4.884 3.593 -10.318 1.00 95.44 479 VAL A N 1
ATOM 3567 C CA . VAL A 1 479 ? -5.402 2.383 -9.653 1.00 95.44 479 VAL A CA 1
ATOM 3568 C C . VAL A 1 479 ? -6.619 2.700 -8.782 1.00 95.44 479 VAL A C 1
ATOM 3570 O O . VAL A 1 479 ? -7.593 1.950 -8.802 1.00 95.44 479 VAL A O 1
ATOM 3573 N N . ILE A 1 480 ? -6.608 3.817 -8.054 1.00 93.38 480 ILE A N 1
ATOM 3574 C CA . ILE A 1 480 ? -7.753 4.276 -7.252 1.00 93.38 480 ILE A CA 1
ATOM 3575 C C . ILE A 1 480 ? -8.963 4.605 -8.140 1.00 93.38 480 ILE A C 1
ATOM 3577 O O . ILE A 1 480 ? -10.093 4.311 -7.762 1.00 93.38 480 ILE A O 1
ATOM 3581 N N . ASN A 1 481 ? -8.750 5.173 -9.326 1.00 90.44 481 ASN A N 1
ATOM 3582 C CA . ASN A 1 481 ? -9.820 5.432 -10.291 1.00 90.44 481 ASN A CA 1
ATOM 3583 C C . ASN A 1 481 ? -10.385 4.140 -10.902 1.00 90.44 481 ASN A C 1
ATOM 3585 O O . ASN A 1 481 ? -11.581 4.070 -11.180 1.00 90.44 481 ASN A O 1
ATOM 3589 N N . ALA A 1 482 ? -9.544 3.120 -11.099 1.00 89.12 482 ALA A N 1
ATOM 3590 C CA . ALA A 1 482 ? -9.968 1.801 -11.573 1.00 89.12 482 ALA A CA 1
ATOM 3591 C C . ALA A 1 482 ? -10.635 0.956 -10.472 1.00 89.12 482 ALA A C 1
ATOM 3593 O O . ALA A 1 482 ? -11.425 0.054 -10.760 1.00 89.12 482 ALA A O 1
ATOM 3594 N N . ALA A 1 483 ? -10.322 1.237 -9.207 1.00 86.25 483 ALA A N 1
ATOM 3595 C CA . ALA A 1 483 ? -10.919 0.587 -8.058 1.00 86.25 483 ALA A CA 1
ATOM 3596 C C . ALA A 1 483 ? -12.421 0.889 -7.974 1.00 86.25 483 ALA A C 1
ATOM 3598 O O . ALA A 1 483 ? -12.865 2.037 -7.987 1.00 86.25 483 ALA A O 1
ATOM 3599 N N . VAL A 1 484 ? -13.225 -0.166 -7.856 1.00 66.81 484 VAL A N 1
ATOM 3600 C CA . VAL A 1 484 ? -14.679 -0.020 -7.876 1.00 66.81 484 VAL A CA 1
ATOM 3601 C C . VAL A 1 484 ? -15.198 0.269 -6.474 1.00 66.81 484 VAL A C 1
ATOM 3603 O O . VAL A 1 484 ? -15.167 -0.581 -5.584 1.00 66.81 484 VAL A O 1
ATOM 3606 N N . VAL A 1 485 ? -15.713 1.480 -6.294 1.00 70.25 485 VAL A N 1
ATOM 3607 C CA . VAL A 1 485 ? -16.320 1.935 -5.042 1.00 70.25 485 VAL A CA 1
ATOM 3608 C C . VAL A 1 485 ? -17.495 1.033 -4.646 1.00 70.25 485 VAL A C 1
ATOM 3610 O O . VAL A 1 485 ? -18.412 0.824 -5.437 1.00 70.25 485 VAL A O 1
ATOM 3613 N N . GLY A 1 486 ? -17.483 0.519 -3.414 1.00 60.75 486 GLY A N 1
ATOM 3614 C CA . GLY A 1 486 ? -18.567 -0.303 -2.863 1.00 60.75 486 GLY A CA 1
ATOM 3615 C C . GLY A 1 486 ? -18.655 -1.742 -3.394 1.00 60.75 486 GLY A C 1
ATOM 3616 O O . GLY A 1 486 ? -19.598 -2.439 -3.032 1.00 60.75 486 GLY A O 1
ATOM 3617 N N . ASN A 1 487 ? -17.699 -2.200 -4.213 1.00 64.06 487 ASN A N 1
ATOM 3618 C CA . ASN A 1 487 ? -17.686 -3.546 -4.798 1.00 64.06 487 ASN A CA 1
ATOM 3619 C C . ASN A 1 487 ? -16.456 -4.368 -4.384 1.00 64.06 487 ASN A C 1
ATOM 3621 O O . ASN A 1 487 ? -15.490 -3.863 -3.813 1.00 64.06 487 ASN A O 1
ATOM 3625 N N . VAL A 1 488 ? -16.491 -5.664 -4.716 1.00 76.19 488 VAL A N 1
ATOM 3626 C CA . VAL A 1 488 ? -15.331 -6.559 -4.631 1.00 76.19 488 VAL A CA 1
ATOM 3627 C C . VAL A 1 488 ? -14.259 -6.070 -5.596 1.00 76.19 488 VAL A C 1
ATOM 3629 O O . VAL A 1 488 ? -14.374 -6.238 -6.808 1.00 76.19 488 VAL A O 1
ATOM 3632 N N . ASN A 1 489 ? -13.215 -5.452 -5.057 1.00 83.31 489 ASN A N 1
ATOM 3633 C CA . ASN A 1 489 ? -12.099 -4.989 -5.859 1.00 83.31 489 ASN A CA 1
ATOM 3634 C C . ASN A 1 489 ? -11.132 -6.156 -6.137 1.00 83.31 489 ASN A C 1
ATOM 3636 O O . ASN A 1 489 ? -10.675 -6.753 -5.163 1.00 83.31 489 ASN A O 1
ATOM 3640 N N . PRO A 1 490 ? -10.789 -6.478 -7.398 1.00 89.94 490 PRO A N 1
ATOM 3641 C CA . PRO A 1 490 ? -9.878 -7.575 -7.731 1.00 89.94 490 PRO A CA 1
ATOM 3642 C C . PRO A 1 490 ? -8.384 -7.204 -7.674 1.00 89.94 490 PRO A C 1
ATOM 3644 O O . PRO A 1 490 ? -7.543 -8.023 -8.029 1.00 89.94 490 PRO A O 1
ATOM 3647 N N . ILE A 1 491 ? -8.034 -5.976 -7.277 1.00 95.25 491 ILE A N 1
ATOM 3648 C CA . ILE A 1 491 ? -6.683 -5.423 -7.442 1.00 95.25 491 ILE A CA 1
ATOM 3649 C C . ILE A 1 491 ? -5.795 -5.681 -6.215 1.00 95.25 491 ILE A C 1
ATOM 3651 O O . ILE A 1 491 ? -6.216 -5.436 -5.083 1.00 95.25 491 ILE A O 1
ATOM 3655 N N . THR A 1 492 ? -4.547 -6.085 -6.459 1.00 97.12 492 THR A N 1
ATOM 3656 C CA . THR A 1 492 ? -3.410 -6.049 -5.518 1.00 97.12 492 THR A CA 1
ATOM 3657 C C . THR A 1 492 ? -2.255 -5.274 -6.155 1.00 97.12 492 THR A C 1
ATOM 3659 O O . THR A 1 492 ? -1.990 -5.463 -7.339 1.00 97.12 492 THR A O 1
ATOM 3662 N N . VAL A 1 493 ? -1.547 -4.438 -5.393 1.00 98.69 493 VAL A N 1
ATOM 3663 C CA . VAL A 1 493 ? -0.401 -3.647 -5.876 1.00 98.69 493 VAL A CA 1
ATOM 3664 C C . VAL A 1 493 ? 0.903 -4.173 -5.274 1.00 98.69 493 VAL A C 1
ATOM 3666 O O . VAL A 1 493 ? 0.983 -4.387 -4.064 1.00 98.69 493 VAL A O 1
ATOM 3669 N N . ASN A 1 494 ? 1.934 -4.340 -6.104 1.00 98.75 494 ASN A N 1
ATOM 3670 C CA . ASN A 1 494 ? 3.301 -4.636 -5.678 1.00 98.75 494 ASN A CA 1
ATOM 3671 C C . ASN A 1 494 ? 4.253 -3.477 -6.012 1.00 98.75 494 ASN A C 1
ATOM 3673 O O . ASN A 1 494 ? 4.313 -3.041 -7.163 1.00 98.75 494 ASN A O 1
ATOM 3677 N N . LEU A 1 495 ? 5.035 -3.058 -5.015 1.00 98.50 495 LEU A N 1
ATOM 3678 C CA . LEU A 1 495 ? 6.057 -2.014 -5.075 1.00 98.50 495 LEU A CA 1
ATOM 3679 C C . LEU A 1 495 ? 7.412 -2.602 -4.646 1.00 98.50 495 LEU A C 1
ATOM 3681 O O . LEU A 1 495 ? 7.828 -2.499 -3.488 1.00 98.50 495 LEU A O 1
ATOM 3685 N N . SER A 1 496 ? 8.115 -3.234 -5.586 1.00 97.88 496 SER A N 1
ATOM 3686 C CA . SER A 1 496 ? 9.457 -3.806 -5.373 1.00 97.88 496 SER A CA 1
ATOM 3687 C C . SER A 1 496 ? 10.552 -2.739 -5.517 1.00 97.88 496 SER A C 1
ATOM 3689 O O . SER A 1 496 ? 11.519 -2.870 -6.261 1.00 97.88 496 SER A O 1
ATOM 3691 N N . LEU A 1 497 ? 10.382 -1.633 -4.805 1.00 96.94 497 LEU A N 1
ATOM 3692 C CA . LEU A 1 497 ? 11.217 -0.444 -4.899 1.00 96.94 497 LEU A CA 1
ATOM 3693 C C . LEU A 1 497 ? 11.488 0.104 -3.504 1.00 96.94 497 LEU A C 1
ATOM 3695 O O . LEU A 1 497 ? 10.687 -0.099 -2.592 1.00 96.94 497 LEU A O 1
ATOM 3699 N N . GLY A 1 498 ? 12.594 0.826 -3.339 1.00 96.25 498 GLY A N 1
ATOM 3700 C CA . GLY A 1 498 ? 12.764 1.603 -2.128 1.00 96.25 498 GLY A CA 1
ATOM 3701 C C . GLY A 1 498 ? 13.916 2.592 -2.082 1.00 96.25 498 GLY A C 1
ATOM 3702 O O . GLY A 1 498 ? 14.789 2.620 -2.950 1.00 96.25 498 GLY A O 1
ATOM 3703 N N . GLY A 1 499 ? 13.876 3.435 -1.053 1.00 94.12 499 GLY A N 1
ATOM 3704 C CA . GLY A 1 499 ? 14.857 4.479 -0.767 1.00 94.12 499 GLY A CA 1
ATOM 3705 C C . GLY A 1 499 ? 14.812 4.932 0.695 1.00 94.12 499 GLY A C 1
ATOM 3706 O O . GLY A 1 499 ? 13.825 4.713 1.397 1.00 94.12 499 GLY A O 1
ATOM 3707 N N . GLY A 1 500 ? 15.892 5.558 1.164 1.00 94.31 500 GLY A N 1
ATOM 3708 C CA . GLY A 1 500 ? 16.006 6.053 2.541 1.00 94.31 500 GLY A CA 1
ATOM 3709 C C . GLY A 1 500 ? 16.030 4.960 3.622 1.00 94.31 500 GLY A C 1
ATOM 3710 O O . GLY A 1 500 ? 16.039 3.763 3.333 1.00 94.31 500 GLY A O 1
ATOM 3711 N N . TYR A 1 501 ? 16.053 5.397 4.886 1.00 94.31 501 TYR A N 1
ATOM 3712 C CA . TYR A 1 501 ? 16.045 4.530 6.067 1.00 94.31 501 TYR A CA 1
ATOM 3713 C C . TYR A 1 501 ? 15.161 5.118 7.160 1.00 94.31 501 TYR A C 1
ATOM 3715 O O . TYR A 1 501 ? 15.397 6.231 7.627 1.00 94.31 501 TYR A O 1
ATOM 3723 N N . PHE A 1 502 ? 14.180 4.339 7.602 1.00 95.00 502 PHE A N 1
ATOM 3724 C CA . PHE A 1 502 ? 13.178 4.771 8.565 1.00 95.00 502 PHE A CA 1
ATOM 3725 C C . PHE A 1 502 ? 13.061 3.749 9.688 1.00 95.00 502 PHE A C 1
ATOM 3727 O O . PHE A 1 502 ? 12.865 2.559 9.441 1.00 95.00 502 PHE A O 1
ATOM 3734 N N . SER A 1 503 ? 13.178 4.220 10.929 1.00 92.56 503 SER A N 1
ATOM 3735 C CA . SER A 1 503 ? 13.053 3.391 12.132 1.00 92.56 503 SER A CA 1
ATOM 3736 C C . SER A 1 503 ? 11.607 3.163 12.575 1.00 92.56 503 SER A C 1
ATOM 3738 O O . SER A 1 503 ? 11.362 2.311 13.423 1.00 92.56 503 SER A O 1
ATOM 3740 N N . SER A 1 504 ? 10.657 3.920 12.027 1.00 92.50 504 SER A N 1
ATOM 3741 C CA . SER A 1 504 ? 9.229 3.890 12.359 1.00 92.50 504 SER A CA 1
ATOM 3742 C C . SER A 1 504 ? 8.388 4.299 11.148 1.00 92.50 504 SER A C 1
ATOM 3744 O O . SER A 1 504 ? 8.940 4.581 10.077 1.00 92.50 504 SER A O 1
ATOM 3746 N N . ALA A 1 505 ? 7.061 4.298 11.302 1.00 91.81 505 ALA A N 1
ATOM 3747 C CA . ALA A 1 505 ? 6.144 4.785 10.280 1.00 91.81 505 ALA A CA 1
ATOM 3748 C C . ALA A 1 505 ? 6.521 6.207 9.818 1.00 91.81 505 ALA A C 1
ATOM 3750 O O . ALA A 1 505 ? 6.878 7.064 10.627 1.00 91.81 505 ALA A O 1
ATOM 3751 N N . CYS A 1 506 ? 6.438 6.466 8.511 1.00 93.25 506 CYS A N 1
ATOM 3752 C CA . CYS A 1 506 ? 6.902 7.712 7.888 1.00 93.25 506 CYS A CA 1
ATOM 3753 C C . CYS A 1 506 ? 5.762 8.552 7.258 1.00 93.25 506 CYS A C 1
ATOM 3755 O O . CYS A 1 506 ? 5.895 9.005 6.119 1.00 93.25 506 CYS A O 1
ATOM 3757 N N . PRO A 1 507 ? 4.632 8.821 7.956 1.00 89.31 507 PRO A N 1
ATOM 3758 C CA . PRO A 1 507 ? 3.458 9.460 7.348 1.00 89.31 507 PRO A CA 1
ATOM 3759 C C . PRO A 1 507 ? 3.723 10.859 6.772 1.00 89.31 507 PRO A C 1
ATOM 3761 O O . PRO A 1 507 ? 2.997 11.304 5.881 1.00 89.31 507 PRO A O 1
ATOM 3764 N N . GLY A 1 508 ? 4.721 11.564 7.316 1.00 88.31 508 GLY A N 1
ATOM 3765 C CA . GLY A 1 508 ? 5.084 12.931 6.944 1.00 88.31 508 GLY A CA 1
ATOM 3766 C C . GLY A 1 508 ? 6.160 13.052 5.863 1.00 88.31 508 GLY A C 1
ATOM 3767 O O . GLY A 1 508 ? 6.385 14.166 5.408 1.00 88.31 508 GLY A O 1
ATOM 3768 N N . ASP A 1 509 ? 6.803 11.951 5.453 1.00 90.31 509 ASP A N 1
ATOM 3769 C CA . ASP A 1 509 ? 7.893 11.986 4.461 1.00 90.31 509 ASP A CA 1
ATOM 3770 C C . ASP A 1 509 ? 7.385 12.398 3.066 1.00 90.31 509 ASP A C 1
ATOM 3772 O O . ASP A 1 509 ? 7.987 13.227 2.384 1.00 90.31 509 ASP A O 1
ATOM 3776 N N . LEU A 1 510 ? 6.215 11.877 2.683 1.00 91.19 510 LEU A N 1
ATOM 3777 C CA . LEU A 1 510 ? 5.407 12.371 1.570 1.00 91.19 510 LEU A CA 1
ATOM 3778 C C . LEU A 1 510 ? 3.916 12.173 1.910 1.00 91.19 510 LEU A C 1
ATOM 3780 O O . LEU A 1 510 ? 3.375 11.089 1.675 1.00 91.19 510 LEU A O 1
ATOM 3784 N N . PRO A 1 511 ? 3.215 13.187 2.459 1.00 90.50 511 PRO A N 1
ATOM 3785 C CA . PRO A 1 511 ? 1.831 13.038 2.928 1.00 90.50 511 PRO A CA 1
ATOM 3786 C C . PRO A 1 511 ? 0.835 12.567 1.855 1.00 90.50 511 PRO A C 1
ATOM 3788 O O . PRO A 1 511 ? -0.130 11.859 2.158 1.00 90.50 511 PRO A O 1
ATOM 3791 N N . ALA A 1 512 ? 1.087 12.925 0.592 1.00 92.31 512 ALA A N 1
ATOM 3792 C CA . ALA A 1 512 ? 0.336 12.439 -0.562 1.00 92.31 512 ALA A CA 1
ATOM 3793 C C . ALA A 1 512 ? 0.375 10.906 -0.680 1.00 92.31 512 ALA A C 1
ATOM 3795 O O . ALA A 1 512 ? -0.651 10.279 -0.943 1.00 92.31 512 ALA A O 1
ATOM 3796 N N . MET A 1 513 ? 1.534 10.296 -0.415 1.00 94.38 513 MET A N 1
ATOM 3797 C CA . MET A 1 513 ? 1.719 8.848 -0.488 1.00 94.38 513 MET A CA 1
ATOM 3798 C C . MET A 1 513 ? 0.949 8.136 0.626 1.00 94.38 513 MET A C 1
ATOM 3800 O O . MET A 1 513 ? 0.211 7.191 0.367 1.00 94.38 513 MET A O 1
ATOM 3804 N N . THR A 1 514 ? 1.015 8.657 1.854 1.00 92.12 514 THR A N 1
ATOM 3805 C CA . THR A 1 514 ? 0.204 8.169 2.985 1.00 92.12 514 THR A CA 1
ATOM 3806 C C . THR A 1 514 ? -1.293 8.215 2.668 1.00 92.12 514 THR A C 1
ATOM 3808 O O . THR A 1 514 ? -2.030 7.277 2.978 1.00 92.12 514 THR A O 1
ATOM 3811 N N . THR A 1 515 ? -1.744 9.282 2.000 1.00 90.12 515 THR A N 1
ATOM 3812 C CA . THR A 1 515 ? -3.139 9.429 1.558 1.00 90.12 515 THR A CA 1
ATOM 3813 C C . THR A 1 515 ? -3.506 8.378 0.508 1.00 90.12 515 THR A C 1
ATOM 3815 O O . THR A 1 515 ? -4.565 7.761 0.617 1.00 90.12 515 THR A O 1
ATOM 3818 N N . ALA A 1 516 ? -2.631 8.121 -0.468 1.00 93.94 516 ALA A N 1
ATOM 3819 C CA . ALA A 1 516 ? -2.848 7.104 -1.497 1.00 93.94 516 ALA A CA 1
ATOM 3820 C C . ALA A 1 516 ? -2.916 5.681 -0.918 1.00 93.94 516 ALA A C 1
ATOM 3822 O O . ALA A 1 516 ? -3.826 4.923 -1.256 1.00 93.94 516 ALA A O 1
ATOM 3823 N N . PHE A 1 517 ? -2.015 5.333 0.004 1.00 94.56 517 PHE A N 1
ATOM 3824 C CA . PHE A 1 517 ? -2.001 4.027 0.674 1.00 94.56 517 PHE A CA 1
ATOM 3825 C C . PHE A 1 517 ? -3.262 3.818 1.526 1.00 94.56 517 PHE A C 1
ATOM 3827 O O . PHE A 1 517 ? -3.893 2.763 1.447 1.00 94.56 517 PHE A O 1
ATOM 3834 N N . GLY A 1 518 ? -3.679 4.839 2.285 1.00 91.50 518 GLY A N 1
ATOM 3835 C CA . GLY A 1 518 ? -4.932 4.805 3.045 1.00 91.50 518 GLY A CA 1
ATOM 3836 C C . GLY A 1 518 ? -6.161 4.636 2.145 1.00 91.50 518 GLY A C 1
ATOM 3837 O O . GLY A 1 518 ? -6.994 3.767 2.396 1.00 91.50 518 GLY A O 1
ATOM 3838 N N . ALA A 1 519 ? -6.233 5.399 1.049 1.00 90.69 519 ALA A N 1
ATOM 3839 C CA . ALA A 1 519 ? -7.293 5.298 0.047 1.00 90.69 519 ALA A CA 1
ATOM 3840 C C . ALA A 1 519 ? -7.394 3.894 -0.571 1.00 90.69 519 ALA A C 1
ATOM 3842 O O . ALA A 1 519 ? -8.487 3.332 -0.657 1.00 90.69 519 ALA A O 1
ATOM 3843 N N . MET A 1 520 ? -6.263 3.307 -0.970 1.00 93.69 520 MET A N 1
ATOM 3844 C CA . MET A 1 520 ? -6.218 1.948 -1.515 1.00 93.69 520 MET A CA 1
ATOM 3845 C C . MET A 1 520 ? -6.665 0.906 -0.496 1.00 93.69 520 MET A C 1
ATOM 3847 O O . MET A 1 520 ? -7.514 0.071 -0.811 1.00 93.69 520 MET A O 1
ATOM 3851 N N . ARG A 1 521 ? -6.169 0.990 0.741 1.00 92.44 521 ARG A N 1
ATOM 3852 C CA . ARG A 1 521 ? -6.578 0.085 1.818 1.00 92.44 521 ARG A CA 1
ATOM 3853 C C . ARG A 1 521 ? -8.089 0.130 2.049 1.00 92.44 521 ARG A C 1
ATOM 3855 O O . ARG A 1 521 ? -8.715 -0.924 2.161 1.00 92.44 521 ARG A O 1
ATOM 3862 N N . ASP A 1 522 ? -8.671 1.327 2.072 1.00 88.06 522 ASP A N 1
ATOM 3863 C CA . ASP A 1 522 ? -10.111 1.531 2.276 1.00 88.06 522 ASP A CA 1
ATOM 3864 C C . ASP A 1 522 ? -10.953 0.987 1.116 1.00 88.06 522 ASP A C 1
ATOM 3866 O O . ASP A 1 522 ? -12.053 0.481 1.328 1.00 88.06 522 ASP A O 1
ATOM 3870 N N . LEU A 1 523 ? -10.406 1.006 -0.100 1.00 90.62 523 LEU A N 1
ATOM 3871 C CA . LEU A 1 523 ? -10.974 0.360 -1.287 1.00 90.62 523 LEU A CA 1
ATOM 3872 C C . LEU A 1 523 ? -10.715 -1.159 -1.339 1.00 90.62 523 LEU A C 1
ATOM 3874 O O . LEU A 1 523 ? -11.075 -1.816 -2.319 1.00 90.62 523 LEU A O 1
ATOM 3878 N N . GLY A 1 524 ? -10.080 -1.732 -0.312 1.00 92.19 524 GLY A N 1
ATOM 3879 C CA . GLY A 1 524 ? -9.737 -3.152 -0.248 1.00 92.19 524 GLY A CA 1
ATOM 3880 C C . GLY A 1 524 ? -8.566 -3.558 -1.148 1.00 92.19 524 GLY A C 1
ATOM 3881 O O . GLY A 1 524 ? -8.430 -4.743 -1.459 1.00 92.19 524 GLY A O 1
ATOM 3882 N N . VAL A 1 525 ? -7.738 -2.609 -1.586 1.00 95.50 525 VAL A N 1
ATOM 3883 C CA . VAL A 1 525 ? -6.553 -2.828 -2.428 1.00 95.50 525 VAL A CA 1
ATOM 3884 C C . VAL A 1 525 ? -5.307 -2.937 -1.537 1.00 95.50 525 VAL A C 1
ATOM 3886 O O . VAL A 1 525 ? -4.865 -1.928 -0.985 1.00 95.50 525 VAL A O 1
ATOM 3889 N N . PRO A 1 526 ? -4.729 -4.139 -1.351 1.00 96.50 526 PRO A N 1
ATOM 3890 C CA . PRO A 1 526 ? -3.470 -4.297 -0.631 1.00 96.50 526 PRO A CA 1
ATOM 3891 C C . PRO A 1 526 ? -2.307 -3.694 -1.427 1.00 96.50 526 PRO A C 1
ATOM 3893 O O . PRO A 1 526 ? -2.167 -3.962 -2.621 1.00 96.50 526 PRO A O 1
ATOM 3896 N N . VAL A 1 527 ? -1.454 -2.927 -0.742 1.00 98.25 527 VAL A N 1
ATOM 3897 C CA . VAL A 1 527 ? -0.202 -2.385 -1.289 1.00 98.25 527 VAL A CA 1
ATOM 3898 C C . VAL A 1 527 ? 0.968 -3.069 -0.596 1.00 98.25 527 VAL A C 1
ATOM 3900 O O . VAL A 1 527 ? 1.175 -2.894 0.604 1.00 98.25 527 VAL A O 1
ATOM 3903 N N . VAL A 1 528 ? 1.705 -3.882 -1.346 1.00 98.62 528 VAL A N 1
ATOM 3904 C CA . VAL A 1 528 ? 2.816 -4.701 -0.852 1.00 98.62 528 VAL A CA 1
ATOM 3905 C C . VAL A 1 528 ? 4.137 -4.045 -1.237 1.00 98.62 528 VAL A C 1
ATOM 3907 O O . VAL A 1 528 ? 4.331 -3.722 -2.406 1.00 98.62 528 VAL A O 1
ATOM 3910 N N . ALA A 1 529 ? 5.026 -3.827 -0.266 1.00 98.50 529 ALA A N 1
ATOM 3911 C CA . ALA A 1 529 ? 6.273 -3.091 -0.460 1.00 98.50 529 ALA A CA 1
ATOM 3912 C C . ALA A 1 529 ? 7.487 -3.794 0.169 1.00 98.50 529 ALA A C 1
ATOM 3914 O O . ALA A 1 529 ? 7.424 -4.313 1.291 1.00 98.50 529 ALA A O 1
ATOM 3915 N N . ALA A 1 530 ? 8.613 -3.756 -0.545 1.00 98.38 530 ALA A N 1
ATOM 3916 C CA . ALA A 1 530 ? 9.894 -4.307 -0.110 1.00 98.38 530 ALA A CA 1
ATOM 3917 C C . ALA A 1 530 ? 10.536 -3.470 1.018 1.00 98.38 530 ALA A C 1
ATOM 3919 O O . ALA A 1 530 ? 10.545 -2.242 0.970 1.00 98.38 530 ALA A O 1
ATOM 3920 N N . THR A 1 531 ? 11.100 -4.119 2.045 1.00 97.75 531 THR A N 1
ATOM 3921 C CA . THR A 1 531 ? 11.718 -3.409 3.188 1.00 97.75 531 THR A CA 1
ATOM 3922 C C . THR A 1 531 ? 13.145 -2.919 2.931 1.00 97.75 531 THR A C 1
ATOM 3924 O O . THR A 1 531 ? 13.616 -2.011 3.626 1.00 97.75 531 THR A O 1
ATOM 3927 N N . GLY A 1 532 ? 13.845 -3.519 1.968 1.00 96.88 532 GLY A N 1
ATOM 3928 C CA . GLY A 1 532 ? 15.170 -3.120 1.501 1.00 96.88 532 GLY A CA 1
ATOM 3929 C C . GLY A 1 532 ? 16.332 -4.049 1.804 1.00 96.88 532 GLY A C 1
ATOM 3930 O O . GLY A 1 532 ? 16.181 -5.055 2.491 1.00 96.88 532 GLY A O 1
ATOM 3931 N N . ASN A 1 533 ? 17.493 -3.719 1.226 1.00 95.31 533 ASN A N 1
ATOM 3932 C CA . ASN A 1 533 ? 18.614 -4.649 1.035 1.00 95.31 533 ASN A CA 1
ATOM 3933 C C . ASN A 1 533 ? 19.959 -4.152 1.607 1.00 95.31 533 ASN A C 1
ATOM 3935 O O . ASN A 1 533 ? 21.011 -4.425 1.037 1.00 95.31 533 ASN A O 1
ATOM 3939 N N . ALA A 1 534 ? 19.946 -3.409 2.713 1.00 93.00 534 ALA A N 1
ATOM 3940 C CA . ALA A 1 534 ? 21.158 -2.835 3.311 1.00 93.00 534 ALA A CA 1
ATOM 3941 C C . ALA A 1 534 ? 21.576 -3.504 4.629 1.00 93.00 534 ALA A C 1
ATOM 3943 O O . ALA A 1 534 ? 22.359 -2.942 5.392 1.00 93.00 534 ALA A O 1
ATOM 3944 N N . PHE A 1 535 ? 21.005 -4.671 4.936 1.00 91.31 535 PHE A N 1
ATOM 3945 C CA . PHE A 1 535 ? 21.150 -5.368 6.215 1.00 91.31 535 PHE A CA 1
ATOM 3946 C C . PHE A 1 535 ? 20.776 -4.490 7.425 1.00 91.31 535 PHE A C 1
ATOM 3948 O O . PHE A 1 535 ? 21.272 -4.667 8.538 1.00 91.31 535 PHE A O 1
ATOM 3955 N N . ALA A 1 536 ? 19.868 -3.534 7.230 1.00 89.62 536 ALA A N 1
ATOM 3956 C CA . ALA A 1 536 ? 19.534 -2.572 8.263 1.00 89.62 536 ALA A CA 1
ATOM 3957 C C . ALA A 1 536 ? 18.668 -3.220 9.357 1.00 89.62 536 ALA A C 1
ATOM 3959 O O . ALA A 1 536 ? 17.636 -3.845 9.087 1.00 89.62 536 ALA A O 1
ATOM 3960 N N . ASN A 1 537 ? 19.108 -3.089 10.608 1.00 88.81 537 ASN A N 1
ATOM 3961 C CA . ASN A 1 537 ? 18.436 -3.641 11.781 1.00 88.81 537 ASN A CA 1
ATOM 3962 C C . ASN A 1 537 ? 17.576 -2.562 12.438 1.00 88.81 537 ASN A C 1
ATOM 3964 O O . ASN A 1 537 ? 18.089 -1.543 12.887 1.00 88.81 537 ASN A O 1
ATOM 3968 N N . GLY A 1 538 ? 16.269 -2.790 12.494 1.00 89.50 538 GLY A N 1
ATOM 3969 C CA . GLY A 1 538 ? 15.306 -1.818 13.003 1.00 89.50 538 GLY A CA 1
ATOM 3970 C C . GLY A 1 538 ? 14.931 -0.718 12.011 1.00 89.50 538 GLY A C 1
ATOM 3971 O O . GLY A 1 538 ? 14.111 0.123 12.361 1.00 89.50 538 GLY A O 1
ATOM 3972 N N . LEU A 1 539 ? 15.490 -0.721 10.794 1.00 92.69 539 LEU A N 1
ATOM 3973 C CA . LEU A 1 539 ? 15.231 0.279 9.756 1.00 92.69 539 LEU A CA 1
ATOM 3974 C C . LEU A 1 539 ? 14.668 -0.386 8.499 1.00 92.69 539 LEU A C 1
ATOM 3976 O O . LEU A 1 539 ? 15.103 -1.477 8.133 1.00 92.69 539 LEU A O 1
ATOM 3980 N N . ILE A 1 540 ? 13.748 0.291 7.816 1.00 96.44 540 ILE A N 1
ATOM 3981 C CA . ILE A 1 540 ? 13.204 -0.116 6.512 1.00 96.44 540 ILE A CA 1
ATOM 3982 C C . ILE A 1 540 ? 13.177 1.064 5.540 1.00 96.44 540 ILE A C 1
ATOM 3984 O O . ILE A 1 540 ? 13.258 2.218 5.956 1.00 96.44 540 ILE A O 1
ATOM 3988 N N . ALA A 1 541 ? 13.082 0.773 4.247 1.00 97.25 541 ALA A N 1
ATOM 3989 C CA . ALA A 1 541 ? 13.008 1.780 3.196 1.00 97.25 541 ALA A CA 1
ATOM 3990 C C . ALA A 1 541 ? 11.588 2.357 3.036 1.00 97.25 541 ALA A C 1
ATOM 3992 O O . ALA A 1 541 ? 10.586 1.718 3.370 1.00 97.25 541 ALA A O 1
ATOM 3993 N N . TRP A 1 542 ? 11.489 3.557 2.472 1.00 96.75 542 TRP A N 1
ATOM 3994 C CA . TRP A 1 542 ? 10.271 4.015 1.800 1.00 96.75 542 TRP A CA 1
ATOM 3995 C C . TRP A 1 542 ? 10.069 3.191 0.518 1.00 96.75 542 TRP A C 1
ATOM 3997 O O . TRP A 1 542 ? 11.077 2.908 -0.122 1.00 96.75 542 TRP A O 1
ATOM 4007 N N . PRO A 1 543 ? 8.838 2.808 0.119 1.00 96.94 543 PRO A N 1
ATOM 4008 C CA . PRO A 1 543 ? 7.559 3.133 0.742 1.00 96.94 543 PRO A CA 1
ATOM 4009 C C . PRO A 1 543 ? 7.107 2.113 1.796 1.00 96.94 543 PRO A C 1
ATOM 4011 O O . PRO A 1 543 ? 6.016 2.255 2.336 1.00 96.94 543 PRO A O 1
ATOM 4014 N N . ALA A 1 544 ? 7.905 1.101 2.148 1.00 97.69 544 ALA A N 1
ATOM 4015 C CA . ALA A 1 544 ? 7.517 0.149 3.194 1.00 97.69 544 ALA A CA 1
ATOM 4016 C C . ALA A 1 544 ? 7.287 0.825 4.563 1.00 97.69 544 ALA A C 1
ATOM 4018 O O . ALA A 1 544 ? 6.441 0.372 5.335 1.00 97.69 544 ALA A O 1
ATOM 4019 N N . CYS A 1 545 ? 7.970 1.937 4.854 1.00 96.56 545 CYS A N 1
ATOM 4020 C CA . CYS A 1 545 ? 7.701 2.750 6.044 1.00 96.56 545 CYS A CA 1
ATOM 4021 C C . CYS A 1 545 ? 6.358 3.497 6.023 1.00 96.56 545 CYS A C 1
ATOM 4023 O O . CYS A 1 545 ? 5.925 3.975 7.071 1.00 96.56 545 CYS A O 1
ATOM 4025 N N . VAL A 1 546 ? 5.704 3.641 4.866 1.00 95.44 546 VAL A N 1
ATOM 4026 C CA . VAL A 1 546 ? 4.443 4.385 4.757 1.00 95.44 546 VAL A CA 1
ATOM 4027 C C . VAL A 1 546 ? 3.346 3.596 5.486 1.00 95.44 546 VAL A C 1
ATOM 4029 O O . VAL A 1 546 ? 3.269 2.369 5.322 1.00 95.44 546 VAL A O 1
ATOM 4032 N N . PRO A 1 547 ? 2.495 4.255 6.297 1.00 92.50 547 PRO A N 1
ATOM 4033 C CA . PRO A 1 547 ? 1.372 3.581 6.937 1.00 92.50 547 PRO A CA 1
ATOM 4034 C C . PRO A 1 547 ? 0.479 2.868 5.919 1.00 92.50 547 PRO A C 1
ATOM 4036 O O . PRO A 1 547 ? 0.283 3.350 4.803 1.00 92.50 547 PRO A O 1
ATOM 4039 N N . HIS A 1 548 ? -0.100 1.739 6.329 1.00 92.38 548 HIS A N 1
ATOM 4040 C CA . HIS A 1 548 ? -0.954 0.865 5.504 1.00 92.38 548 HIS A CA 1
ATOM 4041 C C . HIS A 1 548 ? -0.212 0.056 4.430 1.00 92.38 548 HIS A C 1
ATOM 4043 O O . HIS A 1 548 ? -0.843 -0.735 3.728 1.00 92.38 548 HIS A O 1
ATOM 4049 N N . ALA A 1 549 ? 1.115 0.181 4.329 1.00 96.19 549 ALA A N 1
ATOM 4050 C CA . ALA A 1 549 ? 1.927 -0.712 3.510 1.00 96.19 549 ALA A CA 1
ATOM 4051 C C . ALA A 1 549 ? 2.021 -2.108 4.150 1.00 96.19 549 ALA A C 1
ATOM 4053 O O . ALA A 1 549 ? 2.362 -2.242 5.332 1.00 96.19 549 ALA A O 1
ATOM 4054 N N . ILE A 1 550 ? 1.810 -3.153 3.349 1.00 97.38 550 ILE A N 1
ATOM 4055 C CA . ILE A 1 550 ? 2.174 -4.527 3.697 1.00 97.38 550 ILE A CA 1
ATOM 4056 C C . ILE A 1 550 ? 3.678 -4.672 3.457 1.00 97.38 550 ILE A C 1
ATOM 4058 O O . ILE A 1 550 ? 4.140 -4.719 2.318 1.00 97.38 550 ILE A O 1
ATOM 4062 N N . LYS A 1 551 ? 4.444 -4.716 4.544 1.00 97.44 551 LYS A N 1
ATOM 4063 C CA . LYS A 1 551 ? 5.910 -4.709 4.534 1.00 97.44 551 LYS A CA 1
ATOM 4064 C C . LYS A 1 551 ? 6.432 -6.123 4.326 1.00 97.44 551 LYS A C 1
ATOM 4066 O O . LYS A 1 551 ? 6.039 -7.026 5.066 1.00 97.44 551 LYS A O 1
ATOM 4071 N N . VAL A 1 552 ? 7.340 -6.318 3.374 1.00 97.00 552 VAL A N 1
ATOM 4072 C CA . VAL A 1 552 ? 7.908 -7.641 3.083 1.00 97.00 552 VAL A CA 1
ATOM 4073 C C . VAL A 1 552 ? 9.429 -7.617 3.144 1.00 97.00 552 VAL A C 1
ATOM 4075 O O . VAL A 1 552 ? 10.097 -6.957 2.346 1.00 97.00 552 VAL A O 1
ATOM 4078 N N . SER A 1 553 ? 9.962 -8.361 4.109 1.00 95.75 553 SER A N 1
ATOM 4079 C CA . SER A 1 553 ? 11.383 -8.665 4.240 1.00 95.75 553 SER A CA 1
ATOM 4080 C C . SER A 1 553 ? 11.677 -10.074 3.712 1.00 95.75 553 SER A C 1
ATOM 4082 O O . SER A 1 553 ? 10.772 -10.826 3.344 1.00 95.75 553 SER A O 1
ATOM 4084 N N . SER A 1 554 ? 12.957 -10.426 3.632 1.00 93.94 554 SER A N 1
ATOM 4085 C CA . SER A 1 554 ? 13.430 -11.575 2.860 1.00 93.94 554 SER A CA 1
ATOM 4086 C C . SER A 1 554 ? 14.029 -12.677 3.728 1.00 93.94 554 SER A C 1
ATOM 4088 O O . SER A 1 554 ? 14.837 -12.422 4.630 1.00 93.94 554 SER A O 1
ATOM 4090 N N . THR A 1 555 ? 13.670 -13.915 3.404 1.00 90.62 555 THR A N 1
ATOM 4091 C CA . THR A 1 555 ? 14.350 -15.135 3.850 1.00 90.62 555 THR A CA 1
ATOM 4092 C C . THR A 1 555 ? 15.105 -15.775 2.698 1.00 90.62 555 THR A C 1
ATOM 4094 O O . THR A 1 555 ? 14.769 -15.582 1.523 1.00 90.62 555 THR A O 1
ATOM 4097 N N . VAL A 1 556 ? 16.105 -16.583 3.044 1.00 88.56 556 VAL A N 1
ATOM 4098 C CA . VAL A 1 556 ? 16.750 -17.483 2.089 1.00 88.56 556 VAL A CA 1
ATOM 4099 C C . VAL A 1 556 ? 15.715 -18.436 1.494 1.00 88.56 556 VAL A C 1
ATOM 4101 O O . VAL A 1 556 ? 14.669 -18.710 2.091 1.00 88.56 556 VAL A O 1
ATOM 4104 N N . ASN A 1 557 ? 16.012 -18.933 0.305 1.00 83.56 557 ASN A N 1
ATOM 4105 C CA . ASN A 1 557 ? 15.143 -19.817 -0.447 1.00 83.56 557 ASN A CA 1
ATOM 4106 C C . ASN A 1 557 ? 15.685 -21.253 -0.416 1.00 83.56 557 ASN A C 1
ATOM 4108 O O . ASN A 1 557 ? 15.993 -21.849 -1.440 1.00 83.56 557 ASN A O 1
ATOM 4112 N N . ASP A 1 558 ? 15.853 -21.794 0.788 1.00 79.50 558 ASP A N 1
ATOM 4113 C CA . ASP A 1 558 ? 16.392 -23.136 1.059 1.00 79.50 558 ASP A CA 1
ATOM 4114 C C . ASP A 1 558 ? 15.294 -24.217 1.148 1.00 79.50 558 ASP A C 1
ATOM 4116 O O . ASP A 1 558 ? 15.534 -25.328 1.614 1.00 79.50 558 ASP A O 1
ATOM 4120 N N . GLY A 1 559 ? 14.064 -23.880 0.743 1.00 73.62 559 GLY A N 1
ATOM 4121 C CA . GLY A 1 559 ? 12.873 -24.722 0.888 1.00 73.62 559 GLY A CA 1
ATOM 4122 C C . GLY A 1 559 ? 12.247 -24.708 2.290 1.00 73.62 559 GLY A C 1
ATOM 4123 O O . GLY A 1 559 ? 11.103 -25.136 2.439 1.00 73.62 559 GLY A O 1
ATOM 4124 N N . VAL A 1 560 ? 12.940 -24.174 3.303 1.00 77.94 560 VAL A N 1
ATOM 4125 C CA . VAL A 1 560 ? 12.441 -24.049 4.683 1.00 77.94 560 VAL A CA 1
ATOM 4126 C C . VAL A 1 560 ? 12.056 -22.603 4.996 1.00 77.94 560 VAL A C 1
ATOM 4128 O O . VAL A 1 560 ? 10.999 -22.359 5.574 1.00 77.94 560 VAL A O 1
ATOM 4131 N N . GLY A 1 561 ? 12.888 -21.638 4.602 1.00 79.31 561 GLY A N 1
ATOM 4132 C CA . GLY A 1 561 ? 12.649 -20.204 4.743 1.00 79.31 561 GLY A CA 1
ATOM 4133 C C . GLY A 1 561 ? 12.810 -19.665 6.166 1.00 79.31 561 GLY A C 1
ATOM 4134 O O . GLY A 1 561 ? 12.301 -18.592 6.461 1.00 79.31 561 GLY A O 1
ATOM 4135 N N . ASN A 1 562 ? 13.498 -20.370 7.068 1.00 84.88 562 ASN A N 1
ATOM 4136 C CA . ASN A 1 562 ? 13.648 -19.926 8.466 1.00 84.88 562 ASN A CA 1
ATOM 4137 C C . ASN A 1 562 ? 14.828 -18.968 8.691 1.00 84.88 562 ASN A C 1
ATOM 4139 O O . ASN A 1 562 ? 14.971 -18.411 9.778 1.00 84.88 562 ASN A O 1
ATOM 4143 N N . THR A 1 563 ? 15.666 -18.755 7.677 1.00 88.12 563 THR A N 1
ATOM 4144 C CA . THR A 1 563 ? 16.861 -17.915 7.789 1.00 88.12 563 THR A CA 1
ATOM 4145 C C . THR A 1 563 ? 16.638 -16.588 7.072 1.00 88.12 563 THR A C 1
ATOM 4147 O O . THR A 1 563 ? 16.302 -16.568 5.889 1.00 88.12 563 THR A O 1
ATOM 4150 N N . ARG A 1 564 ? 16.842 -15.465 7.771 1.00 91.38 564 ARG A N 1
ATOM 4151 C CA . ARG A 1 564 ? 16.851 -14.114 7.178 1.00 91.38 564 ARG A CA 1
ATOM 4152 C C . ARG A 1 564 ? 17.943 -14.021 6.106 1.00 91.38 564 ARG A C 1
ATOM 4154 O O . ARG A 1 564 ? 19.077 -14.430 6.349 1.00 91.38 564 ARG A O 1
ATOM 4161 N N . SER A 1 565 ? 17.641 -13.416 4.961 1.00 92.19 565 SER A N 1
ATOM 4162 C CA . SER A 1 565 ? 18.662 -13.115 3.949 1.00 92.19 565 SER A CA 1
ATOM 4163 C C . SER A 1 565 ? 19.660 -12.075 4.466 1.00 92.19 565 SER A C 1
ATOM 4165 O O . SER A 1 565 ? 19.264 -11.076 5.063 1.00 92.19 565 SER A O 1
ATOM 4167 N N . ALA A 1 566 ? 20.952 -12.255 4.184 1.00 91.88 566 ALA A N 1
ATOM 4168 C CA . ALA A 1 566 ? 22.024 -11.401 4.713 1.00 91.88 566 ALA A CA 1
ATOM 4169 C C . ALA A 1 566 ? 21.955 -9.922 4.282 1.00 91.88 566 ALA A C 1
ATOM 4171 O O . ALA A 1 566 ? 22.624 -9.090 4.874 1.00 91.88 566 ALA A O 1
ATOM 4172 N N . PHE A 1 567 ? 21.147 -9.577 3.278 1.00 92.56 567 PHE A N 1
ATOM 4173 C CA . PHE A 1 567 ? 20.894 -8.193 2.866 1.00 92.56 567 PHE A CA 1
ATOM 4174 C C . PHE A 1 567 ? 19.604 -7.615 3.465 1.00 92.56 567 PHE A C 1
ATOM 4176 O O . PHE A 1 567 ? 19.413 -6.406 3.446 1.00 92.56 567 PHE A O 1
ATOM 4183 N N . ALA A 1 568 ? 18.683 -8.440 3.966 1.00 94.75 568 ALA A N 1
ATOM 4184 C CA . ALA A 1 568 ? 17.311 -8.011 4.218 1.00 94.75 568 ALA A CA 1
ATOM 4185 C C . ALA A 1 568 ? 17.234 -6.992 5.357 1.00 94.75 568 ALA A C 1
ATOM 4187 O O . ALA A 1 568 ? 17.708 -7.269 6.456 1.00 94.75 568 ALA A O 1
ATOM 4188 N N . ASN A 1 569 ? 16.590 -5.853 5.132 1.00 95.25 569 ASN A N 1
ATOM 4189 C CA . ASN A 1 569 ? 16.209 -4.905 6.174 1.00 95.25 569 ASN A CA 1
ATOM 4190 C C . ASN A 1 569 ? 15.060 -5.490 7.007 1.00 95.25 569 ASN A C 1
ATOM 4192 O O . ASN A 1 569 ? 14.089 -6.015 6.445 1.00 95.25 569 ASN A O 1
ATOM 4196 N N . VAL A 1 570 ? 15.146 -5.395 8.335 1.00 93.62 570 VAL A N 1
ATOM 4197 C CA . VAL A 1 570 ? 14.142 -5.947 9.262 1.00 93.62 570 VAL A CA 1
ATOM 4198 C C . VAL A 1 570 ? 13.727 -4.871 10.270 1.00 93.62 570 VAL A C 1
ATOM 4200 O O . VAL A 1 570 ? 14.587 -4.411 11.021 1.00 93.62 570 VAL A O 1
ATOM 4203 N N . PRO A 1 571 ? 12.441 -4.469 10.322 1.00 92.06 571 PRO A N 1
ATOM 4204 C CA . PRO A 1 571 ? 11.959 -3.475 11.280 1.00 92.06 571 PRO A CA 1
ATOM 4205 C C . PRO A 1 571 ? 11.820 -4.056 12.693 1.00 92.06 571 PRO A C 1
ATOM 4207 O O . PRO A 1 571 ? 11.676 -5.267 12.870 1.00 92.06 571 PRO A O 1
ATOM 4210 N N . PHE A 1 572 ? 11.751 -3.178 13.697 1.00 89.38 572 PHE A N 1
ATOM 4211 C CA . PHE A 1 572 ? 11.179 -3.533 14.997 1.00 89.38 572 PHE A CA 1
ATOM 4212 C C . PHE A 1 572 ? 9.646 -3.468 14.907 1.00 89.38 572 PHE A C 1
ATOM 4214 O O . PHE A 1 572 ? 9.123 -2.389 14.623 1.00 89.38 572 PHE A O 1
ATOM 4221 N N . PRO A 1 573 ? 8.906 -4.572 15.142 1.00 86.69 573 PRO A N 1
ATOM 4222 C CA . PRO A 1 573 ? 7.444 -4.583 15.014 1.00 86.69 573 PRO A CA 1
ATOM 4223 C C . PRO A 1 573 ? 6.730 -3.539 15.877 1.00 86.69 573 PRO A C 1
ATOM 4225 O O . PRO A 1 573 ? 5.709 -2.999 15.461 1.00 86.69 573 PRO A O 1
ATOM 4228 N N . ASP A 1 574 ? 7.292 -3.216 17.044 1.00 83.81 574 ASP A N 1
ATOM 4229 C CA . ASP A 1 574 ? 6.725 -2.237 17.978 1.00 83.81 574 ASP A CA 1
ATOM 4230 C C . ASP A 1 574 ? 6.694 -0.809 17.406 1.00 83.81 574 ASP A C 1
ATOM 4232 O O . ASP A 1 574 ? 5.850 -0.009 17.803 1.00 83.81 574 ASP A O 1
ATOM 4236 N N . ASN A 1 575 ? 7.549 -0.502 16.422 1.00 86.69 575 ASN A N 1
ATOM 4237 C CA . ASN A 1 575 ? 7.564 0.791 15.730 1.00 86.69 575 ASN A CA 1
ATOM 4238 C C . ASN A 1 575 ? 6.545 0.874 14.576 1.00 86.69 575 ASN A C 1
ATOM 4240 O O . ASN A 1 575 ? 6.409 1.929 13.958 1.00 86.69 575 ASN A O 1
ATOM 4244 N N . PHE A 1 576 ? 5.844 -0.229 14.288 1.00 86.19 576 PHE A N 1
ATOM 4245 C CA . PHE A 1 576 ? 4.801 -0.348 13.262 1.00 86.19 576 PHE A CA 1
ATOM 4246 C C . PHE A 1 576 ? 3.575 -1.092 13.833 1.00 86.19 576 PHE A C 1
ATOM 4248 O O . PHE A 1 576 ? 3.178 -2.153 13.331 1.00 86.19 576 PHE A O 1
ATOM 4255 N N . PRO A 1 577 ? 2.995 -0.599 14.944 1.00 74.06 577 PRO A N 1
ATOM 4256 C CA . PRO A 1 577 ? 2.024 -1.352 15.724 1.00 74.06 577 PRO A CA 1
ATOM 4257 C C . PRO A 1 577 ? 0.753 -1.642 14.919 1.00 74.06 577 PRO A C 1
ATOM 4259 O O . PRO A 1 577 ? 0.062 -0.744 14.444 1.00 74.06 577 PRO A O 1
ATOM 4262 N N . GLY A 1 578 ? 0.415 -2.928 14.805 1.00 70.06 578 GLY A N 1
ATOM 4263 C CA . GLY A 1 578 ? -0.771 -3.393 14.082 1.00 70.06 578 GLY A CA 1
ATOM 4264 C C . GLY A 1 578 ? -0.602 -3.499 12.562 1.00 70.06 578 GLY A C 1
ATOM 4265 O O . GLY A 1 578 ? -1.528 -3.965 11.899 1.00 70.06 578 GLY A O 1
ATOM 4266 N N . GLU A 1 579 ? 0.559 -3.142 12.009 1.00 84.69 579 GLU A N 1
ATOM 4267 C CA . GLU A 1 579 ? 0.829 -3.259 10.574 1.00 84.69 579 GLU A CA 1
ATOM 4268 C C . GLU A 1 579 ? 1.301 -4.666 10.173 1.00 84.69 579 GLU A C 1
ATOM 4270 O O . GLU A 1 579 ? 1.803 -5.460 10.979 1.00 84.69 579 GLU A O 1
ATOM 4275 N N . ALA A 1 580 ? 1.112 -5.005 8.895 1.00 89.75 580 ALA A N 1
ATOM 4276 C CA . ALA A 1 580 ? 1.531 -6.279 8.329 1.00 89.75 580 ALA A CA 1
ATOM 4277 C C . ALA A 1 580 ? 3.025 -6.248 7.982 1.00 89.75 580 ALA A C 1
ATOM 4279 O O . ALA A 1 580 ? 3.439 -5.494 7.106 1.00 89.75 580 ALA A O 1
ATOM 4280 N N . ILE A 1 581 ? 3.818 -7.089 8.651 1.00 93.81 581 ILE A N 1
ATOM 4281 C CA . ILE A 1 581 ? 5.233 -7.314 8.346 1.00 93.81 581 ILE A CA 1
ATOM 4282 C C . ILE A 1 581 ? 5.403 -8.806 8.088 1.00 93.81 581 ILE A C 1
ATOM 4284 O O . ILE A 1 581 ? 5.141 -9.606 8.984 1.00 93.81 581 ILE A O 1
ATOM 4288 N N . TRP A 1 582 ? 5.823 -9.166 6.882 1.00 92.75 582 TRP A N 1
ATOM 4289 C CA . TRP A 1 582 ? 5.983 -10.545 6.437 1.00 92.75 582 TRP A CA 1
ATOM 4290 C C . TRP A 1 582 ? 7.435 -10.862 6.112 1.00 92.75 582 TRP A C 1
ATOM 4292 O O . TRP A 1 582 ? 8.172 -10.021 5.597 1.00 92.75 582 TRP A O 1
ATOM 4302 N N . MET A 1 583 ? 7.810 -12.111 6.358 1.00 92.19 583 MET A N 1
ATOM 4303 C CA . MET A 1 583 ? 8.991 -12.726 5.767 1.00 92.19 583 MET A CA 1
ATOM 4304 C C . MET A 1 583 ? 8.555 -13.600 4.587 1.00 92.19 583 MET A C 1
ATOM 4306 O O . MET A 1 583 ? 7.629 -14.408 4.725 1.00 92.19 583 MET A O 1
ATOM 4310 N N . ALA A 1 584 ? 9.218 -13.458 3.444 1.00 90.69 584 ALA A N 1
ATOM 4311 C CA . ALA A 1 584 ? 8.982 -14.294 2.270 1.00 90.69 584 ALA A CA 1
ATOM 4312 C C . ALA A 1 584 ? 10.300 -14.648 1.559 1.00 90.69 584 ALA A C 1
ATOM 4314 O O . ALA A 1 584 ? 11.306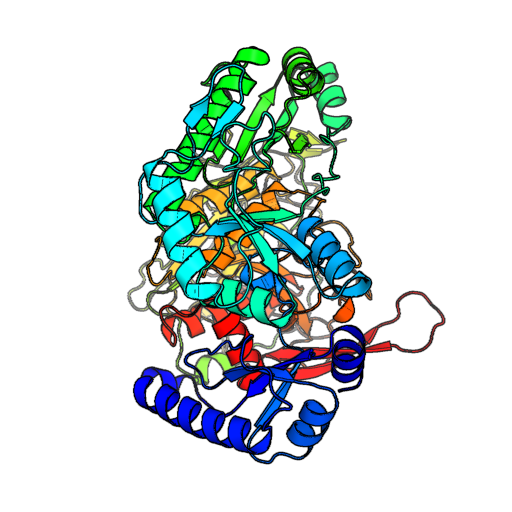 -13.963 1.768 1.00 90.69 584 ALA A O 1
ATOM 4315 N N . PRO A 1 585 ? 10.319 -15.695 0.716 1.00 89.50 585 PRO A N 1
ATOM 4316 C CA . PRO A 1 585 ? 11.516 -16.072 -0.027 1.00 89.50 585 PRO A CA 1
ATOM 4317 C C . PRO A 1 585 ? 11.972 -14.946 -0.958 1.00 89.50 585 PRO A C 1
ATOM 4319 O O . PRO A 1 585 ? 11.261 -14.564 -1.883 1.00 89.50 585 PRO A O 1
ATOM 4322 N N . GLY A 1 586 ? 13.176 -14.431 -0.728 1.00 90.62 586 GLY A N 1
ATOM 4323 C CA . GLY A 1 586 ? 13.829 -13.474 -1.624 1.00 90.62 586 GLY A CA 1
ATOM 4324 C C . GLY A 1 586 ? 15.260 -13.870 -1.979 1.00 90.62 586 GLY A C 1
ATOM 4325 O O . GLY A 1 586 ? 15.967 -13.078 -2.591 1.00 90.62 586 GLY A O 1
ATOM 4326 N N . GLY A 1 587 ? 15.698 -15.079 -1.607 1.00 88.81 587 GLY A N 1
ATOM 4327 C CA . GLY A 1 587 ? 17.044 -15.588 -1.890 1.00 88.81 587 GLY A CA 1
ATOM 4328 C C . GLY A 1 587 ? 18.094 -15.127 -0.874 1.00 88.81 587 GLY A C 1
ATOM 4329 O O . GLY A 1 587 ? 17.773 -14.724 0.244 1.00 88.81 587 GLY A O 1
ATOM 4330 N N . GLY A 1 588 ? 19.369 -15.203 -1.242 1.00 85.69 588 GLY A N 1
ATOM 4331 C CA . GLY A 1 588 ? 20.519 -14.953 -0.373 1.00 85.69 588 GLY A CA 1
ATOM 4332 C C . GLY A 1 588 ? 21.184 -16.229 0.155 1.00 85.69 588 GLY A C 1
ATOM 4333 O O . GLY A 1 588 ? 20.647 -17.336 0.060 1.00 85.69 588 GLY A O 1
ATOM 4334 N N . GLY A 1 589 ? 22.391 -16.072 0.707 1.00 81.06 589 GLY A N 1
ATOM 4335 C CA . GLY A 1 589 ? 23.267 -17.208 0.999 1.00 81.06 589 GLY A CA 1
ATOM 4336 C C . GLY A 1 589 ? 23.707 -17.871 -0.307 1.00 81.06 589 GLY A C 1
ATOM 4337 O O . GLY A 1 589 ? 24.240 -17.195 -1.180 1.00 81.06 589 GLY A O 1
ATOM 4338 N N . SER A 1 590 ? 23.435 -19.168 -0.448 1.00 81.69 590 SER A N 1
ATOM 4339 C CA . SER A 1 590 ? 23.648 -19.945 -1.679 1.00 81.69 590 SER A CA 1
ATOM 4340 C C . SER A 1 590 ? 22.368 -20.139 -2.504 1.00 81.69 590 SER A C 1
ATOM 4342 O O . SER A 1 590 ? 22.284 -21.090 -3.278 1.00 81.69 590 SER A O 1
ATOM 4344 N N . THR A 1 591 ? 21.338 -19.314 -2.275 1.00 85.62 591 THR A N 1
ATOM 4345 C CA . THR A 1 591 ? 20.017 -19.445 -2.910 1.00 85.62 591 THR A CA 1
ATOM 4346 C C . THR A 1 591 ? 19.585 -18.146 -3.592 1.00 85.62 591 THR A C 1
ATOM 4348 O O . THR A 1 591 ? 19.994 -17.057 -3.193 1.00 85.62 591 THR A O 1
ATOM 4351 N N . SER A 1 592 ? 18.703 -18.246 -4.581 1.00 87.56 592 SER A N 1
ATOM 4352 C CA . SER A 1 592 ? 18.140 -17.133 -5.358 1.00 87.56 592 SER A CA 1
ATOM 4353 C C . SER A 1 592 ? 16.704 -17.452 -5.782 1.00 87.56 592 SER A C 1
ATOM 4355 O O . SER A 1 592 ? 16.242 -18.582 -5.592 1.00 87.56 592 SER A O 1
ATOM 4357 N N . ILE A 1 593 ? 15.993 -16.468 -6.341 1.00 87.81 593 ILE A N 1
ATOM 4358 C CA . ILE A 1 593 ? 14.661 -16.659 -6.929 1.00 87.81 593 ILE A CA 1
ATOM 4359 C C . ILE A 1 593 ? 14.781 -16.645 -8.451 1.00 87.81 593 ILE A C 1
ATOM 4361 O O . ILE A 1 593 ? 15.188 -15.638 -9.036 1.00 87.81 593 ILE A O 1
ATOM 4365 N N . ARG A 1 594 ? 14.402 -17.749 -9.103 1.00 90.12 594 ARG A N 1
ATOM 4366 C CA . ARG A 1 594 ? 14.401 -17.839 -10.568 1.00 90.12 594 ARG A CA 1
ATOM 4367 C C . ARG A 1 594 ? 13.068 -17.365 -11.137 1.00 90.12 594 ARG A C 1
ATOM 4369 O O . ARG A 1 594 ? 12.025 -17.891 -10.757 1.00 90.12 594 ARG A O 1
ATOM 4376 N N . SER A 1 595 ? 13.110 -16.412 -12.066 1.00 92.50 595 SER A N 1
ATOM 4377 C CA . SER A 1 595 ? 11.933 -15.828 -12.720 1.00 92.50 595 SER A CA 1
ATOM 4378 C C . SER A 1 595 ? 12.285 -15.276 -14.108 1.00 92.50 595 SER A C 1
ATOM 4380 O O . SER A 1 595 ? 13.437 -15.348 -14.537 1.00 92.50 595 SER A O 1
ATOM 4382 N N . SER A 1 596 ? 11.284 -14.775 -14.831 1.00 93.81 596 SER A N 1
ATOM 4383 C CA . SER A 1 596 ? 11.430 -14.183 -16.164 1.00 93.81 596 SER A CA 1
ATOM 4384 C C . SER A 1 596 ? 12.329 -12.946 -16.150 1.00 93.81 596 SER A C 1
ATOM 4386 O O . SER A 1 596 ? 12.257 -12.146 -15.229 1.00 93.81 596 SER A O 1
ATOM 4388 N N . ILE A 1 597 ? 13.120 -12.716 -17.187 1.00 93.88 597 ILE A N 1
ATOM 4389 C CA . ILE A 1 597 ? 13.871 -11.468 -17.381 1.00 93.88 597 ILE A CA 1
ATOM 4390 C C . ILE A 1 597 ? 13.561 -10.876 -18.748 1.00 93.88 597 ILE A C 1
ATOM 4392 O O . ILE A 1 597 ? 13.225 -11.598 -19.686 1.00 93.88 597 ILE A O 1
ATOM 4396 N N . ALA A 1 598 ? 13.682 -9.553 -18.855 1.00 92.56 598 ALA A N 1
ATOM 4397 C CA . ALA A 1 598 ? 13.550 -8.881 -20.132 1.00 92.56 598 ALA A CA 1
ATOM 4398 C C . ALA A 1 598 ? 14.778 -9.157 -21.012 1.00 92.56 598 ALA A C 1
ATOM 4400 O O . ALA A 1 598 ? 15.915 -9.175 -20.533 1.00 92.56 598 ALA A O 1
ATOM 4401 N N . GLY A 1 599 ? 14.563 -9.342 -22.310 1.00 86.31 599 GLY A N 1
ATOM 4402 C CA . GLY A 1 599 ? 15.645 -9.538 -23.264 1.00 86.31 599 GLY A CA 1
ATOM 4403 C C . GLY A 1 599 ? 15.185 -9.430 -24.717 1.00 86.31 599 GLY A C 1
ATOM 4404 O O . GLY A 1 599 ? 14.000 -9.268 -24.990 1.00 86.31 599 GLY A O 1
ATOM 4405 N N . PRO A 1 600 ? 16.119 -9.537 -25.677 1.00 74.25 600 PRO A N 1
ATOM 4406 C CA . PRO A 1 600 ? 15.788 -9.530 -27.103 1.00 74.25 600 PRO A CA 1
ATOM 4407 C C . PRO A 1 600 ? 14.956 -10.750 -27.547 1.00 74.25 600 PRO A C 1
ATOM 4409 O O . PRO A 1 600 ? 14.409 -10.745 -28.645 1.00 74.25 600 PRO A O 1
ATOM 4412 N N . GLY A 1 601 ? 14.865 -11.797 -26.718 1.00 73.19 601 GLY A N 1
ATOM 4413 C CA . GLY A 1 601 ? 13.971 -12.942 -26.911 1.00 73.19 601 GLY A CA 1
ATOM 4414 C C . GLY A 1 601 ? 12.805 -12.943 -25.917 1.00 73.19 601 GLY A C 1
ATOM 4415 O O . GLY A 1 601 ? 12.809 -12.192 -24.950 1.00 73.19 601 GLY A O 1
ATOM 4416 N N . VAL A 1 602 ? 11.823 -13.825 -26.127 1.00 70.81 602 VAL A N 1
ATOM 4417 C CA . VAL A 1 602 ? 10.559 -13.863 -25.353 1.00 70.81 602 VAL A CA 1
ATOM 4418 C C . VAL A 1 602 ? 10.542 -14.857 -24.179 1.00 70.81 602 VAL A C 1
ATOM 4420 O O . VAL A 1 602 ? 9.495 -15.071 -23.579 1.00 70.81 602 VAL A O 1
ATOM 4423 N N . ASN A 1 603 ? 11.673 -15.498 -23.858 1.00 81.06 603 ASN A N 1
ATOM 4424 C CA . ASN A 1 603 ? 11.749 -16.594 -22.874 1.00 81.06 603 ASN A CA 1
ATOM 4425 C C . ASN A 1 603 ? 13.003 -16.505 -21.982 1.00 81.06 603 ASN A C 1
ATOM 4427 O O . ASN A 1 603 ? 13.638 -17.520 -21.689 1.00 81.06 603 ASN A O 1
ATOM 4431 N N . GLY A 1 604 ? 13.438 -15.294 -21.633 1.00 90.62 604 GLY A N 1
ATOM 4432 C CA . GLY A 1 604 ? 14.600 -15.107 -20.767 1.00 90.62 604 GLY A CA 1
ATOM 4433 C C . GLY A 1 604 ? 14.270 -15.471 -19.320 1.00 90.62 604 GLY A C 1
ATOM 4434 O O . GLY A 1 604 ? 13.266 -15.021 -18.787 1.00 90.62 604 GLY A O 1
ATOM 4435 N N . TYR A 1 605 ? 15.127 -16.239 -18.649 1.00 90.88 605 TYR A N 1
ATOM 4436 C CA . TYR A 1 605 ? 14.986 -16.535 -17.221 1.00 90.88 605 TYR A CA 1
ATOM 4437 C C . TYR A 1 605 ? 16.309 -16.337 -16.505 1.00 90.88 605 TYR A C 1
ATOM 4439 O O . TYR A 1 605 ? 17.340 -16.782 -17.003 1.00 90.88 605 TYR A O 1
ATOM 4447 N N . ASP A 1 606 ? 16.255 -15.750 -15.313 1.00 90.44 606 ASP A N 1
ATOM 4448 C CA . ASP A 1 606 ? 17.429 -15.595 -14.460 1.00 90.44 606 ASP A CA 1
ATOM 4449 C C . ASP A 1 606 ? 17.070 -15.672 -12.973 1.00 90.44 606 ASP A C 1
ATOM 4451 O O . ASP A 1 606 ? 15.906 -15.594 -12.558 1.00 90.44 606 ASP A O 1
ATOM 4455 N N . SER A 1 607 ? 18.103 -15.864 -12.171 1.00 88.62 607 SER A N 1
ATOM 4456 C CA . SER A 1 607 ? 18.077 -15.990 -10.728 1.00 88.62 607 SER A CA 1
ATOM 4457 C C . SER A 1 607 ? 18.517 -14.671 -10.102 1.00 88.62 607 SER A C 1
ATOM 4459 O O . SER A 1 607 ? 19.683 -14.296 -10.196 1.00 88.62 607 SER A O 1
ATOM 4461 N N . ILE A 1 608 ? 17.600 -13.990 -9.415 1.00 90.31 608 ILE A N 1
ATOM 4462 C CA . ILE A 1 608 ? 17.869 -12.721 -8.726 1.00 90.31 608 ILE A CA 1
ATOM 4463 C C . ILE A 1 608 ? 17.501 -12.866 -7.244 1.00 90.31 608 ILE A C 1
ATOM 4465 O O . ILE A 1 608 ? 16.641 -13.677 -6.885 1.00 90.31 608 ILE A O 1
ATOM 4469 N N . SER A 1 609 ? 18.173 -12.116 -6.369 1.00 92.12 609 SER A N 1
ATOM 4470 C CA . SER A 1 609 ? 17.847 -12.047 -4.943 1.00 92.12 609 SER A CA 1
ATOM 4471 C C . SER A 1 609 ? 17.490 -10.622 -4.527 1.00 92.12 609 SER A C 1
ATOM 4473 O O . SER A 1 609 ? 17.945 -9.652 -5.125 1.00 92.12 609 SER A O 1
ATOM 4475 N N . GLY A 1 610 ? 16.693 -10.480 -3.473 1.00 94.25 610 GLY A N 1
ATOM 4476 C CA . GLY A 1 610 ? 16.326 -9.184 -2.913 1.00 94.25 610 GLY A CA 1
ATOM 4477 C C . GLY A 1 610 ? 14.995 -9.220 -2.174 1.00 94.25 610 GLY A C 1
ATOM 4478 O O . GLY A 1 610 ? 14.153 -10.092 -2.396 1.00 94.25 610 GLY A O 1
ATOM 4479 N N . THR A 1 611 ? 14.749 -8.215 -1.335 1.00 96.31 611 THR A N 1
ATOM 4480 C CA . THR A 1 611 ? 13.393 -7.966 -0.816 1.00 96.31 611 THR A CA 1
ATOM 4481 C C . THR A 1 611 ? 12.405 -7.641 -1.943 1.00 96.31 611 THR A C 1
ATOM 4483 O O . THR A 1 611 ? 11.223 -7.961 -1.813 1.00 96.31 611 THR A O 1
ATOM 4486 N N . SER A 1 612 ? 12.890 -7.152 -3.094 1.00 96.19 612 SER A N 1
ATOM 4487 C CA . SER A 1 612 ? 12.117 -7.066 -4.338 1.00 96.19 612 SER A CA 1
ATOM 4488 C C . SER A 1 612 ? 11.573 -8.392 -4.846 1.00 96.19 612 SER A C 1
ATOM 4490 O O . SER A 1 612 ? 10.545 -8.380 -5.515 1.00 96.19 612 SER A O 1
ATOM 4492 N N . MET A 1 613 ? 12.238 -9.513 -4.564 1.00 94.06 613 MET A N 1
ATOM 4493 C CA . MET A 1 613 ? 11.789 -10.848 -4.964 1.00 94.06 613 MET A CA 1
ATOM 4494 C C . MET A 1 613 ? 10.876 -11.458 -3.893 1.00 94.06 613 MET A C 1
ATOM 4496 O O . MET A 1 613 ? 9.968 -12.219 -4.213 1.00 94.06 613 MET A O 1
ATOM 4500 N N . ALA A 1 614 ? 11.046 -11.070 -2.626 1.00 94.12 614 ALA A N 1
ATOM 4501 C CA . ALA A 1 614 ? 10.162 -11.472 -1.533 1.00 94.12 614 ALA A CA 1
ATOM 4502 C C . ALA A 1 614 ? 8.766 -10.825 -1.637 1.00 94.12 614 ALA A C 1
ATOM 4504 O O . ALA A 1 614 ? 7.752 -11.515 -1.521 1.00 94.12 614 ALA A O 1
ATOM 4505 N N . SER A 1 615 ? 8.701 -9.516 -1.906 1.00 96.62 615 SER A N 1
ATOM 4506 C CA . SER A 1 615 ? 7.452 -8.744 -2.041 1.00 96.62 615 SER A CA 1
ATOM 4507 C C . SER A 1 615 ? 6.407 -9.362 -2.998 1.00 96.62 615 SER A C 1
ATOM 4509 O O . SER A 1 615 ? 5.270 -9.584 -2.566 1.00 96.62 615 SER A O 1
ATOM 4511 N N . PRO A 1 616 ? 6.744 -9.737 -4.250 1.00 95.56 616 PRO A N 1
ATOM 4512 C CA . PRO A 1 616 ? 5.775 -10.274 -5.203 1.00 95.56 616 PRO A CA 1
ATOM 4513 C C . PRO A 1 616 ? 5.198 -11.637 -4.806 1.00 95.56 616 PRO A C 1
ATOM 4515 O O . PRO A 1 616 ? 4.078 -11.944 -5.216 1.00 95.56 616 PRO A O 1
ATOM 4518 N N . HIS A 1 617 ? 5.881 -12.427 -3.964 1.00 91.81 617 HIS A N 1
ATOM 4519 C CA . HIS A 1 617 ? 5.280 -13.643 -3.404 1.00 91.81 617 HIS A CA 1
ATOM 4520 C C . HIS A 1 617 ? 4.058 -13.304 -2.541 1.00 91.81 617 HIS A C 1
ATOM 4522 O O . HIS A 1 617 ? 3.000 -13.921 -2.670 1.00 91.81 617 HIS A O 1
ATOM 4528 N N . ILE A 1 618 ? 4.189 -12.287 -1.683 1.00 92.50 618 ILE A N 1
ATOM 4529 C CA . ILE A 1 618 ? 3.095 -11.811 -0.832 1.00 92.50 618 ILE A CA 1
ATOM 4530 C C . ILE A 1 618 ? 2.008 -11.153 -1.685 1.00 92.50 618 ILE A C 1
ATOM 4532 O O . ILE A 1 618 ? 0.831 -11.432 -1.474 1.00 92.50 618 ILE A O 1
ATOM 4536 N N . ALA A 1 619 ? 2.363 -10.349 -2.689 1.00 95.19 619 ALA A N 1
ATOM 4537 C CA . ALA A 1 619 ? 1.379 -9.745 -3.591 1.00 95.19 619 ALA A CA 1
ATOM 4538 C C . ALA A 1 619 ? 0.527 -10.798 -4.326 1.00 95.19 619 ALA A C 1
ATOM 4540 O O . ALA A 1 619 ? -0.705 -10.709 -4.327 1.00 95.19 619 ALA A O 1
ATOM 4541 N N . GLY A 1 620 ? 1.160 -11.834 -4.887 1.00 90.94 620 GLY A N 1
ATOM 4542 C CA . GLY A 1 620 ? 0.448 -12.944 -5.520 1.00 90.94 620 GLY A CA 1
ATOM 4543 C C . GLY A 1 620 ? -0.438 -13.712 -4.534 1.00 90.94 620 GLY A C 1
ATOM 4544 O O . GLY A 1 620 ? -1.568 -14.061 -4.872 1.00 90.94 620 GLY A O 1
ATOM 4545 N N . LEU A 1 621 ? 0.010 -13.893 -3.287 1.00 87.88 621 LEU A N 1
ATOM 4546 C CA . LEU A 1 621 ? -0.787 -14.536 -2.242 1.00 87.88 621 LEU A CA 1
ATOM 4547 C C . LEU A 1 621 ? -2.031 -13.711 -1.872 1.00 87.88 621 LEU A C 1
ATOM 4549 O O . LEU A 1 621 ? -3.126 -14.263 -1.785 1.00 87.88 621 LEU A O 1
ATOM 4553 N N . TYR A 1 622 ? -1.898 -12.391 -1.696 1.00 92.00 622 TYR A N 1
ATOM 4554 C CA . TYR A 1 622 ? -3.050 -11.514 -1.454 1.00 92.00 622 TYR A CA 1
ATOM 4555 C C . TYR A 1 622 ? -4.038 -11.556 -2.626 1.00 92.00 622 TYR A C 1
ATOM 4557 O O . TYR A 1 622 ? -5.241 -11.621 -2.387 1.00 92.00 622 TYR A O 1
ATOM 4565 N N . ALA A 1 623 ? -3.562 -11.587 -3.877 1.00 91.31 623 ALA A N 1
ATOM 4566 C CA . ALA A 1 623 ? -4.439 -11.787 -5.031 1.00 91.31 623 ALA A CA 1
ATOM 4567 C C . ALA A 1 623 ? -5.161 -13.147 -4.965 1.00 91.31 623 ALA A C 1
ATOM 4569 O O . ALA A 1 623 ? -6.381 -13.199 -5.084 1.00 91.31 623 ALA A O 1
ATOM 4570 N N . ALA A 1 624 ? -4.450 -14.237 -4.672 1.00 84.50 624 ALA A N 1
ATOM 4571 C CA . ALA A 1 624 ? -5.045 -15.564 -4.512 1.00 84.50 624 ALA A CA 1
ATOM 4572 C C . ALA A 1 624 ? -6.111 -15.613 -3.397 1.00 84.50 624 ALA A C 1
ATOM 4574 O O . ALA A 1 624 ? -7.161 -16.234 -3.566 1.00 84.50 624 ALA A O 1
ATOM 4575 N N . ALA A 1 625 ? -5.903 -14.909 -2.283 1.00 85.12 625 ALA A N 1
ATOM 4576 C CA . ALA A 1 625 ? -6.921 -14.806 -1.241 1.00 85.12 625 ALA A CA 1
ATOM 4577 C C . ALA A 1 625 ? -8.116 -13.940 -1.635 1.00 85.12 625 ALA A C 1
ATOM 4579 O O . ALA A 1 625 ? -9.210 -14.218 -1.165 1.00 85.12 625 ALA A O 1
ATOM 4580 N N . LYS A 1 626 ? -7.958 -12.922 -2.487 1.00 88.00 626 LYS A N 1
ATOM 4581 C CA . LYS A 1 626 ? -9.098 -12.123 -2.975 1.00 88.00 626 LYS A CA 1
ATOM 4582 C C . LYS A 1 626 ? -10.018 -12.926 -3.900 1.00 88.00 626 LYS A C 1
ATOM 4584 O O . LYS A 1 626 ? -11.226 -12.714 -3.853 1.00 88.00 626 LYS A O 1
ATOM 4589 N N . ASP A 1 627 ? -9.466 -13.874 -4.661 1.00 84.50 627 ASP A N 1
ATOM 4590 C CA . ASP A 1 627 ? -10.233 -14.889 -5.409 1.00 84.50 627 ASP A CA 1
ATOM 4591 C C . ASP A 1 627 ? -11.049 -15.771 -4.449 1.00 84.50 627 ASP A C 1
ATOM 4593 O O . ASP A 1 627 ? -12.259 -15.930 -4.595 1.00 84.50 627 ASP A O 1
ATOM 4597 N N . ALA A 1 628 ? -10.411 -16.269 -3.389 1.00 78.50 628 ALA A N 1
ATOM 4598 C CA . ALA A 1 628 ? -11.064 -17.144 -2.418 1.00 78.50 628 ALA A CA 1
ATOM 4599 C C . ALA A 1 628 ? -12.033 -16.426 -1.455 1.00 78.50 628 ALA A C 1
ATOM 4601 O O . ALA A 1 628 ? -12.997 -17.024 -0.978 1.00 78.50 628 ALA A O 1
ATOM 4602 N N . LEU A 1 629 ? -11.770 -15.153 -1.148 1.00 80.69 629 LEU A N 1
ATOM 4603 C CA . LEU A 1 629 ? -12.476 -14.329 -0.162 1.00 80.69 629 LEU A CA 1
ATOM 4604 C C . LEU A 1 629 ? -12.956 -13.015 -0.790 1.00 80.69 629 LEU A C 1
ATOM 4606 O O . LEU A 1 629 ? -12.571 -11.927 -0.337 1.00 80.69 629 LEU A O 1
ATOM 4610 N N . PRO A 1 630 ? -13.830 -13.081 -1.809 1.00 82.75 630 PRO A N 1
ATOM 4611 C CA . PRO A 1 630 ? -14.295 -11.890 -2.494 1.00 82.75 630 PRO A CA 1
ATOM 4612 C C . PRO A 1 630 ? -14.968 -10.937 -1.499 1.00 82.75 630 PRO A C 1
ATOM 4614 O O . PRO A 1 630 ? -15.763 -11.343 -0.637 1.00 82.75 630 PRO A O 1
ATOM 4617 N N . GLY A 1 631 ? -14.598 -9.662 -1.604 1.00 82.44 631 GLY A N 1
ATOM 4618 C CA . GLY A 1 631 ? -15.136 -8.551 -0.815 1.00 82.44 631 GLY A CA 1
ATOM 4619 C C . GLY A 1 631 ? -14.516 -8.365 0.566 1.00 82.44 631 GLY A C 1
ATOM 4620 O O . GLY A 1 631 ? -14.864 -7.405 1.248 1.00 82.44 631 GLY A O 1
ATOM 4621 N N . GLN A 1 632 ? -13.604 -9.240 1.005 1.00 85.81 632 GLN A N 1
ATOM 4622 C CA . GLN A 1 632 ? -12.871 -9.000 2.248 1.00 85.81 632 GLN A CA 1
ATOM 4623 C C . GLN A 1 632 ? -11.855 -7.862 2.074 1.00 85.81 632 GLN A C 1
ATOM 4625 O O . GLN A 1 632 ? -11.129 -7.796 1.082 1.00 85.81 632 GLN A O 1
ATOM 4630 N N . GLY A 1 633 ? -11.800 -6.969 3.067 1.00 89.25 633 GLY A N 1
ATOM 4631 C CA . GLY A 1 633 ? -10.805 -5.899 3.128 1.00 89.25 633 GLY A CA 1
ATOM 4632 C C . GLY A 1 633 ? -9.396 -6.419 3.435 1.00 89.25 633 GLY A C 1
ATOM 4633 O O . GLY A 1 633 ? -9.209 -7.560 3.865 1.00 89.25 633 GLY A O 1
ATOM 4634 N N . VAL A 1 634 ? -8.397 -5.549 3.270 1.00 91.81 634 VAL A N 1
ATOM 4635 C CA . VAL A 1 634 ? -6.969 -5.880 3.455 1.00 91.81 634 VAL A CA 1
ATOM 4636 C C . VAL A 1 634 ? -6.691 -6.492 4.832 1.00 91.81 634 VAL A C 1
ATOM 4638 O O . VAL A 1 634 ? -5.963 -7.480 4.951 1.00 91.81 634 VAL A O 1
ATOM 4641 N N . ASP A 1 635 ? -7.313 -5.953 5.877 1.00 89.56 635 ASP A N 1
ATOM 4642 C CA . ASP A 1 635 ? -7.117 -6.421 7.251 1.00 89.56 635 ASP A CA 1
ATOM 4643 C C . ASP A 1 635 ? -7.691 -7.818 7.492 1.00 89.56 635 ASP A C 1
ATOM 4645 O O . ASP A 1 635 ? -7.092 -8.621 8.205 1.00 89.56 635 ASP A O 1
ATOM 4649 N N . ALA A 1 636 ? -8.831 -8.130 6.869 1.00 89.69 636 ALA A N 1
ATOM 4650 C CA . ALA A 1 636 ? -9.456 -9.445 6.957 1.00 89.69 636 ALA A CA 1
ATOM 4651 C C . ALA A 1 636 ? -8.568 -10.526 6.344 1.00 89.69 636 ALA A C 1
ATOM 4653 O O . ALA A 1 636 ? -8.342 -11.554 6.984 1.00 89.69 636 ALA A O 1
ATOM 4654 N N . ILE A 1 637 ? -8.007 -10.254 5.164 1.00 90.38 637 ILE A N 1
ATOM 4655 C CA . ILE A 1 637 ? -7.062 -11.150 4.487 1.00 90.38 637 ILE A CA 1
ATOM 4656 C C . ILE A 1 637 ? -5.764 -11.282 5.298 1.00 90.38 637 ILE A C 1
ATOM 4658 O O . ILE A 1 637 ? -5.260 -12.384 5.497 1.00 90.38 637 ILE A O 1
ATOM 4662 N N . THR A 1 638 ? -5.253 -10.177 5.847 1.00 91.62 638 THR A N 1
ATOM 4663 C CA . THR A 1 638 ? -4.044 -10.184 6.687 1.00 91.62 638 THR A CA 1
ATOM 4664 C C . THR A 1 638 ? -4.234 -11.029 7.950 1.00 91.62 638 THR A C 1
ATOM 4666 O O . THR A 1 638 ? -3.379 -11.854 8.278 1.00 91.62 638 THR A O 1
ATOM 4669 N N . ALA A 1 639 ? -5.349 -10.842 8.663 1.00 90.31 639 ALA A N 1
ATOM 4670 C CA . ALA A 1 639 ? -5.681 -11.619 9.855 1.00 90.31 639 ALA A CA 1
ATOM 4671 C C . ALA A 1 639 ? -5.818 -13.109 9.526 1.00 90.31 639 ALA A C 1
ATOM 4673 O O . ALA A 1 639 ? -5.292 -13.951 10.255 1.00 90.31 639 ALA A O 1
ATOM 4674 N N . PHE A 1 640 ? -6.459 -13.419 8.400 1.00 88.19 640 PHE A N 1
ATOM 4675 C CA . PHE A 1 640 ? -6.597 -14.779 7.908 1.00 88.19 640 PHE A CA 1
ATOM 4676 C C . PHE A 1 640 ? -5.239 -15.443 7.632 1.00 88.19 640 PHE A C 1
ATOM 4678 O O . PHE A 1 640 ? -4.999 -16.559 8.098 1.00 88.19 640 PHE A O 1
ATOM 4685 N N . PHE A 1 641 ? -4.318 -14.751 6.953 1.00 87.31 641 PHE A N 1
ATOM 4686 C CA . PHE A 1 641 ? -2.974 -15.279 6.708 1.00 87.31 641 PHE A CA 1
ATOM 4687 C C . PHE A 1 641 ? -2.169 -15.466 7.984 1.00 87.31 641 PHE A C 1
ATOM 4689 O O . PHE A 1 641 ? -1.501 -16.487 8.130 1.00 87.31 641 PHE A O 1
ATOM 4696 N N . ARG A 1 642 ? -2.251 -14.531 8.935 1.00 87.88 642 ARG A N 1
ATOM 4697 C CA . ARG A 1 642 ? -1.561 -14.686 10.225 1.00 87.88 642 ARG A CA 1
ATOM 4698 C C . ARG A 1 642 ? -2.051 -15.930 10.954 1.00 87.88 642 ARG A C 1
ATOM 4700 O O . ARG A 1 642 ? -1.241 -16.692 11.472 1.00 87.88 642 ARG A O 1
ATOM 4707 N N . ALA A 1 643 ? -3.362 -16.140 10.945 1.00 87.31 643 ALA A N 1
ATOM 4708 C CA . ALA A 1 643 ? -4.018 -17.230 11.644 1.00 87.31 643 ALA A CA 1
ATOM 4709 C C . ALA A 1 643 ? -3.757 -18.612 11.026 1.00 87.31 643 ALA A C 1
ATOM 4711 O O . ALA A 1 643 ? -3.583 -19.576 11.769 1.00 87.31 643 ALA A O 1
ATOM 4712 N N . ASN A 1 644 ? -3.753 -18.710 9.692 1.00 80.06 644 ASN A N 1
ATOM 4713 C CA . ASN A 1 644 ? -3.825 -19.999 8.991 1.00 80.06 644 ASN A CA 1
ATOM 4714 C C . ASN A 1 644 ? -2.615 -20.295 8.087 1.00 80.06 644 ASN A C 1
ATOM 4716 O O . ASN A 1 644 ? -2.327 -21.459 7.821 1.00 80.06 644 ASN A O 1
ATOM 4720 N N . PHE A 1 645 ? -1.886 -19.270 7.634 1.00 77.81 645 PHE A N 1
ATOM 4721 C CA . PHE A 1 645 ? -0.839 -19.386 6.607 1.00 77.81 645 PHE A CA 1
ATOM 4722 C C . PHE A 1 645 ? 0.505 -18.834 7.064 1.00 77.81 645 PHE A C 1
ATOM 4724 O O . PHE A 1 645 ? 1.351 -18.526 6.230 1.00 77.81 645 PHE A O 1
ATOM 4731 N N . SER A 1 646 ? 0.733 -18.702 8.372 1.00 82.94 646 SER A N 1
ATOM 4732 C CA . SER A 1 646 ? 1.991 -18.171 8.886 1.00 82.94 646 SER A CA 1
ATOM 4733 C C . SER A 1 646 ? 2.683 -19.098 9.874 1.00 82.94 646 SER A C 1
ATOM 4735 O O . SER A 1 646 ? 2.047 -19.841 10.619 1.00 82.94 646 SER A O 1
ATOM 4737 N N . GLN A 1 647 ? 4.011 -19.052 9.862 1.00 83.00 647 GLN A N 1
ATOM 4738 C CA . GLN A 1 647 ? 4.874 -19.632 10.880 1.00 83.00 647 GLN A CA 1
ATOM 4739 C C . GLN A 1 647 ? 5.772 -18.532 11.453 1.00 83.00 647 GLN A C 1
ATOM 4741 O O . GLN A 1 647 ? 6.307 -17.728 10.687 1.00 83.00 647 GLN A O 1
ATOM 4746 N N . PRO A 1 648 ? 5.952 -18.467 12.780 1.00 86.62 648 PRO A N 1
ATOM 4747 C CA . PRO A 1 648 ? 6.858 -17.500 13.378 1.00 86.62 648 PRO A CA 1
ATOM 4748 C C . PRO A 1 648 ? 8.307 -17.821 12.998 1.00 86.62 648 PRO A C 1
ATOM 4750 O O . PRO A 1 648 ? 8.750 -18.961 13.121 1.00 86.62 648 PRO A O 1
ATOM 4753 N N . VAL A 1 649 ? 9.052 -16.799 12.585 1.00 86.44 649 VAL A N 1
ATOM 4754 C CA . VAL A 1 649 ? 10.504 -16.856 12.401 1.00 86.44 649 VAL A CA 1
ATOM 4755 C C . VAL A 1 649 ? 11.146 -15.872 13.364 1.00 86.44 649 VAL A C 1
ATOM 4757 O O . VAL A 1 649 ? 10.824 -14.682 13.362 1.00 86.44 649 VAL A O 1
ATOM 4760 N N . SER A 1 650 ? 12.047 -16.381 14.199 1.00 89.12 650 SER A N 1
ATOM 4761 C CA . SER A 1 650 ? 12.823 -15.576 15.137 1.00 89.12 650 SER A CA 1
ATOM 4762 C C . SER A 1 650 ? 14.081 -15.052 14.457 1.00 89.12 650 SER A C 1
ATOM 4764 O O . SER A 1 650 ? 14.884 -15.812 13.921 1.00 89.12 650 SER A O 1
ATOM 4766 N N . ILE A 1 651 ? 14.247 -13.737 14.484 1.00 86.06 651 ILE A N 1
ATOM 4767 C CA . ILE A 1 651 ? 15.335 -13.022 13.833 1.00 86.06 651 ILE A CA 1
ATOM 4768 C C . ILE A 1 651 ? 16.065 -12.213 14.887 1.00 86.06 651 ILE A C 1
ATOM 4770 O O . ILE A 1 651 ? 15.470 -11.422 15.615 1.00 86.06 651 ILE A O 1
ATOM 4774 N N . ASN A 1 652 ? 17.377 -12.376 14.920 1.00 82.50 652 ASN A N 1
ATOM 4775 C CA . ASN A 1 652 ? 18.246 -11.566 15.751 1.00 82.50 652 ASN A CA 1
ATOM 4776 C C . ASN A 1 652 ? 18.544 -10.244 15.029 1.00 82.50 652 ASN A C 1
ATOM 4778 O O . ASN A 1 652 ? 19.040 -10.235 13.900 1.00 82.50 652 ASN A O 1
ATOM 4782 N N . VAL A 1 653 ? 18.223 -9.131 15.681 1.00 77.12 653 VAL A N 1
ATOM 4783 C CA . VAL A 1 653 ? 18.469 -7.762 15.218 1.00 77.12 653 VAL A CA 1
ATOM 4784 C C . VAL A 1 653 ? 19.401 -7.066 16.204 1.00 77.12 653 VAL A C 1
ATOM 4786 O O . VAL A 1 653 ? 19.219 -7.132 17.419 1.00 77.12 653 VAL A O 1
ATOM 4789 N N . CYS A 1 654 ? 20.417 -6.400 15.657 1.00 71.38 654 CYS A N 1
ATOM 4790 C CA . CYS A 1 654 ? 21.411 -5.638 16.405 1.00 71.38 654 CYS A CA 1
ATOM 4791 C C . CYS A 1 654 ? 21.298 -4.163 15.992 1.00 71.38 654 CYS A C 1
ATOM 4793 O O . CYS A 1 654 ? 21.750 -3.829 14.894 1.00 71.38 654 CYS A O 1
ATOM 4795 N N . PRO A 1 655 ? 20.646 -3.300 16.793 1.00 62.16 655 PRO A N 1
ATOM 4796 C CA . PRO A 1 655 ? 20.416 -1.908 16.407 1.00 62.16 655 PRO A CA 1
ATOM 4797 C C . PRO A 1 655 ? 21.716 -1.105 16.215 1.00 62.16 655 PRO A C 1
ATOM 4799 O O . PRO A 1 655 ? 21.784 -0.310 15.284 1.00 62.16 655 PRO A O 1
ATOM 4802 N N . VAL A 1 656 ? 22.757 -1.329 17.030 1.00 53.34 656 VAL A N 1
ATOM 4803 C CA . VAL A 1 656 ? 24.118 -0.770 16.861 1.00 53.34 656 VAL A CA 1
ATOM 4804 C C . VAL A 1 656 ? 25.096 -1.567 17.739 1.00 53.34 656 VAL A C 1
ATOM 4806 O O . VAL A 1 656 ? 24.756 -1.865 18.877 1.00 53.34 656 VAL A O 1
ATOM 4809 N N . GLY A 1 657 ? 26.287 -1.940 17.250 1.00 55.12 657 GLY A N 1
ATOM 4810 C CA . GLY A 1 657 ? 27.219 -2.804 18.007 1.00 55.12 657 GLY A CA 1
ATOM 4811 C C . GLY A 1 657 ? 27.750 -2.196 19.322 1.00 55.12 657 GLY A C 1
ATOM 4812 O O . GLY A 1 657 ? 27.514 -1.021 19.580 1.00 55.12 657 GLY A O 1
ATOM 4813 N N . PRO A 1 658 ? 28.534 -2.938 20.133 1.00 51.78 658 PRO A N 1
ATOM 4814 C CA . PRO A 1 658 ? 28.306 -4.323 20.530 1.00 51.78 658 PRO A CA 1
ATOM 4815 C C . PRO A 1 658 ? 27.154 -4.340 21.552 1.00 51.78 658 PRO A C 1
ATOM 4817 O O . PRO A 1 658 ? 27.303 -3.853 22.670 1.00 51.78 658 PRO A O 1
ATOM 4820 N N . CYS A 1 659 ? 25.984 -4.859 21.187 1.00 54.94 659 CYS A N 1
ATOM 4821 C CA . CYS A 1 659 ? 24.819 -4.832 22.072 1.00 54.94 659 CYS A CA 1
ATOM 4822 C C . CYS A 1 659 ? 24.118 -6.188 22.146 1.00 54.94 659 CYS A C 1
ATOM 4824 O O . CYS A 1 659 ? 24.266 -7.037 21.265 1.00 54.94 659 CYS A O 1
ATOM 4826 N N . GLY A 1 660 ? 23.351 -6.372 23.226 1.00 57.66 660 GLY A N 1
ATOM 4827 C CA . GLY A 1 660 ? 22.534 -7.558 23.455 1.00 57.66 660 GLY A CA 1
ATOM 4828 C C . GLY A 1 660 ? 21.647 -7.860 22.250 1.00 57.66 660 GLY A C 1
ATOM 4829 O O . GLY A 1 660 ? 21.037 -6.967 21.664 1.00 57.66 660 GLY A O 1
ATOM 4830 N N . VAL A 1 661 ? 21.620 -9.131 21.863 1.00 65.31 661 VAL A N 1
ATOM 4831 C CA . VAL A 1 661 ? 20.820 -9.630 20.748 1.00 65.31 661 VAL A CA 1
ATOM 4832 C C . VAL A 1 661 ? 19.341 -9.387 21.053 1.00 65.31 661 VAL A C 1
ATOM 4834 O O . VAL A 1 661 ? 18.807 -9.965 21.998 1.00 65.31 661 VAL A O 1
ATOM 4837 N N . TYR A 1 662 ? 18.677 -8.535 20.266 1.00 76.06 662 TYR A N 1
ATOM 4838 C CA . TYR A 1 662 ? 17.223 -8.393 20.317 1.00 76.06 662 TYR A CA 1
ATOM 4839 C C . TYR A 1 662 ? 16.616 -9.408 19.351 1.00 76.06 662 TYR A C 1
ATOM 4841 O O . TYR A 1 662 ? 16.925 -9.393 18.160 1.00 76.06 662 TYR A O 1
ATOM 4849 N N . THR A 1 663 ? 15.768 -10.307 19.838 1.00 84.12 663 THR A N 1
ATOM 4850 C CA . THR A 1 663 ? 15.080 -11.274 18.977 1.00 84.12 663 THR A CA 1
ATOM 4851 C C . THR A 1 663 ? 13.695 -10.737 18.633 1.00 84.12 663 THR A C 1
ATOM 4853 O O . THR A 1 663 ? 12.838 -10.609 19.507 1.00 84.12 663 THR A O 1
ATOM 4856 N N . VAL A 1 664 ? 13.454 -10.443 17.355 1.00 86.50 664 VAL A N 1
ATOM 4857 C CA . VAL A 1 664 ? 12.111 -10.154 16.833 1.00 86.50 664 VAL A CA 1
ATOM 4858 C C . VAL A 1 664 ? 11.510 -11.424 16.255 1.00 86.50 664 VAL A C 1
ATOM 4860 O O . VAL A 1 664 ? 12.211 -12.235 15.659 1.00 86.50 664 VAL A O 1
ATOM 4863 N N . THR A 1 665 ? 10.205 -11.608 16.424 1.00 88.06 665 THR A N 1
ATOM 4864 C CA . THR A 1 665 ? 9.482 -12.718 15.798 1.00 88.06 665 THR A CA 1
ATOM 4865 C C . THR A 1 665 ? 8.545 -12.156 14.748 1.00 88.06 665 THR A C 1
ATOM 4867 O O . THR A 1 665 ? 7.655 -11.371 15.071 1.00 88.06 665 THR A O 1
ATOM 4870 N N . LEU A 1 666 ? 8.760 -12.548 13.495 1.00 89.25 666 LEU A N 1
ATOM 4871 C CA . LEU A 1 666 ? 7.958 -12.113 12.357 1.00 89.25 666 LEU A CA 1
ATOM 4872 C C . LEU A 1 666 ? 7.231 -13.305 11.734 1.00 89.25 666 LEU A C 1
ATOM 4874 O O . LEU A 1 666 ? 7.787 -14.404 11.692 1.00 89.25 666 LEU A O 1
ATOM 4878 N N . PRO A 1 667 ? 5.996 -13.120 11.243 1.00 88.69 667 PRO A N 1
ATOM 4879 C CA . PRO A 1 667 ? 5.308 -14.172 10.525 1.00 88.69 667 PRO A CA 1
ATOM 4880 C C . PRO A 1 667 ? 5.951 -14.357 9.144 1.00 88.69 667 PRO A C 1
ATOM 4882 O O . PRO A 1 667 ? 6.039 -13.432 8.334 1.00 88.69 667 PRO A O 1
ATOM 4885 N N . ARG A 1 668 ? 6.391 -15.578 8.864 1.00 87.88 668 ARG A N 1
ATOM 4886 C CA . ARG A 1 668 ? 6.735 -16.047 7.523 1.00 87.88 668 ARG A CA 1
ATOM 4887 C C . ARG A 1 668 ? 5.527 -16.749 6.941 1.00 87.88 668 ARG A C 1
ATOM 4889 O O . ARG A 1 668 ? 4.910 -17.550 7.643 1.00 87.88 668 ARG A O 1
ATOM 4896 N N . ILE A 1 669 ? 5.199 -16.498 5.677 1.00 73.00 669 ILE A N 1
ATOM 4897 C CA . ILE A 1 669 ? 4.154 -17.295 5.035 1.00 73.00 669 ILE A CA 1
ATOM 4898 C C . ILE A 1 669 ? 4.629 -18.746 4.925 1.00 73.00 669 ILE A C 1
ATOM 4900 O O . ILE A 1 669 ? 5.726 -19.031 4.440 1.00 73.00 669 ILE A O 1
ATOM 4904 N N . ARG A 1 670 ? 3.779 -19.666 5.379 1.00 65.69 670 ARG A N 1
ATOM 4905 C CA . ARG A 1 670 ? 3.883 -21.093 5.095 1.00 65.69 670 ARG A CA 1
ATOM 4906 C C . ARG A 1 670 ? 3.414 -21.279 3.654 1.00 65.69 670 ARG A C 1
ATOM 4908 O O . ARG A 1 670 ? 2.256 -21.624 3.431 1.00 65.69 670 ARG A O 1
ATOM 4915 N N . LEU A 1 671 ? 4.282 -20.898 2.714 1.00 55.16 671 LEU A N 1
ATOM 4916 C CA . LEU A 1 671 ? 4.056 -21.168 1.303 1.00 55.16 671 LEU A CA 1
ATOM 4917 C C . LEU A 1 671 ? 4.139 -22.651 1.104 1.00 55.16 671 LEU A C 1
ATOM 4919 O O . LEU A 1 671 ? 5.066 -23.277 1.681 1.00 55.16 671 LEU A O 1
#

Sequence (671 aa):
MQALQATAREHGAAPVMVHLLPTSLEELRRDRAKVKADAAQREAALLAELGAEAWRSGRWRNEAGQVELYLTEAGLRILSNSNRALHFWPGRHWSAKLSLDPSDYRVVAIEKALKQSGQVSIAALPHLDQDADYELAPGNKWKLADATLSAAQQKLAAVAGEQVLADGQASIAASSDLRKVGIPMRLNRQARLKILEEAPLRGLWVDGSADPRPLHIDPEALTQADQQGLAEVVVTLRNPMLGALTRKSSAEAQRRAHRQAFQALRAAAKIPDTVGLEHTNLGVFTARLTGTQLRALANSQDGRMLSIALNRPRAKPMLATSTATLNMPVAWNLGYTASGQAIVVMDTGVQRDHAFFRDGSGNSRITLEACYGSSAQIGSTLYESRCPSAGPNGDSPLGLVGSAAPVLNCSTEAPDACSHGTHVTGIAAGRNEPLAGAGTQGVAPSGNIVAVQVFSFDVARKKEPGTFDADLLAAMDAVINAAVVGNVNPITVNLSLGGGYFSSACPGDLPAMTTAFGAMRDLGVPVVAATGNAFANGLIAWPACVPHAIKVSSTVNDGVGNTRSAFANVPFPDNFPGEAIWMAPGGGGSTSIRSSIAGPGVNGYDSISGTSMASPHIAGLYAAAKDALPGQGVDAITAFFRANFSQPVSINVCPVGPCGVYTVTLPRIRL

Solvent-accessible surface area (backbone atoms only — not comparable to full-atom values): 33375 Å² total; per-residue (Å²): 107,71,67,49,42,53,41,6,69,76,66,61,36,19,46,32,30,33,31,52,50,95,55,56,65,65,52,43,59,73,42,38,67,56,46,40,51,55,29,52,54,46,49,54,54,45,49,63,74,38,47,87,28,40,54,95,38,49,71,46,73,47,73,63,21,36,37,33,40,24,24,20,56,66,21,49,56,49,54,76,71,38,89,59,45,77,47,70,49,79,29,57,55,76,42,55,82,54,64,37,54,77,82,35,69,63,50,46,50,45,52,51,33,35,71,73,71,52,36,34,53,29,27,42,25,49,69,66,92,64,86,49,74,66,41,86,40,88,86,76,10,33,15,52,34,69,70,48,47,56,52,42,51,56,56,49,56,76,66,45,66,95,42,52,57,62,78,80,90,71,73,41,72,60,27,78,48,76,79,57,58,30,50,54,36,48,36,38,75,55,56,47,35,38,36,58,69,78,42,48,52,25,30,75,34,44,68,98,60,72,84,83,73,64,71,45,68,40,70,63,32,50,54,38,4,66,75,68,57,43,23,48,29,40,36,26,42,60,75,75,68,27,68,40,57,43,36,64,57,41,33,50,43,47,31,51,54,33,48,56,49,48,54,52,54,26,60,75,26,71,48,62,89,84,62,56,49,75,39,36,93,59,32,31,36,36,34,74,35,37,38,68,34,49,49,37,52,66,69,60,68,54,83,54,46,36,34,39,36,52,54,45,69,58,28,29,69,29,63,46,81,65,43,55,81,40,64,77,70,49,49,63,75,70,74,44,31,6,57,87,14,32,42,34,41,51,29,46,9,29,50,69,77,26,56,42,40,27,48,98,87,66,48,63,30,63,76,40,22,24,14,26,14,57,66,51,77,54,88,95,44,46,31,35,42,76,29,53,80,43,47,100,77,31,27,23,58,82,55,38,84,72,28,10,47,40,47,80,75,39,12,76,73,34,51,68,54,24,21,37,25,21,24,33,46,19,37,16,30,12,22,67,48,89,83,61,43,92,70,31,60,16,43,6,43,50,27,34,32,30,33,28,15,27,38,14,32,27,76,86,20,53,45,64,49,29,24,33,55,59,22,49,50,52,55,50,48,52,50,56,68,68,46,49,57,78,50,67,42,46,48,21,34,32,34,39,31,28,27,77,78,33,64,37,62,41,51,78,81,49,51,57,57,31,44,46,36,33,52,32,40,59,47,27,29,44,40,22,14,7,14,27,54,76,47,33,38,34,22,22,8,36,60,23,25,27,49,73,30,34,23,14,20,19,8,18,29,79,83,75,50,69,45,71,16,79,37,28,11,41,65,46,64,83,46,42,70,65,58,52,58,35,35,29,56,7,7,30,84,74,14,6,38,58,26,35,35,53,59,101,56,50,74,37,69,47,57,44,12,17,9,21,47,6,16,20,43,54,28,12,46,55,23,19,44,42,50,50,40,68,65,54,39,43,66,45,55,50,52,44,37,60,72,64,34,43,43,83,33,73,40,80,39,59,78,58,86,94,59,79,78,39,73,46,74,40,41,22,61,63,82

Mean predicted aligned error: 7.29 Å

Secondary structure (DSSP, 8-state):
-HHHHHHHHHHSSEEEEEE-S---HHHHHHHHHHHHHHHHHHHHHHHHHHGGGB-SS--EE-TTSEEEEEE-HHHHHHHHH-TT-SEEEE---GGGGGT--TTSHHHHHHHHHHHHHS-EEEEEEE--SSS-S-EEETTTEEE--HHHHHHHHHHHHHHHTTS---SS-----SBSSGGG-SEEEEE-HHHHHHHHHHS-EEEEEETT----PPPEE-HHHHHHHHHHS-EEEEEEE----SSGGGSHHHHHHHHHHHHHHHHHHHHHHT--TTSSEEETTTTEEEEEE-HHHHHHHHHT--TTEEEEEE--EEEEE--B----EE---GGGGG----TT-EEEEEES---TT-GGGB-TTS-B-EEEEEE----EEETTEEEE---TT--TTSPPPTT-TTTT---TT--SS-GGGGTHHHHHHHHHH----GGG-TT---S-TT-EEEEEE-EEEETTS-SPPEEEHHHHHHHHHHHHHHS-TTS---EEEEE-EEEEEESS--TTTSHHHHHHHHHHHHTT--EEEE--SS--EE-EEETTTSTT-EEEEEE--SSS--SB-TT--EE-GGGSTT--EEEEE--BTTBEEEEEE--SSS-EEEEEBSHHHHHHHHHHHHHHHHHHSTT--HHHHHHHHHHHSEEEEEEEE-SSSS---EEEEEEEE--

Foldseek 3Di:
DVVQQVCCVQQVWFKKKFAQDFFALVCLQVCLPVLQVSLVVLVVVLCVQLDPQWFPFQWDDFSGNMIIITGHSVSVVSVVPDPRTPDMDGAFDLCVLQLDDCPQQLNVLQSVCCSPPLKFKKFFQFDDPDQAQWDQDPPRWIEGDPVSQVRRCVQVVVQQVPWDQPDDDDQPGTDNDPLRHGRITMDGPRSVRSCSVRGPTFAMGTPPDDRPQAAAEDPVQLVCLVVVVWFKKKWAWPDRTTLQLQADSSQVNQLVVLVVVCVVLCVQLVNDPPFFADLSSLSITIGIDHSSSSVSSVVVSPNGTRYIGTKDFFKFFFFDDDFDADAAQVLVVSVQQLAPFEEEEAAQFAAQQFQQQADPVSHGLQQWEWEFDDFDDDPPFTWAGPFPPADPRSIHPTRPPCRRHFDQLLAPQCNQRRFLSNFLCQQQAGADDPLLDDNRGHSNPNHRYHRYRQWTGTPVRHDGTGGIPVSVLVVLSVLLVVQDRNFQGSYEYEASMFHDKDLAADCPPPVSVLSSLSSCLSSQYAYFYFQHFQQAFSIGTPPLSHPNYQYEWEFAPPNPRQHGANRTYDHACVRRDNHHYEYFHFHHDNYFRKGAGDDPDNHHIDTIGGSSSRRSNVRSVSSSVCVSRGPDGPSSSRSSQQNHFWDWHWDFGDNDPDDDTDIDIHTYGND

Organism: NCBI:txid2795030

Radius of gyration: 24.87 Å; Cα contacts (8 Å, |Δi|>4): 1685; chains: 1; bounding box: 58×63×61 Å

pLDDT: mean 85.93, std 12.57, range [32.44, 98.75]

InterPro domains:
  IPR000209 Peptidase S8/S53 domain [PF00082] (339-631)
  IPR015500 Peptidase S8, subtilisin-related [PR00723] (338-357)
  IPR015500 Peptidase S8, subtilisin-related [PR00723] (416-429)
  IPR015500 Peptidase S8, subtilisin-related [PR00723] (609-625)
  IPR022398 Peptidase S8, subtilisin, His-active site [PS00137] (420-430)
  IPR023827 Peptidase S8, subtilisin, Asp-active site [PS00136] (343-354)
  IPR023828 Peptidase S8, subtilisin, Ser-active site [PS00138] (610-620)
  IPR036852 Peptidase S8/S53 domain superfamily [G3DSA:3.40.50.200] (308-641)
  IPR036852 Peptidase S8/S53 domain superfamily [SSF52743] (321-643)
  IPR050131 Subtilisin-like serine protease [PTHR43806] (280-630)

Nearest PDB structures (foldseek):
  5vlp-assembly1_A  TM=7.491E-01  e=2.527E-13  Homo sapiens
  6u3i-assembly1_A  TM=7.596E-01  e=5.487E-13  Homo sapiens
  6u2f-assembly1_A  TM=7.527E-01  e=7.394E-13  Homo sapiens
  4ov6-assembly2_E  TM=8.022E-01  e=4.932E-10  Homo sapiens
  7w2a-assembly2_B  TM=6.541E-01  e=1.021E-11  Burkholderia gladioli pv. gladioli